Protein AF-0000000067832291 (afdb_homodimer)

Radius of gyration: 21.75 Å; Cα contacts (8 Å, |Δi|>4): 942; chains: 2; bounding box: 50×61×44 Å

Nearest PDB structures (foldseek):
  6g80-assembly1_A  TM=8.319E-01  e=4.985E-11  Mycolicibacterium hassiacum DSM 44199
  6g7d-assembly1_A  TM=7.000E-01  e=2.013E-11  Mycolicibacterium hassiacum DSM 44199
  5hoq-assembly1_A-2  TM=6.204E-01  e=1.288E-07  Micromonospora echinospora
  8iaa-assembly1_B  TM=6.171E-01  e=6.551E-06  Saccharopolyspora spinosa
  8ia9-assembly1_B-2  TM=6.231E-01  e=2.331E-05  Saccharopolyspora spinosa

pLDDT: mean 96.59, std 4.19, range [66.56, 98.94]

Sequence (444 aa):
MTRQDIIAALWHGRDPLADPPDTLRPLDLQGWRSVHPYLEEAVIQHRPSVVVEIGTWKGASSLYLARTMAEHAIDGTVVAVDTWLGAVDHWMDESLFTELATEHGFPSLYRTFLANVLHEGLAERVVPLPLDSVNAAELMRLRGVTADVIHLDAGHEEASVAADLRAWWPVLRPGGLFIADDYDRLGGSFPGVTRAVDAFCAESVVKGPWSFQGKAKFIKLGMTRQDIIAALWHGRDPLADPPDTLRPLDLQGWRSVHPYLEEAVIQHRPSVVVEIGTWKGASSLYLARTMAEHAIDGTVVAVDTWLGAVDHWMDESLFTELATEHGFPSLYRTFLANVLHEGLAERVVPLPLDSVNAAELMRLRGVTADVIHLDAGHEEASVAADLRAWWPVLRPGGLFIADDYDRLGGSFPGVTRAVDAFCAESVVKGPWSFQGKAKFIKLG

InterPro domains:
  IPR029063 S-adenosyl-L-methionine-dependent methyltransferase superfamily [G3DSA:3.40.50.150] (20-212)
  IPR029063 S-adenosyl-L-methionine-dependent methyltransferase superfamily [SSF53335] (29-203)

Foldseek 3Di:
DAPQLVCCQQVVRDQPLPDADPDADDADLDDDPLDDPVLLCQCPVLLKQEEEEAAQQLNSNVVVNLVSCVVNVRRHAYEYEELLQDDPVLVVDPVSVVCLVDDPNGRPSVRSSSRNCVVSVRSNRYGYDNDHQLVVLVSCVVSVQATQEYEYDYDLALVSLLSNCVSNVVRYDAFGKYKYFQADPVDTPRVSNVVSVVVSPVVADWADFDDDDGMTMIGHHD/DAPQLVCCLQVVRDQPLPDADPDADDADLDDDPLDDPVLLCQCPVLLKQEEEEAAQQLNSNVVVNLVSCVVNVRRHAYEYEELLQDDPVLVVDPVSVVCLVDDPNGRPSVRSSSRNCVVSVRSNRYGYDNDHQLVVLVSCVVSVAATQEYEYDYDLALVSLLSNCVSNVVRYDAFGKYKYFQADPVDTPRVSNVVSVVVSPVVADWADFDDDDGMTMIGHHD

Structure (mmCIF, N/CA/C/O backbone):
data_AF-0000000067832291-model_v1
#
loop_
_entity.id
_entity.type
_entity.pdbx_description
1 polymer 'Methyltransferase, putative O-methyltransferase'
#
loop_
_atom_site.group_PDB
_atom_site.id
_atom_site.type_symbol
_atom_site.label_atom_id
_atom_site.label_alt_id
_atom_site.label_comp_id
_atom_site.label_asym_id
_atom_site.label_entity_id
_atom_site.label_seq_id
_atom_site.pdbx_PDB_ins_code
_atom_site.Cartn_x
_atom_site.Cartn_y
_atom_site.Cartn_z
_atom_site.occupancy
_atom_site.B_iso_or_equiv
_atom_site.auth_seq_id
_atom_site.auth_comp_id
_atom_site.auth_asym_id
_atom_site.auth_atom_id
_atom_site.pdbx_PDB_model_num
ATOM 1 N N . MET A 1 1 ? 0.752 -16.109 -22.109 1 94.06 1 MET A N 1
ATOM 2 C CA . MET A 1 1 ? 1.58 -14.938 -21.859 1 94.06 1 MET A CA 1
ATOM 3 C C . MET A 1 1 ? 2.924 -15.344 -21.266 1 94.06 1 MET A C 1
ATOM 5 O O . MET A 1 1 ? 2.977 -16.156 -20.328 1 94.06 1 MET A O 1
ATOM 9 N N . THR A 1 2 ? 3.994 -14.852 -21.812 1 97 2 THR A N 1
ATOM 10 C CA . THR A 1 2 ? 5.328 -15.18 -21.328 1 97 2 THR A CA 1
ATOM 11 C C . THR A 1 2 ? 5.77 -14.188 -20.266 1 97 2 THR A C 1
ATOM 13 O O . THR A 1 2 ? 5.121 -13.156 -20.047 1 97 2 THR A O 1
ATOM 16 N N . ARG A 1 3 ? 6.828 -14.523 -19.562 1 98.12 3 ARG A N 1
ATOM 17 C CA . ARG A 1 3 ? 7.406 -13.602 -18.578 1 98.12 3 ARG A CA 1
ATOM 18 C C . ARG A 1 3 ? 7.77 -12.273 -19.234 1 98.12 3 ARG A C 1
ATOM 20 O O . ARG A 1 3 ? 7.57 -11.211 -18.625 1 98.12 3 ARG A O 1
ATOM 27 N N . GLN A 1 4 ? 8.328 -12.367 -20.453 1 97.94 4 GLN A N 1
ATOM 28 C CA . GLN A 1 4 ? 8.703 -11.156 -21.188 1 97.94 4 GLN A CA 1
ATOM 29 C C . GLN A 1 4 ? 7.484 -10.289 -21.484 1 97.94 4 GLN A C 1
ATOM 31 O O . GLN A 1 4 ? 7.555 -9.062 -21.422 1 97.94 4 GLN A O 1
ATOM 36 N N . ASP A 1 5 ? 6.363 -10.898 -21.812 1 98.44 5 ASP A N 1
ATOM 37 C CA . ASP A 1 5 ? 5.109 -10.18 -22.031 1 98.44 5 ASP A CA 1
ATOM 38 C C . ASP A 1 5 ? 4.68 -9.445 -20.766 1 98.44 5 ASP A C 1
ATOM 40 O O . ASP A 1 5 ? 4.238 -8.297 -20.828 1 98.44 5 ASP A O 1
ATOM 44 N N . ILE A 1 6 ? 4.809 -10.156 -19.672 1 98.75 6 ILE A N 1
ATOM 45 C CA . ILE A 1 6 ? 4.402 -9.602 -18.391 1 98.75 6 ILE A CA 1
ATOM 46 C C . ILE A 1 6 ? 5.277 -8.398 -18.047 1 98.75 6 ILE A C 1
ATOM 48 O O . ILE A 1 6 ? 4.77 -7.359 -17.625 1 98.75 6 ILE A O 1
ATOM 52 N N . ILE A 1 7 ? 6.598 -8.516 -18.25 1 98.56 7 ILE A N 1
ATOM 53 C CA . ILE A 1 7 ? 7.543 -7.445 -17.969 1 98.56 7 ILE A CA 1
ATOM 54 C C . ILE A 1 7 ? 7.266 -6.254 -18.875 1 98.56 7 ILE A C 1
ATOM 56 O O . ILE A 1 7 ? 7.293 -5.105 -18.438 1 98.56 7 ILE A O 1
ATOM 60 N N . ALA A 1 8 ? 6.957 -6.52 -20.094 1 98.44 8 ALA A N 1
ATOM 61 C CA . ALA A 1 8 ? 6.602 -5.449 -21.016 1 98.44 8 ALA A CA 1
ATOM 62 C C . ALA A 1 8 ? 5.348 -4.715 -20.562 1 98.44 8 ALA A C 1
ATOM 64 O O . ALA A 1 8 ? 5.293 -3.484 -20.594 1 98.44 8 ALA A O 1
ATOM 65 N N . ALA A 1 9 ? 4.426 -5.434 -20.094 1 98.44 9 ALA A N 1
ATOM 66 C CA . ALA A 1 9 ? 3.119 -4.883 -19.734 1 98.44 9 ALA A CA 1
ATOM 67 C C . ALA A 1 9 ? 3.188 -4.133 -18.406 1 98.44 9 ALA A C 1
ATOM 69 O O . ALA A 1 9 ? 2.609 -3.053 -18.266 1 98.44 9 ALA A O 1
ATOM 70 N N . LEU A 1 10 ? 3.92 -4.684 -17.453 1 98.44 10 LEU A N 1
ATOM 71 C CA . LEU A 1 10 ? 3.799 -4.18 -16.094 1 98.44 10 LEU A CA 1
ATOM 72 C C . LEU A 1 10 ? 4.992 -3.303 -15.734 1 98.44 10 LEU A C 1
ATOM 74 O O . LEU A 1 10 ? 4.898 -2.455 -14.844 1 98.44 10 LEU A O 1
ATOM 78 N N . TRP A 1 11 ? 6.121 -3.516 -16.422 1 98.31 11 TRP A N 1
ATOM 79 C CA . TRP A 1 11 ? 7.355 -2.832 -16.047 1 98.31 11 TRP A CA 1
ATOM 80 C C . TRP A 1 11 ? 7.93 -2.057 -17.234 1 98.31 11 TRP A C 1
ATOM 82 O O . TRP A 1 11 ? 9.125 -1.749 -17.266 1 98.31 11 TRP A O 1
ATOM 92 N N . HIS A 1 12 ? 7.117 -1.816 -18.25 1 98 12 HIS A N 1
ATOM 93 C CA . HIS A 1 12 ? 7.543 -1.074 -19.438 1 98 12 HIS A CA 1
ATOM 94 C C . HIS A 1 12 ? 8.789 -1.694 -20.062 1 98 12 HIS A C 1
ATOM 96 O O . HIS A 1 12 ? 9.672 -0.978 -20.531 1 98 12 HIS A O 1
ATOM 102 N N . GLY A 1 13 ? 8.914 -2.98 -19.938 1 97.62 13 GLY A N 1
ATOM 103 C CA . GLY A 1 13 ? 9.992 -3.721 -20.578 1 97.62 13 GLY A CA 1
ATOM 104 C C . GLY A 1 13 ? 11.25 -3.803 -19.734 1 97.62 13 GLY A C 1
ATOM 105 O O . GLY A 1 13 ? 12.227 -4.449 -20.125 1 97.62 13 GLY A O 1
ATOM 106 N N . ARG A 1 14 ? 11.266 -3.26 -18.547 1 96.5 14 ARG A N 1
ATOM 107 C CA . ARG A 1 14 ? 12.422 -3.283 -17.656 1 96.5 14 ARG A CA 1
ATOM 108 C C . ARG A 1 14 ? 12.32 -4.43 -16.656 1 96.5 14 ARG A C 1
ATOM 110 O O . ARG A 1 14 ? 11.492 -4.391 -15.734 1 96.5 14 ARG A O 1
ATOM 117 N N . ASP A 1 15 ? 13.141 -5.387 -16.734 1 98.12 15 ASP A N 1
ATOM 118 C CA . ASP A 1 15 ? 13.125 -6.531 -15.828 1 98.12 15 ASP A CA 1
ATOM 119 C C . ASP A 1 15 ? 13.492 -6.109 -14.414 1 98.12 15 ASP A C 1
ATOM 121 O O . ASP A 1 15 ? 14.617 -5.68 -14.156 1 98.12 15 ASP A O 1
ATOM 125 N N . PRO A 1 16 ? 12.602 -6.293 -13.477 1 98.38 16 PRO A N 1
ATOM 126 C CA . PRO A 1 16 ? 12.859 -5.805 -12.117 1 98.38 16 PRO A CA 1
ATOM 127 C C . PRO A 1 16 ? 13.945 -6.602 -11.398 1 98.38 16 PRO A C 1
ATOM 129 O O . PRO A 1 16 ? 14.461 -6.16 -10.367 1 98.38 16 PRO A O 1
ATOM 132 N N . LEU A 1 17 ? 14.305 -7.762 -11.898 1 98.25 17 LEU A N 1
ATOM 133 C CA . LEU A 1 17 ? 15.266 -8.594 -11.195 1 98.25 17 LEU A CA 1
ATOM 134 C C . LEU A 1 17 ? 16.609 -8.602 -11.914 1 98.25 17 LEU A C 1
ATOM 136 O O . LEU A 1 17 ? 17.516 -9.344 -11.539 1 98.25 17 LEU A O 1
ATOM 140 N N . ALA A 1 18 ? 16.781 -7.734 -12.891 1 96.5 18 ALA A N 1
ATOM 141 C CA . ALA A 1 18 ? 17.953 -7.758 -13.766 1 96.5 18 ALA A CA 1
ATOM 142 C C . ALA A 1 18 ? 19.172 -7.148 -13.078 1 96.5 18 ALA A C 1
ATOM 144 O O . ALA A 1 18 ? 20.312 -7.418 -13.461 1 96.5 18 ALA A O 1
ATOM 145 N N . ASP A 1 19 ? 18.938 -6.242 -12.055 1 95.5 19 ASP A N 1
ATOM 146 C CA . ASP A 1 19 ? 20.047 -5.539 -11.422 1 95.5 19 ASP A CA 1
ATOM 147 C C . ASP A 1 19 ? 19.953 -5.625 -9.898 1 95.5 19 ASP A C 1
ATOM 149 O O . ASP A 1 19 ? 19.703 -4.621 -9.227 1 95.5 19 ASP A O 1
ATOM 153 N N . PRO A 1 20 ? 20.234 -6.785 -9.359 1 96.38 20 PRO A N 1
ATOM 154 C CA . PRO A 1 20 ? 20.188 -6.922 -7.902 1 96.38 20 PRO A CA 1
ATOM 155 C C . PRO A 1 20 ? 21.312 -6.18 -7.199 1 96.38 20 PRO A C 1
ATOM 157 O O . PRO A 1 20 ? 22.266 -5.742 -7.848 1 96.38 20 PRO A O 1
ATOM 160 N N . PRO A 1 21 ? 21.094 -5.961 -5.918 1 96.5 21 PRO A N 1
ATOM 161 C CA . PRO A 1 21 ? 22.188 -5.332 -5.168 1 96.5 21 PRO A CA 1
ATOM 162 C C . PRO A 1 21 ? 23.438 -6.199 -5.113 1 96.5 21 PRO A C 1
ATOM 164 O O . PRO A 1 21 ? 23.359 -7.418 -5.27 1 96.5 21 PRO A O 1
ATOM 167 N N . ASP A 1 22 ? 24.5 -5.559 -4.844 1 95.69 22 ASP A N 1
ATOM 168 C CA . ASP A 1 22 ? 25.781 -6.246 -4.789 1 95.69 22 ASP A CA 1
ATOM 169 C C . ASP A 1 22 ? 25.797 -7.301 -3.686 1 95.69 22 ASP A C 1
ATOM 171 O O . ASP A 1 22 ? 26.391 -8.367 -3.842 1 95.69 22 ASP A O 1
ATOM 175 N N . THR A 1 23 ? 25.188 -6.945 -2.551 1 96.81 23 THR A N 1
ATOM 176 C CA . THR A 1 23 ? 25.109 -7.863 -1.419 1 96.81 23 THR A CA 1
ATOM 177 C C . THR A 1 23 ? 23.672 -8.289 -1.155 1 96.81 23 THR A C 1
ATOM 179 O O . THR A 1 23 ? 22.781 -7.441 -0.982 1 96.81 23 THR A O 1
ATOM 182 N N . LEU A 1 24 ? 23.484 -9.602 -1.078 1 98 24 LEU A N 1
ATOM 183 C CA . LEU A 1 24 ? 22.172 -10.156 -0.812 1 98 24 LEU A CA 1
ATOM 184 C C . LEU A 1 24 ? 22.016 -10.539 0.657 1 98 24 LEU A C 1
ATOM 186 O O . LEU A 1 24 ? 22.984 -11.016 1.274 1 98 24 LEU A O 1
ATOM 190 N N . ARG A 1 25 ? 20.844 -10.32 1.156 1 98.25 25 ARG A N 1
ATOM 191 C CA . ARG A 1 25 ? 20.547 -10.828 2.49 1 98.25 25 ARG A CA 1
ATOM 192 C C . ARG A 1 25 ? 20.594 -12.352 2.518 1 98.25 25 ARG A C 1
ATOM 194 O O . ARG A 1 25 ? 20.438 -13 1.48 1 98.25 25 ARG A O 1
ATOM 201 N N . PRO A 1 26 ? 20.844 -12.922 3.781 1 97.94 26 PRO A N 1
ATOM 202 C CA . PRO A 1 26 ? 20.812 -14.383 3.879 1 97.94 26 PRO A CA 1
ATOM 203 C C . PRO A 1 26 ? 19.422 -14.961 3.588 1 97.94 26 PRO A C 1
ATOM 205 O O . PRO A 1 26 ? 18.422 -14.266 3.756 1 97.94 26 PRO A O 1
ATOM 208 N N . LEU A 1 27 ? 19.453 -16.141 3.166 1 97.81 27 LEU A N 1
ATOM 209 C CA . LEU A 1 27 ? 18.203 -16.859 2.91 1 97.81 27 LEU A CA 1
ATOM 210 C C . LEU A 1 27 ? 17.328 -16.875 4.156 1 97.81 27 LEU A C 1
ATOM 212 O O . LEU A 1 27 ? 17.797 -17.203 5.25 1 97.81 27 LEU A O 1
ATOM 216 N N . ASP A 1 28 ? 16.156 -16.391 4.102 1 97.88 28 ASP A N 1
ATOM 217 C CA . ASP A 1 28 ? 15.141 -16.406 5.145 1 97.88 28 ASP A CA 1
ATOM 218 C C . ASP A 1 28 ? 13.758 -16.688 4.555 1 97.88 28 ASP A C 1
ATOM 220 O O . ASP A 1 28 ? 13.023 -15.773 4.203 1 97.88 28 ASP A O 1
ATOM 224 N N . LEU A 1 29 ? 13.344 -17.938 4.539 1 95.44 29 LEU A N 1
ATOM 225 C CA . LEU A 1 29 ? 12.109 -18.359 3.883 1 95.44 29 LEU A CA 1
ATOM 226 C C . LEU A 1 29 ? 10.969 -18.453 4.887 1 95.44 29 LEU A C 1
ATOM 228 O O . LEU A 1 29 ? 10.078 -19.297 4.742 1 95.44 29 LEU A O 1
ATOM 232 N N . GLN A 1 30 ? 11.125 -17.672 5.938 1 92.75 30 GLN A N 1
ATOM 233 C CA . GLN A 1 30 ? 10.023 -17.656 6.895 1 92.75 30 GLN A CA 1
ATOM 234 C C . GLN A 1 30 ? 8.695 -17.422 6.195 1 92.75 30 GLN A C 1
ATOM 236 O O . GLN A 1 30 ? 8.594 -16.547 5.324 1 92.75 30 GLN A O 1
ATOM 241 N N . GLY A 1 31 ? 7.738 -18.156 6.414 1 89.31 31 GLY A N 1
ATOM 242 C CA . GLY A 1 31 ? 6.371 -18.109 5.93 1 89.31 31 GLY A CA 1
ATOM 243 C C . GLY A 1 31 ? 5.449 -19.094 6.625 1 89.31 31 GLY A C 1
ATOM 244 O O . GLY A 1 31 ? 5.887 -19.859 7.488 1 89.31 31 GLY A O 1
ATOM 245 N N . TRP A 1 32 ? 4.18 -18.938 6.297 1 86.44 32 TRP A N 1
ATOM 246 C CA . TRP A 1 32 ? 3.176 -19.797 6.93 1 86.44 32 TRP A CA 1
ATOM 247 C C . TRP A 1 32 ? 2.346 -20.531 5.887 1 86.44 32 TRP A C 1
ATOM 249 O O . TRP A 1 32 ? 1.792 -19.906 4.973 1 86.44 32 TRP A O 1
ATOM 259 N N . ARG A 1 33 ? 2.303 -21.891 5.906 1 90.94 33 ARG A N 1
ATOM 260 C CA . ARG A 1 33 ? 1.523 -22.781 5.047 1 90.94 33 ARG A CA 1
ATOM 261 C C . ARG A 1 33 ? 1.865 -22.562 3.578 1 90.94 33 ARG A C 1
ATOM 263 O O . ARG A 1 33 ? 0.976 -22.531 2.725 1 90.94 33 ARG A O 1
ATOM 270 N N . SER A 1 34 ? 3.098 -22.344 3.357 1 95.38 34 SER A N 1
ATOM 271 C CA . SER A 1 34 ? 3.572 -22.016 2.016 1 95.38 34 SER A CA 1
ATOM 272 C C . SER A 1 34 ? 3.645 -23.266 1.143 1 95.38 34 SER A C 1
ATOM 274 O O . SER A 1 34 ? 3.711 -23.172 -0.084 1 95.38 34 SER A O 1
ATOM 276 N N . VAL A 1 35 ? 3.797 -24.422 1.795 1 96.25 35 VAL A N 1
ATOM 277 C CA . VAL A 1 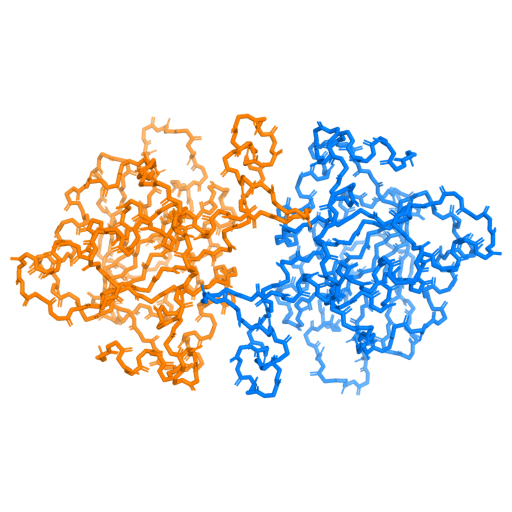35 ? 3.658 -25.719 1.127 1 96.25 35 VAL A CA 1
ATOM 278 C C . VAL A 1 35 ? 2.256 -26.266 1.368 1 96.25 35 VAL A C 1
ATOM 280 O O . VAL A 1 35 ? 1.848 -26.469 2.516 1 96.25 35 VAL A O 1
ATOM 283 N N . HIS A 1 36 ? 1.57 -26.438 0.257 1 97.56 36 HIS A N 1
ATOM 284 C CA . HIS A 1 36 ? 0.172 -26.828 0.386 1 97.56 36 HIS A CA 1
ATOM 285 C C . HIS A 1 36 ? -0.301 -27.594 -0.849 1 97.56 36 HIS A C 1
ATOM 287 O O . HIS A 1 36 ? 0.048 -27.234 -1.976 1 97.56 36 HIS A O 1
ATOM 293 N N . PRO A 1 37 ? -1.158 -28.594 -0.657 1 97.81 37 PRO A N 1
ATOM 294 C CA . PRO A 1 37 ? -1.661 -29.375 -1.792 1 97.81 37 PRO A CA 1
ATOM 295 C C . PRO A 1 37 ? -2.396 -28.516 -2.816 1 97.81 37 PRO A C 1
ATOM 297 O O . PRO A 1 37 ? -2.303 -28.766 -4.02 1 97.81 37 PRO A O 1
ATOM 300 N N . TYR A 1 38 ? -3.104 -27.484 -2.367 1 98.19 38 TYR A N 1
ATOM 301 C CA . TYR A 1 38 ? -3.848 -26.641 -3.291 1 98.19 38 TYR A CA 1
ATOM 302 C C . TYR A 1 38 ? -2.9 -25.844 -4.184 1 98.19 38 TYR A C 1
ATOM 304 O O . TYR A 1 38 ? -3.221 -25.562 -5.34 1 98.19 38 TYR A O 1
ATOM 312 N N . LEU A 1 39 ? -1.76 -25.453 -3.65 1 98.62 39 LEU A N 1
ATOM 313 C CA . LEU A 1 39 ? -0.772 -24.766 -4.469 1 98.62 39 LEU A CA 1
ATOM 314 C C . LEU A 1 39 ? -0.11 -25.719 -5.453 1 98.62 39 LEU A C 1
ATOM 316 O O . LEU A 1 39 ? 0.116 -25.359 -6.613 1 98.62 39 LEU A O 1
ATOM 320 N N . GLU A 1 40 ? 0.146 -26.891 -4.984 1 98.25 40 GLU A N 1
ATOM 321 C CA . GLU A 1 40 ? 0.728 -27.906 -5.859 1 98.25 40 GLU A CA 1
ATOM 322 C C . GLU A 1 40 ? -0.223 -28.266 -6.996 1 98.25 40 GLU A C 1
ATOM 324 O O . GLU A 1 40 ? 0.187 -28.328 -8.156 1 98.25 40 GLU A O 1
ATOM 329 N N . GLU A 1 41 ? -1.435 -28.516 -6.648 1 98 41 GLU A N 1
ATOM 330 C CA . GLU A 1 41 ? -2.467 -28.844 -7.625 1 98 41 GLU A CA 1
ATOM 331 C C . GLU A 1 41 ? -2.643 -27.734 -8.641 1 98 41 GLU A C 1
ATOM 333 O O . GLU A 1 41 ? -2.873 -27.984 -9.828 1 98 41 GLU A O 1
ATOM 338 N N . ALA A 1 42 ? -2.605 -26.5 -8.156 1 98.5 42 ALA A N 1
ATOM 339 C CA . ALA A 1 42 ? -2.748 -25.328 -9.016 1 98.5 42 ALA A CA 1
ATOM 340 C C . ALA A 1 42 ? -1.731 -25.375 -10.156 1 98.5 42 ALA A C 1
ATOM 342 O O . ALA A 1 42 ? -2.039 -24.969 -11.281 1 98.5 42 ALA A O 1
ATOM 343 N N . VAL A 1 43 ? -0.558 -25.859 -9.844 1 98.5 43 VAL A N 1
ATOM 344 C CA . VAL A 1 43 ? 0.513 -25.875 -10.836 1 98.5 43 VAL A CA 1
ATOM 345 C C . VAL A 1 43 ? 0.405 -27.125 -11.695 1 98.5 43 VAL A C 1
ATOM 347 O O . VAL A 1 43 ? 0.347 -27.047 -12.922 1 98.5 43 VAL A O 1
ATOM 350 N N . ILE A 1 44 ? 0.307 -28.266 -11.078 1 98.06 44 ILE A N 1
ATOM 351 C CA . ILE A 1 44 ? 0.444 -29.547 -11.758 1 98.06 44 ILE A CA 1
ATOM 352 C C . ILE A 1 44 ? -0.804 -29.828 -12.594 1 98.06 44 ILE A C 1
ATOM 354 O O . ILE A 1 44 ? -0.708 -30.297 -13.727 1 98.06 44 ILE A O 1
ATOM 358 N N . GLN A 1 45 ? -1.912 -29.469 -12.055 1 97.31 45 GLN A N 1
ATOM 359 C CA . GLN A 1 45 ? -3.158 -29.797 -12.734 1 97.31 45 GLN A CA 1
ATOM 360 C C . GLN A 1 45 ? -3.584 -28.688 -13.688 1 97.31 45 GLN A C 1
ATOM 362 O O . GLN A 1 45 ? -4.074 -28.953 -14.781 1 97.31 45 GLN A O 1
ATOM 367 N N . HIS A 1 46 ? -3.396 -27.438 -13.336 1 97.31 46 HIS A N 1
ATOM 368 C CA . HIS A 1 46 ? -3.881 -26.328 -14.133 1 97.31 46 HIS A CA 1
ATOM 369 C C . HIS A 1 46 ? -2.822 -25.859 -15.133 1 97.31 46 HIS A C 1
ATOM 371 O O . HIS A 1 46 ? -3.137 -25.172 -16.109 1 97.31 46 HIS A O 1
ATOM 377 N N . ARG A 1 47 ? -1.549 -26.188 -14.836 1 98.06 47 ARG A N 1
ATOM 378 C CA . ARG A 1 47 ? -0.43 -25.859 -15.711 1 98.06 47 ARG A CA 1
ATOM 379 C C . ARG A 1 47 ? -0.491 -24.406 -16.156 1 98.06 47 ARG A C 1
ATOM 381 O O . ARG A 1 47 ? -0.52 -24.125 -17.359 1 98.06 47 ARG A O 1
ATOM 388 N N . PRO A 1 48 ? -0.512 -23.5 -15.18 1 98.62 48 PRO A N 1
ATOM 389 C CA . PRO A 1 48 ? -0.759 -22.078 -15.461 1 98.62 48 PRO A CA 1
ATOM 390 C C . PRO A 1 48 ? 0.407 -21.406 -16.188 1 98.62 48 PRO A C 1
ATOM 392 O O . PRO A 1 48 ? 1.568 -21.75 -15.938 1 98.62 48 PRO A O 1
ATOM 395 N N . SER A 1 49 ? 0.079 -20.484 -17.094 1 98.56 49 SER A N 1
ATOM 396 C CA . SER A 1 49 ? 1.073 -19.578 -17.641 1 98.56 49 SER A CA 1
ATOM 397 C C . SER A 1 49 ? 1.344 -18.406 -16.688 1 98.56 49 SER A C 1
ATOM 399 O O . SER A 1 49 ? 2.484 -17.969 -16.562 1 98.56 49 SER A O 1
ATOM 401 N N . VAL A 1 50 ? 0.319 -17.938 -16.047 1 98.88 50 VAL A N 1
ATOM 402 C CA . VAL A 1 50 ? 0.437 -16.812 -15.117 1 98.88 50 VAL A CA 1
ATOM 403 C C . VAL A 1 50 ? -0.228 -17.156 -13.789 1 98.88 50 VAL A C 1
ATOM 405 O O . VAL A 1 50 ? -1.425 -17.453 -13.742 1 98.88 50 VAL A O 1
ATOM 408 N N . VAL A 1 51 ? 0.512 -17.188 -12.742 1 98.94 51 VAL A N 1
ATOM 409 C CA . VAL A 1 51 ? 0.038 -17.25 -11.359 1 98.94 51 VAL A CA 1
ATOM 410 C C . VAL A 1 51 ? 0.254 -15.914 -10.672 1 98.94 51 VAL A C 1
ATOM 412 O O . VAL A 1 51 ? 1.309 -15.289 -10.828 1 98.94 51 VAL A O 1
ATOM 415 N N . VAL A 1 52 ? -0.781 -15.445 -9.961 1 98.94 52 VAL A N 1
ATOM 416 C CA . VAL A 1 52 ? -0.613 -14.242 -9.156 1 98.94 52 VAL A CA 1
ATOM 417 C C . VAL A 1 52 ? -0.725 -14.594 -7.672 1 98.94 52 VAL A C 1
ATOM 419 O O . VAL A 1 52 ? -1.68 -15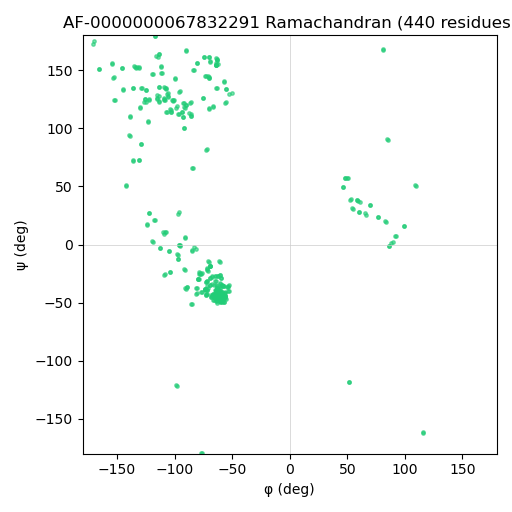.25 -7.254 1 98.94 52 VAL A O 1
ATOM 422 N N . GLU A 1 53 ? 0.256 -14.281 -6.965 1 98.88 53 GLU A N 1
ATOM 423 C CA . GLU A 1 53 ? 0.145 -14.297 -5.508 1 98.88 53 GLU A CA 1
ATOM 424 C C . GLU A 1 53 ? -0.042 -12.883 -4.953 1 98.88 53 GLU A C 1
ATOM 426 O O . GLU A 1 53 ? 0.755 -11.992 -5.242 1 98.88 53 GLU A O 1
ATOM 431 N N . ILE A 1 54 ? -1.097 -12.695 -4.203 1 98.69 54 ILE A N 1
ATOM 432 C CA . ILE A 1 54 ? -1.39 -11.438 -3.521 1 98.69 54 ILE A CA 1
ATOM 433 C C . ILE A 1 54 ? -1.055 -11.562 -2.037 1 98.69 54 ILE A C 1
ATOM 435 O O . ILE A 1 54 ? -1.724 -12.297 -1.303 1 98.69 54 ILE A O 1
ATOM 439 N N . GLY A 1 55 ? -0.085 -10.797 -1.556 1 97.88 55 GLY A N 1
ATOM 440 C CA . GLY A 1 55 ? 0.489 -11.016 -0.238 1 97.88 55 GLY A CA 1
ATOM 441 C C . GLY A 1 55 ? 1.599 -12.055 -0.236 1 97.88 55 GLY A C 1
ATOM 442 O O . GLY A 1 55 ? 1.356 -13.234 0.029 1 97.88 55 GLY A O 1
ATOM 443 N N . THR A 1 56 ? 2.877 -11.508 -0.452 1 97.75 56 THR A N 1
ATOM 444 C CA . THR A 1 56 ? 3.98 -12.414 -0.76 1 97.75 56 THR A CA 1
ATOM 445 C C . THR A 1 56 ? 4.945 -12.508 0.419 1 97.75 56 THR A C 1
ATOM 447 O O . THR A 1 56 ? 5.656 -13.508 0.564 1 97.75 56 THR A O 1
ATOM 450 N N . TRP A 1 57 ? 4.996 -11.461 1.273 1 97.44 57 TRP A N 1
ATOM 451 C CA . TRP A 1 57 ? 5.922 -11.453 2.402 1 97.44 57 TRP A CA 1
ATOM 452 C C . TRP A 1 57 ? 7.34 -11.766 1.948 1 97.44 57 TRP A C 1
ATOM 454 O O . TRP A 1 57 ? 7.902 -11.062 1.104 1 97.44 57 TRP A O 1
ATOM 464 N N . LYS A 1 58 ? 7.906 -12.82 2.414 1 98.44 58 LYS A N 1
ATOM 465 C CA . LYS A 1 58 ? 9.281 -13.148 2.068 1 98.44 58 LYS A CA 1
ATOM 466 C C . LYS A 1 58 ? 9.344 -14.141 0.913 1 98.44 58 LYS A C 1
ATOM 468 O O . LYS A 1 58 ? 10.422 -14.586 0.521 1 98.44 58 LYS A O 1
ATOM 473 N N . GLY A 1 59 ? 8.227 -14.594 0.368 1 98.5 59 GLY A N 1
ATOM 474 C CA . GLY A 1 59 ? 8.156 -15.273 -0.917 1 98.5 59 GLY A CA 1
ATOM 475 C C . GLY A 1 59 ? 8.086 -16.781 -0.792 1 98.5 59 GLY A C 1
ATOM 476 O O . GLY A 1 59 ? 8.227 -17.5 -1.784 1 98.5 59 GLY A O 1
ATOM 477 N N . ALA A 1 60 ? 7.762 -17.297 0.405 1 98.38 60 ALA A N 1
ATOM 478 C CA . ALA A 1 60 ? 7.785 -18.75 0.59 1 98.38 60 ALA A CA 1
ATOM 479 C C . ALA A 1 60 ? 6.805 -19.438 -0.356 1 98.38 60 ALA A C 1
ATOM 481 O O . ALA A 1 60 ? 7.172 -20.375 -1.056 1 98.38 60 ALA A O 1
ATOM 482 N N . SER A 1 61 ? 5.586 -18.969 -0.414 1 98.44 61 SER A N 1
ATOM 483 C CA . SER A 1 61 ? 4.598 -19.609 -1.277 1 98.44 61 SER A CA 1
ATOM 484 C C . SER A 1 61 ? 4.863 -19.297 -2.746 1 98.44 61 SER A C 1
ATOM 486 O O . SER A 1 61 ? 4.68 -20.156 -3.611 1 98.44 61 SER A O 1
ATOM 488 N N . SER A 1 62 ? 5.262 -18.094 -3.061 1 98.56 62 SER A N 1
ATOM 489 C CA . SER A 1 62 ? 5.633 -17.75 -4.43 1 98.56 62 SER A CA 1
ATOM 490 C C . SER A 1 62 ? 6.727 -18.672 -4.957 1 98.56 62 SER A C 1
ATOM 492 O O . SER A 1 62 ? 6.648 -19.141 -6.09 1 98.56 62 SER A O 1
ATOM 494 N N . LEU A 1 63 ? 7.707 -18.906 -4.133 1 98.69 63 LEU A N 1
ATOM 495 C CA . LEU A 1 63 ? 8.844 -19.719 -4.535 1 98.69 63 LEU A CA 1
ATOM 496 C C . LEU A 1 63 ? 8.461 -21.188 -4.629 1 98.69 63 LEU A C 1
ATOM 498 O O . LEU A 1 63 ? 8.977 -21.922 -5.473 1 98.69 63 LEU A O 1
ATOM 502 N N . TYR A 1 64 ? 7.527 -21.609 -3.773 1 98.69 64 TYR A N 1
ATOM 503 C CA . TYR A 1 64 ? 7.008 -22.953 -3.889 1 98.69 64 TYR A CA 1
ATOM 504 C C . TYR A 1 64 ? 6.309 -23.172 -5.227 1 98.69 64 TYR A C 1
ATOM 506 O O . TYR A 1 64 ? 6.535 -24.172 -5.902 1 98.69 64 TYR A O 1
ATOM 514 N N . LEU A 1 65 ? 5.496 -22.25 -5.605 1 98.81 65 LEU A N 1
ATOM 515 C CA . LEU A 1 65 ? 4.805 -22.297 -6.891 1 98.81 65 LEU A CA 1
ATOM 516 C C . LEU A 1 65 ? 5.801 -22.312 -8.047 1 98.81 65 LEU A C 1
ATOM 518 O O . LEU A 1 65 ? 5.711 -23.156 -8.938 1 98.81 65 LEU A O 1
ATOM 522 N N . ALA A 1 66 ? 6.75 -21.422 -7.996 1 98.75 66 ALA A N 1
ATOM 523 C CA . ALA A 1 66 ? 7.754 -21.297 -9.055 1 98.75 66 ALA A CA 1
ATOM 524 C C . ALA A 1 66 ? 8.586 -22.578 -9.156 1 98.75 66 ALA A C 1
ATOM 526 O O . ALA A 1 66 ? 8.867 -23.047 -10.258 1 98.75 66 ALA A O 1
ATOM 527 N N . ARG A 1 67 ? 9 -23.094 -8.023 1 98.5 67 ARG A N 1
ATOM 528 C CA . ARG A 1 67 ? 9.789 -24.328 -7.996 1 98.5 67 ARG A CA 1
ATOM 529 C C . ARG A 1 67 ? 9 -25.484 -8.578 1 98.5 67 ARG A C 1
ATOM 531 O O . ARG A 1 67 ? 9.547 -26.297 -9.328 1 98.5 67 ARG A O 1
ATOM 538 N N . THR A 1 68 ? 7.75 -25.578 -8.164 1 98.62 68 THR A N 1
ATOM 539 C CA . THR A 1 68 ? 6.891 -26.641 -8.664 1 98.62 68 THR A CA 1
ATOM 540 C C . THR A 1 68 ? 6.738 -26.547 -10.18 1 98.62 68 THR A C 1
ATOM 542 O O . THR A 1 68 ? 6.758 -27.562 -10.883 1 98.62 68 THR A O 1
ATOM 545 N N . MET A 1 69 ? 6.613 -25.328 -10.695 1 98.5 69 MET A N 1
ATOM 546 C CA . MET A 1 69 ? 6.562 -25.125 -12.141 1 98.5 69 MET A CA 1
ATOM 547 C C . MET A 1 69 ? 7.828 -25.656 -12.812 1 98.5 69 MET A C 1
ATOM 549 O O . MET A 1 69 ? 7.754 -26.344 -13.828 1 98.5 69 MET A O 1
ATOM 553 N N . ALA A 1 70 ? 8.906 -25.312 -12.25 1 97.94 70 ALA A N 1
ATOM 554 C CA . ALA A 1 70 ? 10.195 -25.719 -12.805 1 97.94 70 ALA A CA 1
ATOM 555 C C . ALA A 1 70 ? 10.328 -27.25 -12.797 1 97.94 70 ALA A C 1
ATOM 557 O O . ALA A 1 70 ? 10.734 -27.844 -13.797 1 97.94 70 ALA A O 1
ATOM 558 N N . GLU A 1 71 ? 9.961 -27.828 -11.742 1 98 71 GLU A N 1
ATOM 559 C CA . GLU A 1 71 ? 10.102 -29.266 -11.555 1 98 71 GLU A CA 1
ATOM 560 C C . GLU A 1 71 ? 9.227 -30.031 -12.539 1 98 71 GLU A C 1
ATOM 562 O O . GLU A 1 71 ? 9.555 -31.172 -12.906 1 98 71 GLU A O 1
ATOM 567 N N . HIS A 1 72 ? 8.211 -29.438 -12.93 1 98.12 72 HIS A N 1
ATOM 568 C CA . HIS A 1 72 ? 7.262 -30.141 -13.789 1 98.12 72 HIS A CA 1
ATOM 569 C C . HIS A 1 72 ? 7.293 -29.594 -15.211 1 98.12 72 HIS A C 1
ATOM 571 O O . HIS A 1 72 ? 6.387 -29.844 -16 1 98.12 72 HIS A O 1
ATOM 577 N N . ALA A 1 73 ? 8.266 -28.734 -15.523 1 97.31 73 ALA A N 1
ATOM 578 C CA . ALA A 1 73 ? 8.516 -28.188 -16.844 1 97.31 73 ALA A CA 1
ATOM 579 C C . ALA A 1 73 ? 7.312 -27.391 -17.344 1 97.31 73 ALA A C 1
ATOM 581 O O . ALA A 1 73 ? 6.883 -27.562 -18.5 1 97.31 73 ALA A O 1
ATOM 582 N N . ILE A 1 74 ? 6.719 -26.75 -16.438 1 97.56 74 ILE A N 1
ATOM 583 C CA . ILE A 1 74 ? 5.637 -25.828 -16.781 1 97.56 74 ILE A CA 1
ATOM 584 C C . ILE A 1 74 ? 6.195 -24.422 -16.984 1 97.56 74 ILE A C 1
ATOM 586 O O . ILE A 1 74 ? 6.852 -23.875 -16.094 1 97.56 74 ILE A O 1
ATOM 590 N N . ASP A 1 75 ? 5.973 -23.875 -18.188 1 97.12 75 ASP A N 1
ATOM 591 C CA . ASP A 1 75 ? 6.516 -22.562 -18.531 1 97.12 75 ASP A CA 1
ATOM 592 C C . ASP A 1 75 ? 5.605 -21.453 -18.031 1 97.12 75 ASP A C 1
ATOM 594 O O . ASP A 1 75 ? 5.004 -20.734 -18.828 1 97.12 75 ASP A O 1
ATOM 598 N N . GLY A 1 76 ? 5.488 -21.344 -16.719 1 98.31 76 GLY A N 1
ATOM 599 C CA . GLY A 1 76 ? 4.664 -20.312 -16.109 1 98.31 76 GLY A CA 1
ATOM 600 C C . GLY A 1 76 ? 5.469 -19.297 -15.328 1 98.31 76 GLY A C 1
ATOM 601 O O . GLY A 1 76 ? 6.676 -19.453 -15.148 1 98.31 76 GLY A O 1
ATOM 602 N N . THR A 1 77 ? 4.84 -18.156 -15.023 1 98.81 77 THR A N 1
ATOM 603 C CA . THR A 1 77 ? 5.426 -17.047 -14.258 1 98.81 77 THR A CA 1
ATOM 604 C C . THR A 1 77 ? 4.559 -16.703 -13.055 1 98.81 77 THR A C 1
ATOM 606 O O . THR A 1 77 ? 3.332 -16.641 -13.164 1 98.81 77 THR A O 1
ATOM 609 N N . VAL A 1 78 ? 5.199 -16.562 -11.938 1 98.94 78 VAL A N 1
ATOM 610 C CA . VAL A 1 78 ? 4.523 -16.094 -10.727 1 98.94 78 VAL A CA 1
ATOM 611 C C . VAL A 1 78 ? 4.68 -14.586 -10.602 1 98.94 78 VAL A C 1
ATOM 613 O O . VAL A 1 78 ? 5.797 -14.078 -10.469 1 98.94 78 VAL A O 1
ATOM 616 N N . VAL A 1 79 ? 3.58 -13.852 -10.711 1 98.94 79 VAL A N 1
ATOM 617 C CA . VAL A 1 79 ? 3.574 -12.438 -10.367 1 98.94 79 VAL A CA 1
ATOM 618 C C . VAL A 1 79 ? 3.33 -12.266 -8.867 1 98.94 79 VAL A C 1
ATOM 620 O O . VAL A 1 79 ? 2.254 -12.602 -8.367 1 98.94 79 VAL A O 1
ATOM 623 N N . ALA A 1 80 ? 4.336 -11.828 -8.164 1 98.94 80 ALA A N 1
ATOM 624 C CA . ALA A 1 80 ? 4.262 -11.648 -6.719 1 98.94 80 ALA A CA 1
ATOM 625 C C . ALA A 1 80 ? 3.854 -10.227 -6.363 1 98.94 80 ALA A C 1
ATOM 627 O O . ALA A 1 80 ? 4.652 -9.289 -6.492 1 98.94 80 ALA A O 1
ATOM 628 N N . VAL A 1 81 ? 2.652 -10.078 -5.863 1 98.88 81 VAL A N 1
ATOM 629 C CA . VAL A 1 81 ? 2.105 -8.766 -5.52 1 98.88 81 VAL A CA 1
ATOM 630 C C . VAL A 1 81 ? 2.189 -8.547 -4.012 1 98.88 81 VAL A C 1
ATOM 632 O O . VAL A 1 81 ? 1.675 -9.352 -3.232 1 98.88 81 VAL A O 1
ATOM 635 N N . ASP A 1 82 ? 2.801 -7.527 -3.654 1 98.69 82 ASP A N 1
ATOM 636 C CA . ASP A 1 82 ? 2.912 -7.125 -2.256 1 98.69 82 ASP A CA 1
ATOM 637 C C . ASP A 1 82 ? 3.406 -5.684 -2.141 1 98.69 82 ASP A C 1
ATOM 639 O O . ASP A 1 82 ? 4.152 -5.207 -2.998 1 98.69 82 ASP A O 1
ATOM 643 N N . THR A 1 83 ? 3.018 -5.023 -1.096 1 98.56 83 THR A N 1
ATOM 644 C CA . THR A 1 83 ? 3.615 -3.717 -0.846 1 98.56 83 THR A CA 1
ATOM 645 C C . THR A 1 83 ? 4.996 -3.867 -0.21 1 98.56 83 THR A C 1
ATOM 647 O O . THR A 1 83 ? 5.828 -2.965 -0.306 1 98.56 83 THR A O 1
ATOM 650 N N . TRP A 1 84 ? 5.156 -4.945 0.534 1 98.62 84 TRP A N 1
ATOM 651 C CA . TRP A 1 84 ? 6.324 -5.262 1.348 1 98.62 84 TRP A CA 1
ATOM 652 C C . TRP A 1 84 ? 6.555 -4.191 2.408 1 98.62 84 TRP A C 1
ATOM 654 O O . TRP A 1 84 ? 7.699 -3.914 2.781 1 98.62 84 TRP A O 1
ATOM 664 N N . LEU A 1 85 ? 5.504 -3.549 2.814 1 98.5 85 LEU A N 1
ATOM 665 C CA . LEU A 1 85 ? 5.523 -2.543 3.873 1 98.5 85 LEU A CA 1
ATOM 666 C C . LEU A 1 85 ? 4.926 -3.1 5.16 1 98.5 85 LEU A C 1
ATOM 668 O O . LEU A 1 85 ? 4.992 -2.453 6.211 1 98.5 85 LEU A O 1
ATOM 672 N N . GLY A 1 86 ? 4.414 -4.273 5.094 1 96.25 86 GLY A N 1
ATOM 673 C CA . GLY A 1 86 ? 3.654 -4.816 6.207 1 96.25 86 GLY A CA 1
ATOM 674 C C . GLY A 1 86 ? 2.221 -4.32 6.25 1 96.25 86 GLY A C 1
ATOM 675 O O . GLY A 1 86 ? 1.822 -3.486 5.434 1 96.25 86 GLY A O 1
ATOM 676 N N . ALA A 1 87 ? 1.417 -4.984 7.094 1 94.5 87 ALA A N 1
ATOM 677 C CA . ALA A 1 87 ? 0.044 -4.59 7.402 1 94.5 87 ALA A CA 1
ATOM 678 C C . ALA A 1 87 ? -0.105 -4.234 8.875 1 94.5 87 ALA A C 1
ATOM 680 O O . ALA A 1 87 ? 0.88 -4.199 9.617 1 94.5 87 ALA A O 1
ATOM 681 N N . VAL A 1 88 ? -1.247 -3.867 9.242 1 95.06 88 VAL A N 1
ATOM 682 C CA . VAL A 1 88 ? -1.497 -3.34 10.586 1 95.06 88 VAL A CA 1
ATOM 683 C C . VAL A 1 88 ? -0.973 -4.32 11.633 1 95.06 88 VAL A C 1
ATOM 685 O O . VAL A 1 88 ? -0.368 -3.91 12.625 1 95.06 88 VAL A O 1
ATOM 688 N N . ASP A 1 89 ? -1.155 -5.621 11.414 1 93.06 89 ASP A N 1
ATOM 689 C CA . ASP A 1 89 ? -0.704 -6.613 12.383 1 93.06 89 ASP A CA 1
ATOM 690 C C . ASP A 1 89 ? 0.815 -6.578 12.539 1 93.06 89 ASP A C 1
ATOM 692 O O . ASP A 1 89 ? 1.335 -6.734 13.641 1 93.06 89 ASP A O 1
ATOM 696 N N . HIS A 1 90 ? 1.553 -6.328 11.484 1 96 90 HIS A N 1
ATOM 697 C CA . HIS A 1 90 ? 3.01 -6.273 11.516 1 96 90 HIS A CA 1
ATOM 698 C C . HIS A 1 90 ? 3.5 -5.027 12.25 1 96 90 HIS A C 1
ATOM 700 O O . HIS A 1 90 ? 4.496 -5.078 12.969 1 96 90 HIS A O 1
ATOM 706 N N . TRP A 1 91 ? 2.781 -3.977 12.047 1 97.88 91 TRP A N 1
ATOM 707 C CA . TRP A 1 91 ? 3.172 -2.719 12.68 1 97.88 91 TRP A CA 1
ATOM 708 C C . TRP A 1 91 ? 2.779 -2.701 14.156 1 97.88 91 TRP A C 1
ATOM 710 O O . TRP A 1 91 ? 3.414 -2.02 14.961 1 97.88 91 TRP A O 1
ATOM 720 N N . MET A 1 92 ? 1.77 -3.465 14.523 1 96.44 92 MET A N 1
ATOM 721 C CA . MET A 1 92 ? 1.284 -3.504 15.898 1 96.44 92 MET A CA 1
ATOM 722 C C . MET A 1 92 ? 2.154 -4.414 16.766 1 96.44 92 MET A C 1
ATOM 724 O O . MET A 1 92 ? 2.461 -4.086 17.906 1 96.44 92 MET A O 1
ATOM 728 N N . ASP A 1 93 ? 2.504 -5.523 16.188 1 96 93 ASP A N 1
ATOM 729 C CA . ASP A 1 93 ? 3.275 -6.523 16.906 1 96 93 ASP A CA 1
ATOM 730 C C . ASP A 1 93 ? 4.773 -6.25 16.797 1 96 93 ASP A C 1
ATOM 732 O O . ASP A 1 93 ? 5.328 -6.242 15.703 1 96 93 ASP A O 1
ATOM 736 N N . GLU A 1 94 ? 5.453 -6.078 17.938 1 95.38 94 GLU A N 1
ATOM 737 C CA . GLU A 1 94 ? 6.855 -5.672 17.953 1 95.38 94 GLU A CA 1
ATOM 738 C C . GLU A 1 94 ? 7.734 -6.695 17.234 1 95.38 94 GLU A C 1
ATOM 740 O O . GLU A 1 94 ? 8.68 -6.332 16.547 1 95.38 94 GLU A O 1
ATOM 745 N N . SER A 1 95 ? 7.434 -7.957 17.469 1 95.12 95 SER A N 1
ATOM 746 C CA . SER A 1 95 ? 8.219 -9.008 16.828 1 95.12 95 SER A CA 1
ATOM 747 C C . SER A 1 95 ? 8.062 -8.961 15.305 1 95.12 95 SER A C 1
ATOM 749 O O . SER A 1 95 ? 9.039 -9.086 14.57 1 95.12 95 SER A O 1
ATOM 751 N N . LEU A 1 96 ? 6.848 -8.773 14.844 1 94.81 96 LEU A N 1
ATOM 752 C CA . LEU A 1 96 ? 6.594 -8.703 13.406 1 94.81 96 LEU A CA 1
ATOM 753 C C . LEU A 1 96 ? 7.137 -7.398 12.828 1 94.81 96 LEU A C 1
ATOM 755 O O . LEU A 1 96 ? 7.586 -7.367 11.68 1 94.81 96 LEU A O 1
ATOM 759 N N . PHE A 1 97 ? 7.098 -6.379 13.688 1 97.56 97 PHE A N 1
ATOM 760 C CA . PHE A 1 97 ? 7.66 -5.102 13.258 1 97.56 97 PHE A CA 1
ATOM 761 C C . PHE A 1 97 ? 9.148 -5.242 12.953 1 97.56 97 PHE A C 1
ATOM 763 O O . PHE A 1 97 ? 9.641 -4.699 11.961 1 97.56 97 PHE A O 1
ATOM 770 N N . THR A 1 98 ? 9.859 -5.996 13.797 1 96.69 98 THR A N 1
ATOM 771 C CA . THR A 1 98 ? 11.289 -6.211 13.602 1 96.69 98 THR A CA 1
ATOM 772 C C . THR A 1 98 ? 11.555 -6.93 12.281 1 96.69 98 THR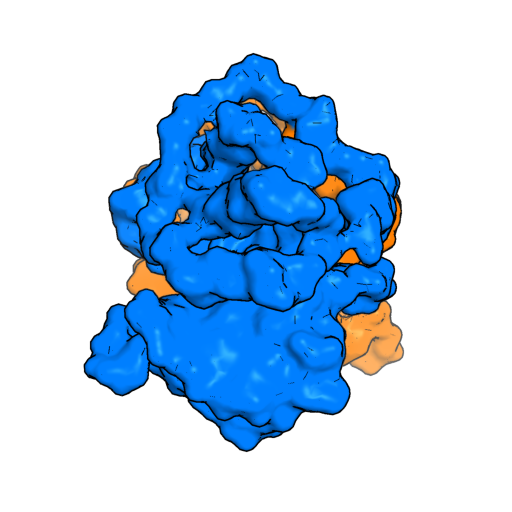 A C 1
ATOM 774 O O . THR A 1 98 ? 12.555 -6.668 11.617 1 96.69 98 THR A O 1
ATOM 777 N N . GLU A 1 99 ? 10.602 -7.707 11.828 1 96 99 GLU A N 1
ATOM 778 C CA . GLU A 1 99 ? 10.734 -8.461 10.578 1 96 99 GLU A CA 1
ATOM 779 C C . GLU A 1 99 ? 10.656 -7.531 9.367 1 96 99 GLU A C 1
ATOM 781 O O . GLU A 1 99 ? 11.094 -7.895 8.273 1 96 99 GLU A O 1
ATOM 786 N N . LEU A 1 100 ? 10.102 -6.371 9.539 1 97.38 100 LEU A N 1
ATOM 787 C CA . LEU A 1 100 ? 10.023 -5.414 8.438 1 97.38 100 LEU A CA 1
ATOM 788 C C . LEU A 1 100 ? 11.406 -4.879 8.086 1 97.38 100 LEU A C 1
ATOM 790 O O . LEU A 1 100 ? 11.602 -4.312 7.004 1 97.38 100 LEU A O 1
ATOM 794 N N . ALA A 1 101 ? 12.367 -5.039 9.023 1 96.75 101 ALA A N 1
ATOM 795 C CA . ALA A 1 101 ? 13.766 -4.676 8.805 1 96.75 101 ALA A CA 1
ATOM 796 C C . ALA A 1 101 ? 13.883 -3.258 8.258 1 96.75 101 ALA A C 1
ATOM 798 O O . ALA A 1 101 ? 14.508 -3.035 7.223 1 96.75 101 ALA A O 1
ATOM 799 N N . THR A 1 102 ? 13.344 -2.301 9 1 97.62 102 THR A N 1
ATOM 800 C CA . THR A 1 102 ? 13.289 -0.923 8.523 1 97.62 102 THR A CA 1
ATOM 801 C C . THR A 1 102 ? 14.688 -0.352 8.344 1 97.62 102 THR A C 1
ATOM 803 O O . THR A 1 102 ? 15.586 -0.627 9.148 1 97.62 102 THR A O 1
ATOM 806 N N . GLU A 1 103 ? 14.906 0.287 7.266 1 97.06 103 GLU A N 1
ATOM 807 C CA . GLU A 1 103 ? 16.125 1.03 6.953 1 97.06 103 GLU A CA 1
ATOM 808 C C . GLU A 1 103 ? 15.805 2.473 6.57 1 97.06 103 GLU A C 1
ATOM 810 O O . GLU A 1 103 ? 14.992 2.719 5.672 1 97.06 103 GLU A O 1
ATOM 815 N N . HIS A 1 104 ? 16.391 3.414 7.23 1 97.62 104 HIS A N 1
ATOM 816 C CA . HIS A 1 104 ? 16.234 4.836 6.941 1 97.62 104 HIS A CA 1
ATOM 817 C C . HIS A 1 104 ? 14.758 5.223 6.91 1 97.62 104 HIS A C 1
ATOM 819 O O . HIS A 1 104 ? 14.32 5.953 6.02 1 97.62 104 HIS A O 1
ATOM 825 N N . GLY A 1 105 ? 14.008 4.637 7.824 1 97.69 105 GLY A N 1
ATOM 826 C CA . GLY A 1 105 ? 12.625 5.035 8.008 1 97.69 105 GLY A CA 1
ATOM 827 C C . GLY A 1 105 ? 11.672 4.363 7.035 1 97.69 105 GLY A C 1
ATOM 828 O O . GLY A 1 105 ? 10.547 4.832 6.836 1 97.69 105 GLY A O 1
ATOM 829 N N . PHE A 1 106 ? 12.117 3.246 6.445 1 98.56 106 PHE A N 1
ATOM 830 C CA . PHE A 1 106 ? 11.305 2.561 5.449 1 98.56 106 PHE A CA 1
ATOM 831 C C . PHE A 1 106 ? 11.484 1.052 5.543 1 98.56 106 PHE A C 1
ATOM 833 O O . PHE A 1 106 ? 12.609 0.566 5.684 1 98.56 106 PHE A O 1
ATOM 840 N N . PRO A 1 107 ? 10.328 0.297 5.531 1 98.5 107 PRO A N 1
ATOM 841 C CA . PRO A 1 107 ? 10.469 -1.161 5.531 1 98.5 107 PRO A CA 1
ATOM 842 C C . PRO A 1 107 ? 11.297 -1.675 4.355 1 98.5 107 PRO A C 1
ATOM 844 O O . PRO A 1 107 ? 11.18 -1.156 3.242 1 98.5 107 PRO A O 1
ATOM 847 N N . SER A 1 108 ? 12.141 -2.66 4.574 1 98.19 108 SER A N 1
ATOM 848 C CA . SER A 1 108 ? 12.984 -3.215 3.523 1 98.19 108 SER A CA 1
ATOM 849 C C . SER A 1 108 ? 12.742 -4.711 3.348 1 98.19 108 SER A C 1
ATOM 851 O O . SER A 1 108 ? 13.648 -5.457 2.973 1 98.19 108 SER A O 1
ATOM 853 N N . LEU A 1 109 ? 11.547 -5.117 3.686 1 98.31 109 LEU A N 1
ATOM 854 C CA . LEU A 1 109 ? 11.133 -6.512 3.584 1 98.31 109 LEU A CA 1
ATOM 855 C C . LEU A 1 109 ? 11.383 -7.055 2.18 1 98.31 109 LEU A C 1
ATOM 857 O O . LEU A 1 109 ? 11.734 -8.219 2.014 1 98.31 109 LEU A O 1
ATOM 861 N N . TYR A 1 110 ? 11.219 -6.254 1.201 1 98.62 110 TYR A N 1
ATOM 862 C CA . TYR A 1 110 ? 11.414 -6.648 -0.19 1 98.62 110 TYR A CA 1
ATOM 863 C C . TYR A 1 110 ? 12.828 -7.184 -0.414 1 98.62 110 TYR A C 1
ATOM 865 O O . TYR A 1 110 ? 13.031 -8.102 -1.21 1 98.62 110 TYR A O 1
ATOM 873 N N . ARG A 1 111 ? 13.812 -6.602 0.273 1 98.44 111 ARG A N 1
ATOM 874 C CA . ARG A 1 111 ? 15.188 -7.035 0.096 1 98.44 111 ARG A CA 1
ATOM 875 C C . ARG A 1 111 ? 15.359 -8.5 0.478 1 98.44 111 ARG A C 1
ATOM 877 O O . ARG A 1 111 ? 16.156 -9.219 -0.131 1 98.44 111 ARG A O 1
ATOM 884 N N . THR A 1 112 ? 14.664 -8.891 1.508 1 98.56 112 THR A N 1
ATOM 885 C CA . THR A 1 112 ? 14.68 -10.297 1.898 1 98.56 112 THR A CA 1
ATOM 886 C C . THR A 1 112 ? 14 -11.164 0.844 1 98.56 112 THR A C 1
ATOM 888 O O . THR A 1 112 ? 14.523 -12.211 0.458 1 98.56 112 THR A O 1
ATOM 891 N N . PHE A 1 113 ? 12.852 -10.711 0.339 1 98.81 113 PHE A N 1
ATOM 892 C CA . PHE A 1 113 ? 12.148 -11.414 -0.727 1 98.81 113 PHE A CA 1
ATOM 893 C C . PHE A 1 113 ? 13.047 -11.586 -1.945 1 98.81 113 PHE A C 1
ATOM 895 O O . PHE A 1 113 ? 13.18 -12.695 -2.469 1 98.81 113 PHE A O 1
ATOM 902 N N . LEU A 1 114 ? 13.672 -10.492 -2.381 1 98.81 114 LEU A N 1
ATOM 903 C CA . LEU A 1 114 ? 14.547 -10.5 -3.541 1 98.81 114 LEU A CA 1
ATOM 904 C C . LEU A 1 114 ? 15.703 -11.477 -3.34 1 98.81 114 LEU A C 1
ATOM 906 O O . LEU A 1 114 ? 16.016 -12.266 -4.234 1 98.81 114 LEU A O 1
ATOM 910 N N . ALA A 1 115 ? 16.297 -11.383 -2.188 1 98.81 115 ALA A N 1
ATOM 911 C CA . ALA A 1 115 ? 17.391 -12.281 -1.872 1 98.81 115 ALA A CA 1
ATOM 912 C C . ALA A 1 115 ? 16.953 -13.742 -1.961 1 98.81 115 ALA A C 1
ATOM 914 O O . ALA A 1 115 ? 17.672 -14.578 -2.508 1 98.81 115 ALA A O 1
ATOM 915 N N . ASN A 1 116 ? 15.805 -14.016 -1.434 1 98.81 116 ASN A N 1
ATOM 916 C CA . ASN A 1 116 ? 15.281 -15.375 -1.471 1 98.81 116 ASN A CA 1
ATOM 917 C C . ASN A 1 116 ? 15.086 -15.867 -2.902 1 98.81 116 ASN A C 1
ATOM 919 O O . ASN A 1 116 ? 15.461 -16.984 -3.238 1 98.81 116 ASN A O 1
ATOM 923 N N . VAL A 1 117 ? 14.484 -15.062 -3.756 1 98.81 117 VAL A N 1
ATOM 924 C CA . VAL A 1 117 ? 14.242 -15.406 -5.156 1 98.81 117 VAL A CA 1
ATOM 925 C C . VAL A 1 117 ? 15.57 -15.742 -5.836 1 98.81 117 VAL A C 1
ATOM 927 O O . VAL A 1 117 ? 15.672 -16.734 -6.555 1 98.81 117 VAL A O 1
ATOM 930 N N . LEU A 1 118 ? 16.562 -14.906 -5.602 1 98.69 118 LEU A N 1
ATOM 931 C CA . LEU A 1 118 ? 17.859 -15.047 -6.273 1 98.69 118 LEU A CA 1
ATOM 932 C C . LEU A 1 118 ? 18.625 -16.234 -5.723 1 98.69 118 LEU A C 1
ATOM 934 O O . LEU A 1 118 ? 19.219 -17.016 -6.484 1 98.69 118 LEU A O 1
ATOM 938 N N . HIS A 1 119 ? 18.625 -16.391 -4.387 1 98.5 119 HIS A N 1
ATOM 939 C CA . HIS A 1 119 ? 19.297 -17.547 -3.777 1 98.5 119 HIS A CA 1
ATOM 940 C C . HIS A 1 119 ? 18.719 -18.859 -4.305 1 98.5 119 HIS A C 1
ATOM 942 O O . HIS A 1 119 ? 19.453 -19.828 -4.48 1 98.5 119 HIS A O 1
ATOM 948 N N . GLU A 1 120 ? 17.453 -18.891 -4.555 1 98.25 120 GLU A N 1
ATOM 949 C CA . GLU A 1 120 ? 16.766 -20.109 -4.969 1 98.25 120 GLU A CA 1
ATOM 950 C C . GLU A 1 120 ? 16.875 -20.312 -6.48 1 98.25 120 GLU A C 1
ATOM 952 O O . GLU A 1 120 ? 16.406 -21.328 -7.004 1 98.25 120 GLU A O 1
ATOM 957 N N . GLY A 1 121 ? 17.438 -19.375 -7.203 1 97.88 121 GLY A N 1
ATOM 958 C CA . GLY A 1 121 ? 17.641 -19.5 -8.641 1 97.88 121 GLY A CA 1
ATOM 959 C C . GLY A 1 121 ? 16.344 -19.453 -9.43 1 97.88 121 GLY A C 1
ATOM 960 O O . GLY A 1 121 ? 16.203 -20.156 -10.43 1 97.88 121 GLY A O 1
ATOM 961 N N . LEU A 1 122 ? 15.367 -18.656 -8.938 1 98.31 122 LEU A N 1
ATOM 962 C CA . LEU A 1 122 ? 14.047 -18.703 -9.547 1 98.31 122 LEU A CA 1
ATOM 963 C C . LEU A 1 122 ? 13.68 -17.344 -10.148 1 98.31 122 LEU A C 1
ATOM 965 O O . LEU A 1 122 ? 12.5 -17.047 -10.359 1 98.31 122 LEU A O 1
ATOM 969 N N . ALA A 1 123 ? 14.68 -16.469 -10.453 1 98.12 123 ALA A N 1
ATOM 970 C CA . ALA A 1 123 ? 14.453 -15.117 -10.969 1 98.12 123 ALA A CA 1
ATOM 971 C C . ALA A 1 123 ? 13.695 -15.148 -12.289 1 98.12 123 ALA A C 1
ATOM 973 O O . ALA A 1 123 ? 12.891 -14.266 -12.578 1 98.12 123 ALA A O 1
ATOM 974 N N . GLU A 1 124 ? 13.852 -16.203 -13.055 1 97.5 124 GLU A N 1
ATOM 975 C CA . GLU A 1 124 ? 13.25 -16.281 -14.383 1 97.5 124 GLU A CA 1
ATOM 976 C C . GLU A 1 124 ? 11.789 -16.703 -14.297 1 97.5 124 GLU A C 1
ATOM 978 O O . GLU A 1 124 ? 11.078 -16.719 -15.305 1 97.5 124 GLU A O 1
ATOM 983 N N . ARG A 1 125 ? 11.289 -17.016 -13.086 1 98.19 125 ARG A N 1
ATOM 984 C CA . ARG A 1 125 ? 9.922 -17.5 -12.93 1 98.19 125 ARG A CA 1
ATOM 985 C C . ARG A 1 125 ? 9.102 -16.547 -12.055 1 98.19 125 ARG A C 1
ATOM 987 O O . ARG A 1 125 ? 7.914 -16.781 -11.82 1 98.19 125 ARG A O 1
ATOM 994 N N . VAL A 1 126 ? 9.727 -15.477 -11.641 1 98.81 126 VAL A N 1
ATOM 995 C CA . VAL A 1 126 ? 9.055 -14.57 -10.719 1 98.81 126 VAL A CA 1
ATOM 996 C C . VAL A 1 126 ? 9.117 -13.141 -11.25 1 98.81 126 VAL A C 1
ATOM 998 O O . VAL A 1 126 ? 10.148 -12.719 -11.773 1 98.81 126 VAL A O 1
ATOM 1001 N N . VAL A 1 127 ? 8.039 -12.414 -11.227 1 98.88 127 VAL A N 1
ATOM 1002 C CA . VAL A 1 127 ? 7.973 -10.977 -11.484 1 98.88 127 VAL A CA 1
ATOM 1003 C C . VAL A 1 127 ? 7.348 -10.266 -10.281 1 98.88 127 VAL A C 1
ATOM 1005 O O . VAL A 1 127 ? 6.145 -10.398 -10.039 1 98.88 127 VAL A O 1
ATOM 1008 N N . PRO A 1 128 ? 8.188 -9.578 -9.508 1 98.88 128 PRO A N 1
ATOM 1009 C CA . PRO A 1 128 ? 7.586 -8.82 -8.414 1 98.88 128 PRO A CA 1
ATOM 1010 C C . PRO A 1 128 ? 6.785 -7.613 -8.898 1 98.88 128 PRO A C 1
ATOM 1012 O O . PRO A 1 128 ? 7.145 -6.992 -9.898 1 98.88 128 PRO A O 1
ATOM 1015 N N . LEU A 1 129 ? 5.715 -7.309 -8.281 1 98.88 129 LEU A N 1
ATOM 1016 C CA . LEU A 1 129 ? 4.891 -6.121 -8.492 1 98.88 129 LEU A CA 1
ATOM 1017 C C . LEU A 1 129 ? 4.609 -5.414 -7.172 1 98.88 129 LEU A C 1
ATOM 1019 O O . LEU A 1 129 ? 3.617 -5.711 -6.504 1 98.88 129 LEU A O 1
ATOM 1023 N N . PRO A 1 130 ? 5.547 -4.5 -6.73 1 98.81 130 PRO A N 1
ATOM 1024 C CA . PRO A 1 130 ? 5.422 -3.797 -5.449 1 98.81 130 PRO A CA 1
ATOM 1025 C C . PRO A 1 130 ? 4.328 -2.73 -5.465 1 98.81 130 PRO A C 1
ATOM 1027 O O . PRO A 1 130 ? 4.629 -1.537 -5.559 1 98.81 130 PRO A O 1
ATOM 1030 N N . LEU A 1 131 ? 3.104 -3.135 -5.277 1 98.06 131 LEU A N 1
ATOM 1031 C CA . LEU A 1 131 ? 1.886 -2.33 -5.289 1 98.06 131 LEU A CA 1
ATOM 1032 C C . LEU A 1 131 ? 0.875 -2.865 -4.281 1 98.06 131 LEU A C 1
ATOM 1034 O O . LEU A 1 131 ? 0.915 -4.043 -3.918 1 98.06 131 LEU A O 1
ATOM 1038 N N . ASP A 1 132 ? 0.056 -1.942 -3.805 1 96.19 132 ASP A N 1
ATOM 1039 C CA . ASP A 1 132 ? -1.073 -2.482 -3.055 1 96.19 132 ASP A CA 1
ATOM 1040 C C . ASP A 1 132 ? -1.973 -3.33 -3.951 1 96.19 132 ASP A C 1
ATOM 1042 O O . ASP A 1 132 ? -1.974 -3.164 -5.172 1 96.19 132 ASP A O 1
ATOM 1046 N N . SER A 1 133 ? -2.752 -4.195 -3.354 1 97 133 SER A N 1
ATOM 1047 C CA . SER A 1 133 ? -3.477 -5.254 -4.047 1 97 133 SER A CA 1
ATOM 1048 C C . SER A 1 133 ? -4.449 -4.68 -5.074 1 97 133 SER A C 1
ATOM 1050 O O . SER A 1 133 ? -4.477 -5.117 -6.227 1 97 133 SER A O 1
ATOM 1052 N N . VAL A 1 134 ? -5.207 -3.672 -4.758 1 95.5 134 VAL A N 1
ATOM 1053 C CA . VAL A 1 134 ? -6.262 -3.154 -5.625 1 95.5 134 VAL A CA 1
ATOM 1054 C C . VAL A 1 134 ? -5.645 -2.422 -6.812 1 95.5 134 VAL A C 1
ATOM 1056 O O . VAL A 1 134 ? -6.086 -2.586 -7.953 1 95.5 134 VAL A O 1
ATOM 1059 N N . ASN A 1 135 ? -4.613 -1.623 -6.574 1 96.56 135 ASN A N 1
ATOM 1060 C CA . ASN A 1 135 ? -3.91 -0.958 -7.664 1 96.56 135 ASN A CA 1
ATOM 1061 C C . ASN A 1 135 ? -3.248 -1.965 -8.602 1 96.56 135 ASN A C 1
ATOM 1063 O O . ASN A 1 135 ? -3.209 -1.759 -9.812 1 96.56 135 ASN A O 1
ATOM 1067 N N . ALA A 1 136 ? -2.723 -3.033 -8.039 1 98.44 136 ALA A N 1
ATOM 1068 C CA . ALA A 1 136 ? -2.094 -4.066 -8.852 1 98.44 136 ALA A CA 1
ATOM 1069 C C . ALA A 1 136 ? -3.111 -4.73 -9.773 1 98.44 136 ALA A C 1
ATOM 1071 O O . ALA A 1 136 ? -2.844 -4.934 -10.961 1 98.44 136 ALA A O 1
ATOM 1072 N N . ALA A 1 137 ? -4.277 -5.078 -9.219 1 98.44 137 ALA A N 1
ATOM 1073 C CA . ALA A 1 137 ? -5.34 -5.684 -10.023 1 98.44 137 ALA A CA 1
ATOM 1074 C C . ALA A 1 137 ? -5.758 -4.758 -11.164 1 98.44 137 ALA A C 1
ATOM 1076 O O . ALA A 1 137 ? -5.934 -5.203 -12.297 1 98.44 137 ALA A O 1
ATOM 1077 N N . GLU A 1 138 ? -5.891 -3.479 -10.805 1 97.44 138 GLU A N 1
ATOM 1078 C CA . GLU A 1 138 ? -6.285 -2.496 -11.805 1 97.44 138 GLU A CA 1
ATOM 1079 C C . GLU A 1 138 ? -5.234 -2.373 -12.906 1 97.44 138 GLU A C 1
ATOM 1081 O O . GLU A 1 138 ? -5.57 -2.314 -14.094 1 97.44 138 GLU A O 1
ATOM 1086 N N . LEU A 1 139 ? -4 -2.322 -12.523 1 98.25 139 LEU A N 1
ATOM 1087 C CA . LEU A 1 139 ? -2.918 -2.234 -13.492 1 98.25 139 LEU A CA 1
ATOM 1088 C C . LEU A 1 139 ? -2.945 -3.43 -14.445 1 98.25 139 LEU A C 1
ATOM 1090 O O . LEU A 1 139 ? -2.842 -3.264 -15.664 1 98.25 139 LEU A O 1
ATOM 1094 N N . MET A 1 140 ? -3.051 -4.62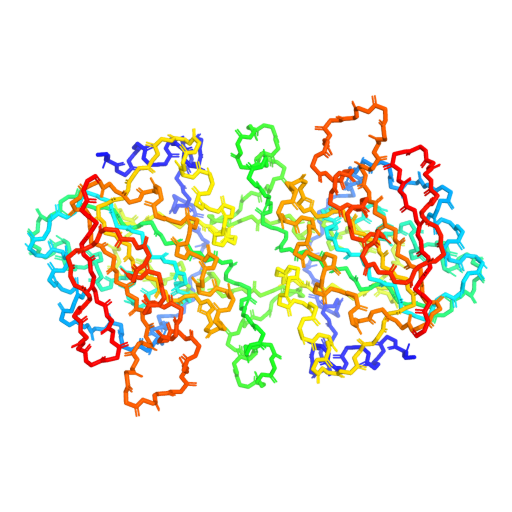1 -13.859 1 98.75 140 MET A N 1
ATOM 1095 C CA . MET A 1 140 ? -3.064 -5.824 -14.688 1 98.75 140 MET A CA 1
ATOM 1096 C C . MET A 1 140 ? -4.25 -5.812 -15.648 1 98.75 140 MET A C 1
ATOM 1098 O O . MET A 1 140 ? -4.102 -6.145 -16.828 1 98.75 140 MET A O 1
ATOM 1102 N N . ARG A 1 141 ? -5.41 -5.402 -15.148 1 98.12 141 ARG A N 1
ATOM 1103 C CA . ARG A 1 141 ? -6.59 -5.316 -16 1 98.12 141 ARG A CA 1
ATOM 1104 C C . ARG A 1 141 ? -6.355 -4.348 -17.156 1 98.12 141 ARG A C 1
ATOM 1106 O O . ARG A 1 141 ? -6.59 -4.691 -18.328 1 98.12 141 ARG A O 1
ATOM 1113 N N . LEU A 1 142 ? -5.848 -3.188 -16.859 1 97.56 142 LEU A N 1
ATOM 1114 C CA . LEU A 1 142 ? -5.672 -2.133 -17.859 1 97.56 142 LEU A CA 1
ATOM 1115 C C . LEU A 1 142 ? -4.609 -2.521 -18.875 1 97.56 142 LEU A C 1
ATOM 1117 O O . LEU A 1 142 ? -4.672 -2.105 -20.031 1 97.56 142 LEU A O 1
ATOM 1121 N N . ARG A 1 143 ? -3.672 -3.35 -18.453 1 98.25 143 ARG A N 1
ATOM 1122 C CA . ARG A 1 143 ? -2.576 -3.746 -19.344 1 98.25 143 ARG A CA 1
ATOM 1123 C C . ARG A 1 143 ? -2.881 -5.07 -20.031 1 98.25 143 ARG A C 1
ATOM 1125 O O . ARG A 1 143 ? -2.064 -5.574 -20.812 1 98.25 143 ARG A O 1
ATOM 1132 N N . GLY A 1 144 ? -4.016 -5.625 -19.719 1 97.75 144 GLY A N 1
ATOM 1133 C CA . GLY A 1 144 ? -4.461 -6.836 -20.391 1 97.75 144 GLY A CA 1
ATOM 1134 C C . GLY A 1 144 ? -3.752 -8.086 -19.906 1 97.75 144 GLY A C 1
ATOM 1135 O O . GLY A 1 144 ? -3.623 -9.062 -20.641 1 97.75 144 GLY A O 1
ATOM 1136 N N . VAL A 1 145 ? -3.221 -8.078 -18.719 1 98.5 145 VAL A N 1
ATOM 1137 C CA . VAL A 1 145 ? -2.588 -9.258 -18.141 1 98.5 145 VAL A CA 1
ATOM 1138 C C . VAL A 1 145 ? -3.625 -10.078 -17.375 1 98.5 145 VAL A C 1
ATOM 1140 O O . VAL A 1 145 ? -4.234 -9.578 -16.422 1 98.5 145 VAL A O 1
ATOM 1143 N N . THR A 1 146 ? -3.834 -11.305 -17.75 1 98.19 146 THR A N 1
ATOM 1144 C CA . THR A 1 146 ? -4.801 -12.195 -17.125 1 98.19 146 THR A CA 1
ATOM 1145 C C . THR A 1 146 ? -4.094 -13.328 -16.375 1 98.19 146 THR A C 1
ATOM 1147 O O . THR A 1 146 ? -2.986 -13.719 -16.75 1 98.19 146 THR A O 1
ATOM 1150 N N . ALA A 1 147 ? -4.75 -13.828 -15.359 1 98.75 147 ALA A N 1
ATOM 1151 C CA . ALA A 1 147 ? -4.172 -14.898 -14.547 1 98.75 147 ALA A CA 1
ATOM 1152 C C . ALA A 1 147 ? -4.926 -16.203 -14.75 1 98.75 147 ALA A C 1
ATOM 1154 O O . ALA A 1 147 ? -6.145 -16.203 -14.93 1 98.75 147 ALA A O 1
ATOM 1155 N N . ASP A 1 148 ? -4.176 -17.266 -14.656 1 98.81 148 ASP A N 1
ATOM 1156 C CA . ASP A 1 148 ? -4.758 -18.609 -14.625 1 98.81 148 ASP A CA 1
ATOM 1157 C C . ASP A 1 148 ? -5.082 -19.047 -13.203 1 98.81 148 ASP A C 1
ATOM 1159 O O . ASP A 1 148 ? -6.027 -19.812 -12.977 1 98.81 148 ASP A O 1
ATOM 1163 N N . VAL A 1 149 ? -4.246 -18.656 -12.297 1 98.88 149 VAL A N 1
ATOM 1164 C CA . VAL A 1 149 ? -4.363 -18.984 -10.883 1 98.88 149 VAL A CA 1
ATOM 1165 C C . VAL A 1 149 ? -4.09 -17.734 -10.039 1 98.88 149 VAL A C 1
ATOM 1167 O O . VAL A 1 149 ? -3.164 -16.969 -10.328 1 98.88 149 VAL A O 1
ATOM 1170 N N . ILE A 1 150 ? -4.922 -17.5 -9.047 1 98.94 150 ILE A N 1
ATOM 1171 C CA . ILE A 1 150 ? -4.688 -16.453 -8.062 1 98.94 150 ILE A CA 1
ATOM 1172 C C . ILE A 1 150 ? -4.652 -17.062 -6.664 1 98.94 150 ILE A C 1
ATOM 1174 O O . ILE A 1 150 ? -5.52 -17.859 -6.305 1 98.94 150 ILE A O 1
ATOM 1178 N N . HIS A 1 151 ? -3.602 -16.828 -5.965 1 98.88 151 HIS A N 1
ATOM 1179 C CA . HIS A 1 151 ? -3.473 -17.156 -4.551 1 98.88 151 HIS A CA 1
ATOM 1180 C C . HIS A 1 151 ? -3.514 -15.898 -3.688 1 98.88 151 HIS A C 1
ATOM 1182 O O . HIS A 1 151 ? -2.611 -15.062 -3.758 1 98.88 151 HIS A O 1
ATOM 1188 N N . LEU A 1 152 ? -4.535 -15.734 -2.865 1 98.56 152 LEU A N 1
ATOM 1189 C CA . LEU A 1 152 ? -4.758 -14.547 -2.051 1 98.56 152 LEU A CA 1
ATOM 1190 C C . LEU A 1 152 ? -4.375 -14.805 -0.597 1 98.56 152 LEU A C 1
ATOM 1192 O O . LEU A 1 152 ? -4.98 -15.648 0.07 1 98.56 152 LEU A O 1
ATOM 1196 N N . ASP A 1 153 ? -3.359 -14.141 -0.124 1 97 153 ASP A N 1
ATOM 1197 C CA . ASP A 1 153 ? -2.912 -14.18 1.266 1 97 153 ASP A CA 1
ATOM 1198 C C . ASP A 1 153 ? -2.438 -12.797 1.724 1 97 153 ASP A C 1
ATOM 1200 O O . ASP A 1 153 ? -1.331 -12.664 2.248 1 97 153 ASP A O 1
ATOM 1204 N N . ALA A 1 154 ? -3.24 -11.789 1.521 1 95 154 ALA A N 1
ATOM 1205 C CA . ALA A 1 154 ? -2.902 -10.414 1.894 1 95 154 ALA A CA 1
ATOM 1206 C C . ALA A 1 154 ? -3.549 -10.031 3.223 1 95 154 ALA A C 1
ATOM 1208 O O . ALA A 1 154 ? -3.334 -10.695 4.238 1 95 154 ALA A O 1
ATOM 1209 N N . GLY A 1 155 ? -4.363 -9.008 3.244 1 90.5 155 GLY A N 1
ATOM 1210 C CA . GLY A 1 155 ? -5.035 -8.625 4.477 1 90.5 155 GLY A CA 1
ATOM 1211 C C . GLY A 1 155 ? -6 -9.68 4.984 1 90.5 155 GLY A C 1
ATOM 1212 O O . GLY A 1 155 ? -6.527 -10.477 4.203 1 90.5 155 GLY A O 1
ATOM 1213 N N . HIS A 1 156 ? -6.254 -9.672 6.348 1 91.19 156 HIS A N 1
ATOM 1214 C CA . HIS A 1 156 ? -7.074 -10.727 6.93 1 91.19 156 HIS A CA 1
ATOM 1215 C C . HIS A 1 156 ? -8.406 -10.18 7.434 1 91.19 156 HIS A C 1
ATOM 1217 O O . HIS A 1 156 ? -9.266 -10.938 7.883 1 91.19 156 HIS A O 1
ATOM 1223 N N . GLU A 1 157 ? -8.523 -8.883 7.305 1 89.19 157 GLU A N 1
ATOM 1224 C CA . GLU A 1 157 ? -9.812 -8.281 7.652 1 89.19 157 GLU A CA 1
ATOM 1225 C C . GLU A 1 157 ? -10.867 -8.594 6.598 1 89.19 157 GLU A C 1
ATOM 1227 O O . GLU A 1 157 ? -10.578 -8.602 5.398 1 89.19 157 GLU A O 1
ATOM 1232 N N . GLU A 1 158 ? -12.094 -8.773 7.031 1 93.62 158 GLU A N 1
ATOM 1233 C CA . GLU A 1 158 ? -13.18 -9.156 6.137 1 93.62 158 GLU A CA 1
ATOM 1234 C C . GLU A 1 158 ? -13.32 -8.164 4.984 1 93.62 158 GLU A C 1
ATOM 1236 O O . GLU A 1 158 ? -13.43 -8.562 3.822 1 93.62 158 GLU A O 1
ATOM 1241 N N . ALA A 1 159 ? -13.297 -6.879 5.305 1 91 159 ALA A N 1
ATOM 1242 C CA . ALA A 1 159 ? -13.453 -5.848 4.281 1 91 159 ALA A CA 1
ATOM 1243 C C . ALA A 1 159 ? -12.297 -5.879 3.285 1 91 159 ALA A C 1
ATOM 1245 O O . ALA A 1 159 ? -12.492 -5.652 2.09 1 91 159 ALA A O 1
ATOM 1246 N N . SER A 1 160 ? -11.125 -6.109 3.785 1 92.81 160 SER A N 1
ATOM 1247 C CA . SER A 1 160 ? -9.938 -6.172 2.934 1 92.81 160 SER A CA 1
ATOM 1248 C C . SER A 1 160 ? -10 -7.367 1.987 1 92.81 160 SER A C 1
ATOM 1250 O O . SER A 1 160 ? -9.711 -7.238 0.796 1 92.81 160 SER A O 1
ATOM 1252 N N . VAL A 1 161 ? -10.383 -8.508 2.52 1 96.19 161 VAL A N 1
ATOM 1253 C CA . VAL A 1 161 ? -10.484 -9.719 1.717 1 96.19 161 VAL A CA 1
ATOM 1254 C C . VAL A 1 161 ? -11.57 -9.555 0.663 1 96.19 161 VAL A C 1
ATOM 1256 O O . VAL A 1 161 ? -11.383 -9.906 -0.503 1 96.19 161 VAL A O 1
ATOM 1259 N N . ALA A 1 162 ? -12.695 -9.016 1.056 1 96.19 162 ALA A N 1
ATOM 1260 C CA . ALA A 1 162 ? -13.789 -8.781 0.12 1 96.19 162 ALA A CA 1
ATOM 1261 C C . ALA A 1 162 ? -13.359 -7.871 -1.022 1 96.19 162 ALA A C 1
ATOM 1263 O O . ALA A 1 162 ? -13.695 -8.117 -2.184 1 96.19 162 ALA A O 1
ATOM 1264 N N . ALA A 1 163 ? -12.641 -6.824 -0.689 1 94 163 ALA A N 1
ATOM 1265 C CA . ALA A 1 163 ? -12.156 -5.887 -1.7 1 94 163 ALA A CA 1
ATOM 1266 C C . ALA A 1 163 ? -11.203 -6.578 -2.672 1 94 163 ALA A C 1
ATOM 1268 O O . ALA A 1 163 ? -11.25 -6.328 -3.879 1 94 163 ALA A O 1
ATOM 1269 N N . ASP A 1 164 ? -10.344 -7.41 -2.143 1 97.5 164 ASP A N 1
ATOM 1270 C CA . ASP A 1 164 ? -9.398 -8.133 -2.986 1 97.5 164 ASP A CA 1
ATOM 1271 C C . ASP A 1 164 ? -10.125 -9.094 -3.922 1 97.5 164 ASP A C 1
ATOM 1273 O O . ASP A 1 164 ? -9.812 -9.164 -5.113 1 97.5 164 ASP A O 1
ATOM 1277 N N . LEU A 1 165 ? -11.078 -9.836 -3.34 1 98.19 165 LEU A N 1
ATOM 1278 C CA . LEU A 1 165 ? -11.844 -10.773 -4.16 1 98.19 165 LEU A CA 1
ATOM 1279 C C . LEU A 1 165 ? -12.516 -10.055 -5.324 1 98.19 165 LEU A C 1
ATOM 1281 O O . LEU A 1 165 ? -12.445 -10.508 -6.465 1 98.19 165 LEU A O 1
ATOM 1285 N N . ARG A 1 166 ? -13.109 -8.945 -5.094 1 96.81 166 ARG A N 1
ATOM 1286 C CA . ARG A 1 166 ? -13.797 -8.172 -6.117 1 96.81 166 ARG A CA 1
ATOM 1287 C C . ARG A 1 166 ? -12.812 -7.625 -7.148 1 96.81 166 ARG A C 1
ATOM 1289 O O . ARG A 1 166 ? -13.07 -7.672 -8.352 1 96.81 166 ARG A O 1
ATOM 1296 N N . ALA A 1 167 ? -11.695 -7.125 -6.711 1 97.31 167 ALA A N 1
ATOM 1297 C CA . ALA A 1 167 ? -10.727 -6.469 -7.586 1 97.31 167 ALA A CA 1
ATOM 1298 C C . ALA A 1 167 ? -10.055 -7.477 -8.516 1 97.31 167 ALA A C 1
ATOM 1300 O O . ALA A 1 167 ? -9.766 -7.168 -9.672 1 97.31 167 ALA A O 1
ATOM 1301 N N . TRP A 1 168 ? -9.836 -8.664 -8.031 1 98.56 168 TRP A N 1
ATOM 1302 C CA . TRP A 1 168 ? -8.992 -9.602 -8.758 1 98.56 168 TRP A CA 1
ATOM 1303 C C . TRP A 1 168 ? -9.836 -10.562 -9.586 1 98.56 168 TRP A C 1
ATOM 1305 O O . TRP A 1 168 ? -9.32 -11.242 -10.477 1 98.56 168 TRP A O 1
ATOM 1315 N N . TRP A 1 169 ? -11.102 -10.578 -9.328 1 98.44 169 TRP A N 1
ATOM 1316 C CA . TRP A 1 169 ? -12 -11.492 -10.023 1 98.44 169 TRP A CA 1
ATOM 1317 C C . TRP A 1 169 ? -11.945 -11.258 -11.531 1 98.44 169 TRP A C 1
ATOM 1319 O O . TRP A 1 169 ? -11.82 -12.211 -12.305 1 98.44 169 TRP A O 1
ATOM 1329 N N . PRO A 1 170 ? -11.953 -9.969 -11.969 1 98.06 170 PRO A N 1
ATOM 1330 C CA . PRO A 1 170 ? -11.898 -9.734 -13.414 1 98.06 170 PRO A CA 1
ATOM 1331 C C . PRO A 1 170 ? -10.547 -10.109 -14.023 1 98.06 170 PRO A C 1
ATOM 1333 O O . PRO A 1 170 ? -10.445 -10.289 -15.234 1 98.06 170 PRO A O 1
ATOM 1336 N N . VAL A 1 171 ? -9.516 -10.219 -13.234 1 98.62 171 VAL A N 1
ATOM 1337 C CA . VAL A 1 171 ? -8.172 -10.539 -13.711 1 98.62 171 VAL A CA 1
ATOM 1338 C C . VAL A 1 171 ? -8.055 -12.039 -13.953 1 98.62 171 VAL A C 1
ATOM 1340 O O . VAL A 1 171 ? -7.258 -12.477 -14.789 1 98.62 171 VAL A O 1
ATOM 1343 N N . LEU A 1 172 ? -8.828 -12.773 -13.18 1 98.75 172 LEU A N 1
ATOM 1344 C CA . LEU A 1 172 ? -8.836 -14.227 -13.336 1 98.75 172 LEU A CA 1
ATOM 1345 C C . LEU A 1 172 ? -9.617 -14.633 -14.578 1 98.75 172 LEU A C 1
ATOM 1347 O O . LEU A 1 172 ? -10.766 -14.219 -14.758 1 98.75 172 LEU A O 1
ATOM 1351 N N . ARG A 1 173 ? -9 -15.406 -15.43 1 97.94 173 ARG A N 1
ATOM 1352 C CA . ARG A 1 173 ? -9.688 -15.844 -16.641 1 97.94 173 ARG A CA 1
ATOM 1353 C C . ARG A 1 173 ? -10.812 -16.828 -16.312 1 97.94 173 ARG A C 1
ATOM 1355 O O . ARG A 1 173 ? -10.781 -17.484 -15.266 1 97.94 173 ARG A O 1
ATOM 1362 N N . PRO A 1 174 ? -11.812 -16.922 -17.266 1 97.56 174 PRO A N 1
ATOM 1363 C CA . PRO A 1 174 ? -12.773 -18.016 -17.109 1 97.56 174 PRO A CA 1
ATOM 1364 C C . PRO A 1 174 ? -12.102 -19.391 -17.031 1 97.56 174 PRO A C 1
ATOM 1366 O O . PRO A 1 174 ? -11.172 -19.672 -17.781 1 97.56 174 PRO A O 1
ATOM 1369 N N . GLY A 1 175 ? -12.555 -20.172 -16.062 1 98.06 175 GLY A N 1
ATOM 1370 C CA . GLY A 1 175 ? -11.938 -21.469 -15.836 1 98.06 175 GLY A CA 1
ATOM 1371 C C . GLY A 1 175 ? -10.727 -21.406 -14.93 1 98.06 175 GLY A C 1
ATOM 1372 O O . GLY A 1 175 ? -10.164 -22.438 -14.562 1 98.06 175 GLY A O 1
ATOM 1373 N N . GLY A 1 176 ? -10.359 -20.172 -14.477 1 98.56 176 GLY A N 1
ATOM 1374 C CA . GLY A 1 176 ? -9.211 -19.984 -13.602 1 98.56 176 GLY A CA 1
ATOM 1375 C C . GLY A 1 176 ? -9.469 -20.438 -12.18 1 98.56 176 GLY A C 1
ATOM 1376 O O . GLY A 1 176 ? -10.617 -20.641 -11.781 1 98.56 176 GLY A O 1
ATOM 1377 N N . LEU A 1 177 ? -8.398 -20.641 -11.477 1 98.81 177 LEU A N 1
ATOM 1378 C CA . LEU A 1 177 ? -8.453 -21.125 -10.102 1 98.81 177 LEU A CA 1
ATOM 1379 C C . LEU A 1 177 ? -8.133 -20 -9.117 1 98.81 177 LEU A C 1
ATOM 1381 O O . LEU A 1 177 ? -7.133 -19.297 -9.281 1 98.81 177 LEU A O 1
ATOM 1385 N N . PHE A 1 178 ? -9.023 -19.812 -8.141 1 98.88 178 PHE A N 1
ATOM 1386 C CA . PHE A 1 178 ? -8.789 -18.875 -7.047 1 98.88 178 PHE A CA 1
ATOM 1387 C C . PHE A 1 178 ? -8.547 -19.625 -5.742 1 98.88 178 PHE A C 1
ATOM 1389 O O . PHE A 1 178 ? -9.32 -20.516 -5.379 1 98.88 178 PHE A O 1
ATOM 1396 N N . ILE A 1 179 ? -7.41 -19.359 -5.086 1 98.81 179 ILE A N 1
ATOM 1397 C CA . ILE A 1 179 ? -7.074 -19.953 -3.799 1 98.81 179 ILE A CA 1
ATOM 1398 C C . ILE A 1 179 ? -7.008 -18.859 -2.729 1 98.81 179 ILE A C 1
ATOM 1400 O O . ILE A 1 179 ? -6.312 -17.859 -2.896 1 98.81 179 ILE A O 1
ATOM 1404 N N . ALA A 1 180 ? -7.758 -19.047 -1.666 1 98 180 ALA A N 1
ATOM 1405 C CA . ALA A 1 180 ? -7.75 -18.109 -0.538 1 98 180 ALA A CA 1
ATOM 1406 C C . ALA A 1 180 ? -7.074 -18.734 0.68 1 98 180 ALA A C 1
ATOM 1408 O O . ALA A 1 180 ? -7.438 -19.844 1.107 1 98 180 ALA A O 1
ATOM 1409 N N . ASP A 1 181 ? -6.086 -18.031 1.177 1 96.88 181 ASP A N 1
ATOM 1410 C CA . ASP A 1 181 ? -5.379 -18.469 2.377 1 96.88 181 ASP A CA 1
ATOM 1411 C C . ASP A 1 181 ? -6.164 -18.109 3.637 1 96.88 181 ASP A C 1
ATOM 1413 O O . ASP A 1 181 ? -7.066 -17.266 3.594 1 96.88 181 ASP A O 1
ATOM 1417 N N . ASP A 1 182 ? -5.922 -18.859 4.75 1 94.75 182 ASP A N 1
ATOM 1418 C CA . ASP A 1 182 ? -6.434 -18.625 6.098 1 94.75 182 ASP A CA 1
ATOM 1419 C C . ASP A 1 182 ? -7.949 -18.812 6.148 1 94.75 182 ASP A C 1
ATOM 1421 O O . ASP A 1 182 ? -8.633 -18.156 6.934 1 94.75 182 ASP A O 1
ATOM 1425 N N . TYR A 1 183 ? -8.414 -19.594 5.246 1 94.38 183 TYR A N 1
ATOM 1426 C CA . TYR A 1 183 ? -9.82 -19.969 5.246 1 94.38 183 TYR A CA 1
ATOM 1427 C C . TYR A 1 183 ? -10.07 -21.172 6.16 1 94.38 183 TYR A C 1
ATOM 1429 O O . TYR A 1 183 ? -9.516 -22.25 5.938 1 94.38 183 TYR A O 1
ATOM 1437 N N . ASP A 1 184 ? -10.766 -20.875 7.184 1 88.56 184 ASP A N 1
ATOM 1438 C CA . ASP A 1 184 ? -11.07 -21.953 8.117 1 88.56 184 ASP A CA 1
ATOM 1439 C C . ASP A 1 184 ? -12.516 -21.875 8.609 1 88.56 184 ASP A C 1
ATOM 1441 O O . ASP A 1 184 ? -12.836 -21.047 9.461 1 88.56 184 ASP A O 1
ATOM 1445 N N . ARG A 1 185 ? -13.32 -22.766 8.195 1 80.62 185 ARG A N 1
ATOM 1446 C CA . ARG A 1 185 ? -14.734 -22.75 8.539 1 80.62 185 ARG A CA 1
ATOM 1447 C C . ARG A 1 185 ? -14.953 -23.125 10 1 80.62 185 ARG A C 1
ATOM 1449 O O . ARG A 1 185 ? -15.992 -22.797 10.578 1 80.62 185 ARG A O 1
ATOM 1456 N N . LEU A 1 186 ? -14.141 -23.719 10.547 1 73 186 LEU A N 1
ATOM 1457 C CA . LEU A 1 186 ? -14.328 -24.188 11.914 1 73 186 LEU A CA 1
ATOM 1458 C C . LEU A 1 186 ? -13.812 -23.156 12.922 1 73 186 LEU A C 1
ATOM 1460 O O . LEU A 1 186 ? -13.781 -23.422 14.125 1 73 186 LEU A O 1
ATOM 1464 N N . GLY A 1 187 ? -13.43 -22.031 12.445 1 66.81 187 GLY A N 1
ATOM 1465 C CA . GLY A 1 187 ? -13.117 -21 13.414 1 66.81 187 GLY A CA 1
ATOM 1466 C C . GLY A 1 187 ? -11.633 -20.688 13.492 1 66.81 187 GLY A C 1
ATOM 1467 O O . GLY A 1 187 ? -11.062 -20.625 14.578 1 66.81 187 GLY A O 1
ATOM 1468 N N . GLY A 1 188 ? -11.023 -20.469 12.594 1 74.25 188 GLY A N 1
ATOM 1469 C CA . GLY A 1 188 ? -9.602 -20.156 12.594 1 74.25 188 GLY A CA 1
ATOM 1470 C C . GLY A 1 188 ? -9.312 -18.734 13.039 1 74.25 188 GLY A C 1
ATOM 1471 O O . GLY A 1 188 ? -10.188 -18.047 13.562 1 74.25 188 GLY A O 1
ATOM 1472 N N . SER A 1 189 ? -8.055 -18.312 13.078 1 81.25 189 SER A N 1
ATOM 1473 C CA . SER A 1 189 ? -7.508 -17.062 13.602 1 81.25 189 SER A CA 1
ATOM 1474 C C . SER A 1 189 ? -8.078 -15.852 12.859 1 81.25 189 SER A C 1
ATOM 1476 O O . SER A 1 189 ? -8.039 -14.734 13.367 1 81.25 189 SER A O 1
ATOM 1478 N N . PHE A 1 190 ? -8.719 -16.203 11.664 1 90.5 190 PHE A N 1
ATOM 1479 C CA . PHE A 1 190 ? -9.141 -15.086 10.844 1 90.5 190 PHE A CA 1
ATOM 1480 C C . PHE A 1 190 ? -10.547 -15.305 10.297 1 90.5 190 PHE A C 1
ATOM 1482 O O . PHE A 1 190 ? -10.734 -15.438 9.086 1 90.5 190 PHE A O 1
ATOM 1489 N N . PRO A 1 191 ? -11.531 -15.211 11.133 1 91.69 191 PRO A N 1
ATOM 1490 C CA . PRO A 1 191 ? -12.906 -15.477 10.703 1 91.69 191 PRO A CA 1
ATOM 1491 C C . PRO A 1 191 ? -13.375 -14.539 9.594 1 91.69 191 PRO A C 1
ATOM 1493 O O . PRO A 1 191 ? -14.242 -14.898 8.797 1 91.69 191 PRO A O 1
ATOM 1496 N N . GLY A 1 192 ? -12.797 -13.328 9.5 1 93.19 192 GLY A N 1
ATOM 1497 C CA . GLY A 1 192 ? -13.125 -12.383 8.445 1 93.19 192 GLY A CA 1
ATOM 1498 C C . GLY A 1 192 ? -12.836 -12.922 7.055 1 93.19 192 GLY A C 1
ATOM 1499 O O . GLY A 1 192 ? -13.562 -12.633 6.105 1 93.19 192 GLY A O 1
ATOM 1500 N N . VAL A 1 193 ? -11.812 -13.711 6.953 1 95.69 193 VAL A N 1
ATOM 1501 C CA . VAL A 1 193 ? -11.461 -14.312 5.672 1 95.69 193 VAL A CA 1
ATOM 1502 C C . VAL A 1 193 ? -12.555 -15.289 5.238 1 95.69 193 VAL A C 1
ATOM 1504 O O . VAL A 1 193 ? -13.023 -15.234 4.098 1 95.69 193 VAL A O 1
ATOM 1507 N N . THR A 1 194 ? -12.953 -16.125 6.16 1 96.25 194 THR A N 1
ATOM 1508 C CA . THR A 1 194 ? -13.977 -17.109 5.863 1 96.25 194 THR A CA 1
ATOM 1509 C C . THR A 1 194 ? -15.281 -16.438 5.449 1 96.25 194 THR A C 1
ATOM 1511 O O . THR A 1 194 ? -15.898 -16.828 4.449 1 96.25 194 THR A O 1
ATOM 1514 N N . ARG A 1 195 ? -15.648 -15.422 6.168 1 96.31 195 ARG A N 1
ATOM 1515 C CA . ARG A 1 195 ? -16.891 -14.719 5.875 1 96.31 195 ARG A CA 1
ATOM 1516 C C . ARG A 1 195 ? -16.844 -14.07 4.496 1 96.31 195 ARG A C 1
ATOM 1518 O O . ARG A 1 195 ? -17.812 -14.125 3.74 1 96.31 195 ARG A O 1
ATOM 1525 N N . ALA A 1 196 ? -15.75 -13.461 4.148 1 97.12 196 ALA A N 1
ATOM 1526 C CA . ALA A 1 196 ? -15.602 -12.773 2.871 1 97.12 196 ALA A CA 1
ATOM 1527 C C . ALA A 1 196 ? -15.625 -13.758 1.709 1 97.12 196 ALA A C 1
ATOM 1529 O O . ALA A 1 196 ? -16.297 -13.523 0.696 1 97.12 196 ALA A O 1
ATOM 1530 N N . VAL A 1 197 ? -14.961 -14.852 1.868 1 97.69 197 VAL A N 1
ATOM 1531 C CA . VAL A 1 197 ? -14.875 -15.859 0.812 1 97.69 197 VAL A CA 1
ATOM 1532 C C . VAL A 1 197 ? -16.25 -16.5 0.61 1 97.69 197 VAL A C 1
ATOM 1534 O O . VAL A 1 197 ? -16.688 -16.688 -0.525 1 97.69 197 VAL A O 1
ATOM 1537 N N . ASP A 1 198 ? -16.891 -16.844 1.704 1 97.25 198 ASP A N 1
ATOM 1538 C CA . ASP A 1 198 ? -18.219 -17.438 1.618 1 97.25 198 ASP A CA 1
ATOM 1539 C C . ASP A 1 198 ? -19.203 -16.5 0.91 1 97.25 198 ASP A C 1
ATOM 1541 O O . ASP A 1 198 ? -19.938 -16.922 0.026 1 97.25 198 ASP A O 1
ATOM 1545 N N . ALA A 1 199 ? -19.219 -15.312 1.344 1 97.81 199 ALA A N 1
ATOM 1546 C CA . ALA A 1 199 ? -20.109 -14.328 0.744 1 97.81 199 ALA A CA 1
ATOM 1547 C C . ALA A 1 199 ? -19.828 -14.164 -0.745 1 97.81 199 ALA A C 1
ATOM 1549 O O . ALA A 1 199 ? -20.75 -14.094 -1.559 1 97.81 199 ALA A O 1
ATOM 1550 N N . PHE A 1 200 ? -18.594 -14.094 -1.061 1 98.31 200 PHE A N 1
ATOM 1551 C CA . PHE A 1 200 ? -18.188 -13.898 -2.449 1 98.31 200 PHE A CA 1
ATOM 1552 C C . PHE A 1 200 ? -18.625 -15.078 -3.309 1 98.31 200 PHE A C 1
ATOM 1554 O O . PHE A 1 200 ? -19.172 -14.891 -4.402 1 98.31 200 PHE A O 1
ATOM 1561 N N . CYS A 1 201 ? -18.359 -16.266 -2.832 1 97.5 201 CYS A N 1
ATOM 1562 C CA . CYS A 1 201 ? -18.703 -17.469 -3.58 1 97.5 201 CYS A CA 1
ATOM 1563 C C . CYS A 1 201 ? -20.203 -17.609 -3.725 1 97.5 201 CYS A C 1
ATOM 1565 O O . CYS A 1 201 ? -20.703 -18.125 -4.73 1 97.5 201 CYS A O 1
ATOM 1567 N N . ALA A 1 202 ? -20.922 -17.141 -2.754 1 97.31 202 ALA A N 1
ATOM 1568 C CA . ALA A 1 202 ? -22.375 -17.188 -2.809 1 97.31 202 ALA A CA 1
ATOM 1569 C C . ALA A 1 202 ? -22.922 -16.234 -3.867 1 97.31 202 ALA A C 1
ATOM 1571 O O . ALA A 1 202 ? -23.969 -16.5 -4.473 1 97.31 202 ALA A O 1
ATOM 1572 N N . GLU A 1 203 ? -22.188 -15.172 -4.113 1 97 203 GLU A N 1
ATOM 1573 C CA . GLU A 1 203 ? -22.656 -14.117 -5.004 1 97 203 GLU A CA 1
ATOM 1574 C C . GLU A 1 203 ? -22.094 -14.273 -6.406 1 97 203 GLU A C 1
ATOM 1576 O O . GLU A 1 203 ? -22.484 -13.562 -7.332 1 97 203 GLU A O 1
ATOM 1581 N N . SER A 1 204 ? -21.188 -15.164 -6.512 1 96.62 204 SER A N 1
ATOM 1582 C CA . SER A 1 204 ? -20.5 -15.367 -7.789 1 96.62 204 SER A CA 1
ATOM 1583 C C . SER A 1 204 ? -20.812 -16.734 -8.375 1 96.62 204 SER A C 1
ATOM 1585 O O . SER A 1 204 ? -21.344 -17.609 -7.68 1 96.62 204 SER A O 1
ATOM 1587 N N . VAL A 1 205 ? -20.562 -16.859 -9.664 1 96.12 205 VAL A N 1
ATOM 1588 C CA . VAL A 1 205 ? -20.75 -18.156 -10.32 1 96.12 205 VAL A CA 1
ATOM 1589 C C . VAL A 1 205 ? -19.438 -18.938 -10.281 1 96.12 205 VAL A C 1
ATOM 1591 O O . VAL A 1 205 ? -18.562 -18.75 -11.141 1 96.12 205 VAL A O 1
ATOM 1594 N N . VAL A 1 206 ? -19.391 -19.844 -9.344 1 98.12 206 VAL A N 1
ATOM 1595 C CA . VAL A 1 206 ? -18.141 -20.547 -9.125 1 98.12 206 VAL A CA 1
ATOM 1596 C C . VAL A 1 206 ? -18.422 -22.047 -8.969 1 98.12 206 VAL A C 1
ATOM 1598 O O . VAL A 1 206 ? -19.562 -22.453 -8.719 1 98.12 206 VAL A O 1
ATOM 1601 N N . LYS A 1 207 ? -17.5 -22.859 -9.281 1 98.25 207 LYS A N 1
ATOM 1602 C CA . LYS A 1 207 ? -17.453 -24.25 -8.812 1 98.25 207 LYS A CA 1
ATOM 1603 C C . LYS A 1 207 ? -16.641 -24.359 -7.527 1 98.25 207 LYS A C 1
ATOM 1605 O O . LYS A 1 207 ? -15.445 -24.047 -7.512 1 98.25 207 LYS A O 1
ATOM 1610 N N . GLY A 1 208 ? -17.297 -24.797 -6.453 1 96.56 208 GLY A N 1
ATOM 1611 C CA . GLY A 1 208 ? -16.75 -24.719 -5.113 1 96.56 208 GLY A CA 1
ATOM 1612 C C . GLY A 1 208 ? -17.531 -23.812 -4.191 1 96.56 208 GLY A C 1
ATOM 1613 O O . GLY A 1 208 ? -18.719 -23.578 -4.41 1 96.56 208 GLY A O 1
ATOM 1614 N N . PRO A 1 209 ? -16.797 -23.469 -3.146 1 97.12 209 PRO A N 1
ATOM 1615 C CA . PRO A 1 209 ? -15.414 -23.641 -2.693 1 97.12 209 PRO A CA 1
ATOM 1616 C C . PRO A 1 209 ? -15.18 -24.984 -2.014 1 97.12 209 PRO A C 1
ATOM 1618 O O . PRO A 1 209 ? -16.094 -25.547 -1.413 1 97.12 209 PRO A O 1
ATOM 1621 N N . TRP A 1 210 ? -14.008 -25.422 -2.145 1 97.06 210 TRP A N 1
ATOM 1622 C CA . TRP A 1 210 ? -13.484 -26.547 -1.386 1 97.06 210 TRP A CA 1
ATOM 1623 C C . TRP A 1 210 ? -12.461 -26.094 -0.351 1 97.06 210 TRP A C 1
ATOM 1625 O O . TRP A 1 210 ? -11.664 -25.188 -0.619 1 97.06 210 TRP A O 1
ATOM 1635 N N . SER A 1 211 ? -12.555 -26.578 0.81 1 95.31 211 SER A N 1
ATOM 1636 C CA . SER A 1 211 ? -11.633 -26.188 1.872 1 95.31 211 SER A CA 1
ATOM 1637 C C . SER A 1 211 ? -10.75 -27.344 2.291 1 95.31 211 SER A C 1
ATOM 1639 O O . SER A 1 211 ? -11.203 -28.484 2.344 1 95.31 211 SER A O 1
ATOM 1641 N N . PHE A 1 212 ? -9.5 -27.031 2.432 1 94.62 212 PHE A N 1
ATOM 1642 C CA . PHE A 1 212 ? -8.547 -28.031 2.912 1 94.62 212 PHE A CA 1
ATOM 1643 C C . PHE A 1 212 ? -7.387 -27.375 3.641 1 94.62 212 PHE A C 1
ATOM 1645 O O . PHE A 1 212 ? -6.719 -26.5 3.09 1 94.62 212 PHE A O 1
ATOM 1652 N N . GLN A 1 213 ? -7.117 -27.766 4.895 1 92.75 213 GLN A N 1
ATOM 1653 C CA . GLN A 1 213 ? -5.965 -27.391 5.707 1 92.75 213 GLN A CA 1
ATOM 1654 C C . GLN A 1 213 ? -5.707 -25.891 5.641 1 92.75 213 GLN A C 1
ATOM 1656 O O . GLN A 1 213 ? -4.594 -25.453 5.328 1 92.75 213 GLN A O 1
ATOM 1661 N N . GLY A 1 214 ? -6.695 -25.047 5.848 1 94.56 214 GLY A N 1
ATOM 1662 C CA . GLY A 1 214 ? -6.516 -23.625 6.059 1 94.56 214 GLY A CA 1
ATOM 1663 C C . GLY A 1 214 ? -6.582 -22.812 4.777 1 94.56 214 GLY A C 1
ATOM 1664 O O . GLY A 1 214 ? -6.336 -21.609 4.781 1 94.56 214 GLY A O 1
ATOM 1665 N N . LYS A 1 215 ? -6.938 -23.5 3.678 1 96.56 215 LYS A N 1
ATOM 1666 C CA . LYS A 1 215 ? -7.141 -22.797 2.41 1 96.56 215 LYS A CA 1
ATOM 1667 C C . LYS A 1 215 ? -8.461 -23.203 1.768 1 96.56 215 LYS A C 1
ATOM 1669 O O . LYS A 1 215 ? -8.992 -24.281 2.051 1 96.56 215 LYS A O 1
ATOM 1674 N N . ALA A 1 216 ? -8.977 -22.328 1.033 1 97.5 216 ALA A N 1
ATOM 1675 C CA . ALA A 1 216 ? -10.102 -22.625 0.153 1 97.5 216 ALA A CA 1
ATOM 1676 C C . ALA A 1 216 ? -9.734 -22.391 -1.308 1 97.5 216 ALA A C 1
ATOM 1678 O O . ALA A 1 216 ? -8.906 -21.531 -1.612 1 97.5 216 ALA A O 1
ATOM 1679 N N . LYS A 1 217 ? -10.305 -23.188 -2.174 1 98.5 217 LYS A N 1
ATOM 1680 C CA . LYS A 1 217 ? -10.148 -22.922 -3.602 1 98.5 217 LYS A CA 1
ATOM 1681 C C . LYS A 1 217 ? -11.492 -23.016 -4.324 1 98.5 217 LYS A C 1
ATOM 1683 O O . LYS A 1 217 ? -12.406 -23.703 -3.871 1 98.5 217 LYS A O 1
ATOM 1688 N N . PHE A 1 218 ? -11.633 -22.297 -5.402 1 98.69 218 PHE A N 1
ATOM 1689 C CA . PHE A 1 218 ? -12.812 -22.359 -6.258 1 98.69 218 PHE A CA 1
ATOM 1690 C C . PHE A 1 218 ? -12.469 -21.953 -7.688 1 98.69 218 PHE A C 1
ATOM 1692 O O . PHE A 1 218 ? -11.453 -21.297 -7.922 1 98.69 218 PHE A O 1
ATOM 1699 N N . ILE A 1 219 ? -13.242 -22.422 -8.648 1 98.69 219 ILE A N 1
ATOM 1700 C CA . ILE A 1 219 ? -13.008 -22.203 -10.07 1 98.69 219 ILE A CA 1
ATOM 1701 C C . ILE A 1 219 ? -14 -21.188 -10.609 1 98.69 219 ILE A C 1
ATOM 1703 O O . ILE A 1 219 ? -15.195 -21.234 -10.305 1 98.69 219 ILE A O 1
ATOM 1707 N N . LYS A 1 220 ? -13.5 -20.203 -11.305 1 98.44 220 LYS A N 1
ATOM 1708 C CA . LYS A 1 220 ? -14.359 -19.219 -11.953 1 98.44 220 LYS A CA 1
ATOM 1709 C C . LYS A 1 220 ? -15.109 -19.844 -13.125 1 98.44 220 LYS A C 1
ATOM 1711 O O . LYS A 1 220 ? -14.5 -20.297 -14.086 1 98.44 220 LYS A O 1
ATOM 1716 N N . LEU A 1 221 ? -16.453 -19.812 -12.922 1 95.69 221 LEU A N 1
ATOM 1717 C CA . LEU A 1 221 ? -17.25 -20.312 -14.031 1 95.69 221 LEU A CA 1
ATOM 1718 C C . LEU A 1 221 ? -17.734 -19.156 -14.922 1 95.69 221 LEU A C 1
ATOM 1720 O O . LEU A 1 221 ? -18.141 -18.109 -14.422 1 95.69 221 LEU A O 1
ATOM 1724 N N . GLY A 1 222 ? -17.625 -19.141 -16.297 1 78.06 222 GLY A N 1
ATOM 1725 C CA . GLY A 1 222 ? -18.188 -18.188 -17.25 1 78.06 222 GLY A CA 1
ATOM 1726 C C . GLY A 1 222 ? -17.25 -17.047 -17.578 1 78.06 222 GLY A C 1
ATOM 1727 O O . GLY A 1 222 ? -16.234 -16.859 -16.906 1 78.06 222 GLY A O 1
ATOM 1728 N N . MET B 1 1 ? -0.646 15.766 21.719 1 93.94 1 MET B N 1
ATOM 1729 C CA . MET B 1 1 ? 0.302 14.688 21.453 1 93.94 1 MET B CA 1
ATOM 1730 C C . MET B 1 1 ? 1.585 15.234 20.828 1 93.94 1 MET B C 1
ATOM 1732 O O . MET B 1 1 ? 1.537 16.062 19.906 1 93.94 1 MET B O 1
ATOM 1736 N N . THR B 1 2 ? 2.721 14.852 21.375 1 96.94 2 THR B N 1
ATOM 1737 C CA . THR B 1 2 ? 4.004 15.328 20.859 1 96.94 2 THR B CA 1
ATOM 1738 C C . THR B 1 2 ? 4.531 14.383 19.781 1 96.94 2 THR B C 1
ATOM 1740 O O . THR B 1 2 ? 3.994 13.289 19.578 1 96.94 2 THR B O 1
ATOM 1743 N N . ARG B 1 3 ? 5.527 14.828 19.078 1 98.06 3 ARG B N 1
ATOM 1744 C CA . ARG B 1 3 ? 6.188 13.984 18.078 1 98.06 3 ARG B CA 1
ATOM 1745 C C . ARG B 1 3 ? 6.695 12.695 18.719 1 98.06 3 ARG B C 1
ATOM 1747 O O . ARG B 1 3 ? 6.605 11.617 18.125 1 98.06 3 ARG B O 1
ATOM 1754 N N . GLN B 1 4 ? 7.262 12.852 19.938 1 97.94 4 GLN B N 1
ATOM 1755 C CA . GLN B 1 4 ? 7.773 11.695 20.656 1 97.94 4 GLN B CA 1
ATOM 1756 C C . GLN B 1 4 ? 6.656 10.703 20.969 1 97.94 4 GLN B C 1
ATOM 1758 O O . GLN B 1 4 ? 6.855 9.492 20.906 1 97.94 4 GLN B O 1
ATOM 1763 N N . ASP B 1 5 ? 5.484 11.188 21.328 1 98.44 5 ASP B N 1
ATOM 1764 C CA . ASP B 1 5 ? 4.32 10.344 21.562 1 98.44 5 ASP B CA 1
ATOM 1765 C C . ASP B 1 5 ? 3.953 9.562 20.297 1 98.44 5 ASP B C 1
ATOM 1767 O O . ASP B 1 5 ? 3.637 8.375 20.359 1 98.44 5 ASP B O 1
ATOM 1771 N N . ILE B 1 6 ? 3.988 10.281 19.203 1 98.75 6 ILE B N 1
ATOM 1772 C CA . ILE B 1 6 ? 3.625 9.688 17.922 1 98.75 6 ILE B CA 1
ATOM 1773 C C . ILE B 1 6 ? 4.617 8.586 17.562 1 98.75 6 ILE B C 1
ATOM 1775 O O . ILE B 1 6 ? 4.219 7.496 17.141 1 98.75 6 ILE B O 1
ATOM 1779 N N . ILE B 1 7 ? 5.922 8.836 17.75 1 98.56 7 ILE B N 1
ATOM 1780 C CA . ILE B 1 7 ? 6.973 7.875 17.453 1 98.56 7 ILE B CA 1
ATOM 1781 C C . ILE B 1 7 ? 6.84 6.66 18.375 1 98.56 7 ILE B C 1
ATOM 1783 O O . ILE B 1 7 ? 6.98 5.52 17.922 1 98.56 7 ILE B O 1
ATOM 1787 N N . ALA B 1 8 ? 6.52 6.902 19.578 1 98.5 8 ALA B N 1
ATOM 1788 C CA . ALA B 1 8 ? 6.297 5.801 20.516 1 98.5 8 ALA B CA 1
ATOM 1789 C C . ALA B 1 8 ? 5.121 4.934 20.078 1 98.5 8 ALA B C 1
ATOM 1791 O O . ALA B 1 8 ? 5.199 3.703 20.109 1 98.5 8 ALA B O 1
ATOM 1792 N N . ALA B 1 9 ? 4.121 5.547 19.625 1 98.44 9 ALA B N 1
ATOM 1793 C CA . ALA B 1 9 ? 2.879 4.859 19.281 1 98.44 9 ALA B CA 1
ATOM 1794 C C . ALA B 1 9 ? 3.008 4.117 17.953 1 98.44 9 ALA B C 1
ATOM 1796 O O . ALA B 1 9 ? 2.551 2.982 17.812 1 98.44 9 ALA B O 1
ATOM 1797 N N . LEU B 1 10 ? 3.666 4.742 16.984 1 98.5 10 LEU B N 1
ATOM 1798 C CA . LEU B 1 10 ? 3.58 4.223 15.625 1 98.5 10 LEU B CA 1
ATOM 1799 C C . LEU B 1 10 ? 4.855 3.479 15.25 1 98.5 10 LEU B C 1
ATOM 1801 O O . LEU B 1 10 ? 4.836 2.619 14.359 1 98.5 10 LEU B O 1
ATOM 1805 N N . TRP B 1 11 ? 5.965 3.816 15.922 1 98.38 11 TRP B N 1
ATOM 1806 C CA . TRP B 1 11 ? 7.258 3.268 15.531 1 98.38 11 TRP B CA 1
ATOM 1807 C C . TRP B 1 11 ? 7.926 2.557 16.703 1 98.38 11 TRP B C 1
ATOM 1809 O O . TRP B 1 11 ? 9.148 2.371 16.703 1 98.38 11 TRP B O 1
ATOM 1819 N N . HIS B 1 12 ? 7.16 2.238 17.734 1 98.06 12 HIS B N 1
ATOM 1820 C CA . HIS B 1 12 ? 7.68 1.546 18.906 1 98.06 12 HIS B CA 1
ATOM 1821 C C . HIS B 1 12 ? 8.859 2.297 19.516 1 98.06 12 HIS B C 1
ATOM 1823 O O . HIS B 1 12 ? 9.82 1.68 19.969 1 98.06 12 HIS B O 1
ATOM 1829 N N . GLY B 1 13 ? 8.852 3.584 19.375 1 97.62 13 GLY B N 1
ATOM 1830 C CA . GLY B 1 13 ? 9.852 4.438 20.016 1 97.62 13 GLY B CA 1
ATOM 1831 C C . GLY B 1 13 ? 11.078 4.656 19.156 1 97.62 13 GLY B C 1
ATOM 1832 O O . GLY B 1 13 ? 11.984 5.406 19.531 1 97.62 13 GLY B O 1
ATOM 1833 N N . ARG B 1 14 ? 11.133 4.129 17.953 1 96.56 14 ARG B N 1
ATOM 1834 C CA . ARG B 1 14 ? 12.258 4.277 17.047 1 96.56 14 ARG B CA 1
ATOM 1835 C C . ARG B 1 14 ? 12.016 5.41 16.047 1 96.56 14 ARG B C 1
ATOM 1837 O O . ARG B 1 14 ? 11.18 5.289 15.156 1 96.56 14 ARG B O 1
ATOM 1844 N N . ASP B 1 15 ? 12.742 6.434 16.141 1 98.12 15 ASP B N 1
ATOM 1845 C CA . ASP B 1 15 ? 12.586 7.574 15.234 1 98.12 15 ASP B CA 1
ATOM 1846 C C . ASP B 1 15 ? 12.977 7.199 13.805 1 98.12 15 ASP B C 1
ATOM 1848 O O . ASP B 1 15 ? 14.141 6.895 13.531 1 98.12 15 ASP B O 1
ATOM 1852 N N . PRO B 1 16 ? 12.055 7.289 12.875 1 98.38 16 PRO B N 1
ATOM 1853 C CA . PRO B 1 16 ? 12.344 6.836 11.516 1 98.38 16 PRO B CA 1
ATOM 1854 C C . PRO B 1 16 ? 13.32 7.75 10.781 1 98.38 16 PRO B C 1
ATOM 1856 O O . PRO B 1 16 ? 13.867 7.371 9.742 1 98.38 16 PRO B O 1
ATOM 1859 N N . LEU B 1 17 ? 13.562 8.93 11.289 1 98.19 17 LEU B N 1
ATOM 1860 C CA . LEU B 1 17 ? 14.422 9.867 10.57 1 98.19 17 LEU B CA 1
ATOM 1861 C C . LEU B 1 17 ? 15.766 10.016 11.273 1 98.19 17 LEU B C 1
ATOM 1863 O O . LEU B 1 17 ? 16.594 10.844 10.883 1 98.19 17 LEU B O 1
ATOM 1867 N N . ALA B 1 18 ? 16.047 9.18 12.234 1 96.44 18 ALA B N 1
ATOM 1868 C CA . ALA B 1 18 ? 17.219 9.336 13.094 1 96.44 18 ALA B CA 1
ATOM 1869 C C . ALA B 1 18 ? 18.484 8.852 12.391 1 96.44 18 ALA B C 1
ATOM 1871 O O . ALA B 1 18 ? 19.594 9.242 12.766 1 96.44 18 ALA B O 1
ATOM 1872 N N . ASP B 1 19 ? 18.328 7.934 11.375 1 95.44 19 ASP B N 1
ATOM 1873 C CA . ASP B 1 19 ? 19.5 7.348 10.719 1 95.44 19 ASP B CA 1
ATOM 1874 C C . ASP B 1 19 ? 19.375 7.426 9.203 1 95.44 19 ASP B C 1
ATOM 1876 O O . ASP B 1 19 ? 19.234 6.402 8.531 1 95.44 19 ASP B O 1
ATOM 1880 N N . PRO B 1 20 ? 19.531 8.609 8.664 1 96.38 20 PRO B N 1
ATOM 1881 C CA . PRO B 1 20 ? 19.453 8.75 7.207 1 96.38 20 PRO B CA 1
ATOM 1882 C C . PRO B 1 20 ? 20.641 8.133 6.488 1 96.38 20 PRO B C 1
ATOM 1884 O O . PRO B 1 20 ? 21.641 7.797 7.125 1 96.38 20 PRO B O 1
ATOM 1887 N N . PRO B 1 21 ? 20.438 7.895 5.207 1 96.56 21 PRO B N 1
ATOM 1888 C CA . PRO B 1 21 ? 21.578 7.383 4.445 1 96.56 21 PRO B CA 1
ATOM 1889 C C . PRO B 1 21 ? 22.734 8.375 4.367 1 96.56 21 PRO B C 1
ATOM 1891 O O . PRO B 1 21 ? 22.516 9.586 4.535 1 96.56 21 PRO B O 1
ATOM 1894 N N . ASP B 1 22 ? 23.844 7.863 4.074 1 95.75 22 ASP B N 1
ATOM 1895 C CA . ASP B 1 22 ? 25.047 8.688 3.994 1 95.75 22 ASP B CA 1
ATOM 1896 C C . ASP B 1 22 ? 24.938 9.734 2.893 1 95.75 22 ASP B C 1
ATOM 1898 O O . ASP B 1 22 ? 25.422 10.859 3.041 1 95.75 22 ASP B O 1
ATOM 1902 N N . THR B 1 23 ? 24.328 9.312 1.772 1 96.81 23 THR B N 1
ATOM 1903 C CA . THR B 1 23 ? 24.141 10.227 0.646 1 96.81 23 THR B CA 1
ATOM 1904 C C . THR B 1 23 ? 22.656 10.484 0.406 1 96.81 23 THR B C 1
ATOM 1906 O O . THR B 1 23 ? 21.875 9.547 0.251 1 96.81 23 THR B O 1
ATOM 1909 N N . LEU B 1 24 ? 22.328 11.766 0.328 1 98 24 LEU B N 1
ATOM 1910 C CA . LEU B 1 24 ? 20.953 12.172 0.082 1 98 24 LEU B CA 1
ATOM 1911 C C . LEU B 1 24 ? 20.75 12.539 -1.384 1 98 24 LEU B C 1
ATOM 1913 O O . LEU B 1 24 ? 21.625 13.125 -2.014 1 98 24 LEU B O 1
ATOM 1917 N N . ARG B 1 25 ? 19.609 12.18 -1.876 1 98.25 25 ARG B N 1
ATOM 1918 C CA . ARG B 1 25 ? 19.219 12.656 -3.203 1 98.25 25 ARG B CA 1
ATOM 1919 C C . ARG B 1 25 ? 19.109 14.18 -3.229 1 98.25 25 ARG B C 1
ATOM 1921 O O . ARG B 1 25 ? 18.891 14.805 -2.189 1 98.25 25 ARG B O 1
ATOM 1928 N N . PRO B 1 26 ? 19.281 14.773 -4.496 1 97.94 26 PRO B N 1
ATOM 1929 C CA . PRO B 1 26 ? 19.078 16.219 -4.594 1 97.94 26 PRO B CA 1
ATOM 1930 C C . PRO B 1 26 ? 17.641 16.641 -4.281 1 97.94 26 PRO B C 1
ATOM 1932 O O . PRO B 1 26 ? 16.719 15.836 -4.438 1 97.94 26 PRO B O 1
ATOM 1935 N N . LEU B 1 27 ? 17.547 17.828 -3.857 1 97.81 27 LEU B N 1
ATOM 1936 C CA . LEU B 1 27 ? 16.234 18.391 -3.586 1 97.81 27 LEU B CA 1
ATOM 1937 C C . LEU B 1 27 ? 15.336 18.328 -4.824 1 97.81 27 LEU B C 1
ATOM 1939 O O . LEU B 1 27 ? 15.766 18.688 -5.922 1 97.81 27 LEU B O 1
ATOM 1943 N N . ASP B 1 28 ? 14.234 17.703 -4.742 1 97.88 28 ASP B N 1
ATOM 1944 C CA . ASP B 1 28 ? 13.203 17.609 -5.77 1 97.88 28 ASP B CA 1
ATOM 1945 C C . ASP B 1 28 ? 11.805 17.734 -5.164 1 97.88 28 ASP B C 1
ATOM 1947 O O . ASP B 1 28 ? 11.188 16.734 -4.812 1 97.88 28 ASP B O 1
ATOM 1951 N N . LEU B 1 29 ? 11.258 18.938 -5.129 1 95.44 29 LEU B N 1
ATOM 1952 C CA . LEU B 1 29 ? 9.992 19.203 -4.457 1 95.44 29 LEU B CA 1
ATOM 1953 C C . LEU B 1 29 ? 8.836 19.172 -5.453 1 95.44 29 LEU B C 1
ATOM 1955 O O . LEU B 1 29 ? 7.875 19.938 -5.324 1 95.44 29 LEU B O 1
ATOM 1959 N N . GLN B 1 30 ? 9.047 18.391 -6.492 1 92.31 30 GLN B N 1
ATOM 1960 C CA . GLN B 1 30 ? 7.945 18.266 -7.438 1 92.31 30 GLN B CA 1
ATOM 1961 C C . GLN B 1 30 ? 6.656 17.875 -6.727 1 92.31 30 GLN B C 1
ATOM 1963 O O . GLN B 1 30 ? 6.66 17 -5.852 1 92.31 30 GLN B O 1
ATOM 1968 N N . GLY B 1 31 ? 5.621 18.531 -6.938 1 88.88 31 GLY B N 1
ATOM 1969 C CA . GLY B 1 31 ? 4.273 18.328 -6.422 1 88.88 31 GLY B CA 1
ATOM 1970 C C . GLY B 1 31 ? 3.24 19.203 -7.102 1 88.88 31 GLY B C 1
ATOM 1971 O O . GLY B 1 31 ? 3.572 19.984 -7.996 1 88.88 31 GLY B O 1
ATOM 1972 N N . TRP B 1 32 ? 2.012 18.953 -6.719 1 86.12 32 TRP B N 1
ATOM 1973 C CA . TRP B 1 32 ? 0.904 19.688 -7.328 1 86.12 32 TRP B CA 1
ATOM 1974 C C . TRP B 1 32 ? 0.033 20.344 -6.266 1 86.12 32 TRP B C 1
ATOM 1976 O O . TRP B 1 32 ? -0.423 19.672 -5.328 1 86.12 32 TRP B O 1
ATOM 1986 N N . ARG B 1 33 ? -0.159 21.688 -6.285 1 90.62 33 ARG B N 1
ATOM 1987 C CA . ARG B 1 33 ? -1.013 22.5 -5.414 1 90.62 33 ARG B CA 1
ATOM 1988 C C . ARG B 1 33 ? -0.622 22.328 -3.951 1 90.62 33 ARG B C 1
ATOM 1990 O O . ARG B 1 33 ? -1.488 22.203 -3.082 1 90.62 33 ARG B O 1
ATOM 1997 N N . SER B 1 34 ? 0.634 22.234 -3.76 1 95.19 34 SER B N 1
ATOM 1998 C CA . SER B 1 34 ? 1.165 21.969 -2.426 1 95.19 34 SER B CA 1
ATOM 1999 C C . SER B 1 34 ? 1.12 23.219 -1.555 1 95.19 34 SER B C 1
ATOM 2001 O O . SER B 1 34 ? 1.223 23.141 -0.33 1 95.19 34 SER B O 1
ATOM 2003 N N . VAL B 1 35 ? 1.122 24.375 -2.207 1 96.12 35 VAL B N 1
ATOM 2004 C CA . VAL B 1 35 ? 0.856 25.656 -1.537 1 96.12 35 VAL B CA 1
ATOM 2005 C C . VAL B 1 35 ? -0.599 26.062 -1.758 1 96.12 35 VAL B C 1
ATOM 2007 O O . VAL B 1 35 ? -1.042 26.203 -2.898 1 96.12 35 VAL B O 1
ATOM 2010 N N . HIS B 1 36 ? -1.278 26.125 -0.64 1 97.44 36 HIS B N 1
ATOM 2011 C CA . HIS B 1 36 ? -2.711 26.375 -0.745 1 97.44 36 HIS B CA 1
ATOM 2012 C C . HIS B 1 36 ? -3.242 27.078 0.499 1 97.44 36 HIS B C 1
ATOM 2014 O O . HIS B 1 36 ? -2.838 26.766 1.619 1 97.44 36 HIS B O 1
ATOM 2020 N N . PRO B 1 37 ? -4.215 27.984 0.324 1 97.75 37 PRO B N 1
ATOM 2021 C CA . PRO B 1 37 ? -4.781 28.703 1.47 1 97.75 37 PRO B CA 1
ATOM 2022 C C . PRO B 1 37 ? -5.402 27.766 2.504 1 97.75 37 PRO B C 1
ATOM 2024 O O . PRO B 1 37 ? -5.316 28.031 3.707 1 97.75 37 PRO B O 1
ATOM 2027 N N . TYR B 1 38 ? -6.012 26.672 2.062 1 98.19 38 TYR B N 1
ATOM 2028 C CA . TYR B 1 38 ? -6.641 25.734 2.994 1 98.19 38 TYR B CA 1
ATOM 2029 C C . TYR B 1 38 ? -5.602 25.062 3.871 1 98.19 38 TYR B C 1
ATOM 2031 O O . TYR B 1 38 ? -5.871 24.734 5.031 1 98.19 38 TYR B O 1
ATOM 2039 N N . LEU B 1 39 ? -4.43 24.797 3.318 1 98.62 39 LEU B N 1
ATOM 2040 C CA . LEU B 1 39 ? -3.359 24.203 4.117 1 98.62 39 LEU B CA 1
ATOM 2041 C C . LEU B 1 39 ? -2.789 25.234 5.098 1 98.62 39 LEU B C 1
ATOM 2043 O O . LEU B 1 39 ? -2.506 24.906 6.25 1 98.62 39 LEU B O 1
ATOM 2047 N N . GLU B 1 40 ? -2.676 26.422 4.625 1 98.19 40 GLU B N 1
ATOM 2048 C CA . GLU B 1 40 ? -2.193 27.5 5.492 1 98.19 40 GLU B CA 1
ATOM 2049 C C . GLU B 1 40 ? -3.156 27.734 6.652 1 98.19 40 GLU B C 1
ATOM 2051 O O . GLU B 1 40 ? -2.736 27.844 7.805 1 98.19 40 GLU B O 1
ATOM 2056 N N . GLU B 1 41 ? -4.402 27.875 6.32 1 97.94 41 GLU B N 1
ATOM 2057 C CA . GLU B 1 41 ? -5.449 28.078 7.312 1 97.94 41 GLU B CA 1
ATOM 2058 C C . GLU B 1 41 ? -5.484 26.953 8.328 1 97.94 41 GLU B C 1
ATOM 2060 O O . GLU B 1 41 ? -5.723 27.172 9.516 1 97.94 41 GLU B O 1
ATOM 2065 N N . ALA B 1 42 ? -5.32 25.734 7.828 1 98.5 42 ALA B N 1
ATOM 2066 C CA . ALA B 1 42 ? -5.32 24.562 8.695 1 98.5 42 ALA B CA 1
ATOM 2067 C C . ALA B 1 42 ? -4.297 24.703 9.812 1 98.5 42 ALA B C 1
ATOM 2069 O O . ALA B 1 42 ? -4.539 24.266 10.945 1 98.5 42 ALA B O 1
ATOM 2070 N N . VAL B 1 43 ? -3.188 25.297 9.492 1 98.5 43 VAL B N 1
ATOM 2071 C CA . VAL B 1 43 ? -2.109 25.438 10.469 1 98.5 43 VAL B CA 1
ATOM 2072 C C . VAL B 1 43 ? -2.342 26.672 11.328 1 98.5 43 VAL B C 1
ATOM 2074 O O . VAL B 1 43 ? -2.373 26.594 12.562 1 98.5 43 VAL B O 1
ATOM 2077 N N . ILE B 1 44 ? -2.576 27.812 10.711 1 98.06 44 ILE B N 1
ATOM 2078 C CA . ILE B 1 44 ? -2.57 29.094 11.398 1 98.06 44 ILE B CA 1
ATOM 2079 C C . ILE B 1 44 ? -3.826 29.234 12.25 1 98.06 44 ILE B C 1
ATOM 2081 O O . ILE B 1 44 ? -3.764 29.703 13.391 1 98.06 44 ILE B O 1
ATOM 2085 N N . GLN B 1 45 ? -4.898 28.75 11.727 1 97.31 45 GLN B N 1
ATOM 2086 C CA . GLN B 1 45 ? -6.16 28.953 12.43 1 97.31 45 GLN B CA 1
ATOM 2087 C C . GLN B 1 45 ? -6.445 27.797 13.383 1 97.31 45 GLN B C 1
ATOM 2089 O O . GLN B 1 45 ? -6.941 28.016 14.492 1 97.31 45 GLN B O 1
ATOM 2094 N N . HIS B 1 46 ? -6.129 26.578 13.023 1 97.38 46 HIS B N 1
ATOM 2095 C CA . HIS B 1 46 ? -6.473 25.406 13.836 1 97.38 46 HIS B CA 1
ATOM 2096 C C . HIS B 1 46 ? -5.355 25.078 14.812 1 97.38 46 HIS B C 1
ATOM 2098 O O . HIS B 1 46 ? -5.574 24.359 15.789 1 97.38 46 HIS B O 1
ATOM 2104 N N . ARG B 1 47 ? -4.137 25.547 14.492 1 98.06 47 ARG B N 1
ATOM 2105 C CA . ARG B 1 47 ? -2.975 25.344 15.352 1 98.06 47 ARG B CA 1
ATOM 2106 C C . ARG B 1 47 ? -2.869 23.891 15.797 1 98.06 47 ARG B C 1
ATOM 2108 O O . ARG B 1 47 ? -2.844 23.609 17 1 98.06 47 ARG B O 1
ATOM 2115 N N . PRO B 1 48 ? -2.795 22.984 14.828 1 98.62 48 PRO B N 1
ATOM 2116 C CA . PRO B 1 48 ? -2.883 21.547 15.117 1 98.62 48 PRO B CA 1
ATOM 2117 C C . PRO B 1 48 ? -1.64 21.016 15.82 1 98.62 48 PRO B C 1
ATOM 2119 O O . PRO B 1 48 ? -0.526 21.469 15.555 1 98.62 48 PRO B O 1
ATOM 2122 N N . SER B 1 49 ? -1.855 20.047 16.719 1 98.56 49 SER B N 1
ATOM 2123 C CA . SER B 1 49 ? -0.759 19.25 17.25 1 98.56 49 SER B CA 1
ATOM 2124 C C . SER B 1 49 ? -0.383 18.125 16.297 1 98.56 49 SER B C 1
ATOM 2126 O O . SER B 1 49 ? 0.797 17.797 16.141 1 98.56 49 SER B O 1
ATOM 2128 N N . VAL B 1 50 ? -1.37 17.531 15.656 1 98.88 50 VAL B N 1
ATOM 2129 C CA . VAL B 1 50 ? -1.148 16.438 14.727 1 98.88 50 VAL B CA 1
ATOM 2130 C C . VAL B 1 50 ? -1.868 16.719 13.414 1 98.88 50 VAL B C 1
ATOM 2132 O O . VAL B 1 50 ? -3.09 16.875 13.391 1 98.88 50 VAL B O 1
ATOM 2135 N N . VAL B 1 51 ? -1.144 16.828 12.352 1 98.94 51 VAL B N 1
ATOM 2136 C CA . VAL B 1 51 ? -1.646 16.844 10.984 1 98.94 51 VAL B CA 1
ATOM 2137 C C . VAL B 1 51 ? -1.301 15.523 10.289 1 98.94 51 VAL B C 1
ATOM 2139 O O . VAL B 1 51 ? -0.182 15.023 10.414 1 98.94 51 VAL B O 1
ATOM 2142 N N . VAL B 1 52 ? -2.293 14.945 9.586 1 98.94 52 VAL B N 1
ATOM 2143 C CA . VAL B 1 52 ? -2.012 13.766 8.773 1 98.94 52 VAL B CA 1
ATOM 2144 C C . VAL B 1 52 ? -2.186 14.102 7.297 1 98.94 52 VAL B C 1
ATOM 2146 O O . VAL B 1 52 ? -3.213 14.656 6.895 1 98.94 52 VAL B O 1
ATOM 2149 N N . GLU B 1 53 ? -1.183 13.906 6.582 1 98.88 53 GLU B N 1
ATOM 2150 C CA . GLU B 1 53 ? -1.318 13.906 5.129 1 98.88 53 GLU B CA 1
ATOM 2151 C C . GLU B 1 53 ? -1.36 12.484 4.574 1 98.88 53 GLU B C 1
ATOM 2153 O O . GLU B 1 53 ? -0.464 11.68 4.844 1 98.88 53 GLU B O 1
ATOM 2158 N N . ILE B 1 54 ? -2.398 12.18 3.832 1 98.69 54 ILE B N 1
ATOM 2159 C CA . ILE B 1 54 ? -2.564 10.898 3.154 1 98.69 54 ILE B CA 1
ATOM 2160 C C . ILE B 1 54 ? -2.27 11.062 1.665 1 98.69 54 ILE B C 1
ATOM 2162 O O . ILE B 1 54 ? -3.023 11.719 0.944 1 98.69 54 ILE B O 1
ATOM 2166 N N . GLY B 1 55 ? -1.233 10.398 1.167 1 97.81 55 GLY B N 1
ATOM 2167 C CA . GLY B 1 55 ? -0.708 10.68 -0.158 1 97.81 55 GLY B CA 1
ATOM 2168 C C . GLY B 1 55 ? 0.285 11.828 -0.172 1 97.81 55 GLY B C 1
ATOM 2169 O O . GLY B 1 55 ? -0.086 12.977 -0.426 1 97.81 55 GLY B O 1
ATOM 2170 N N . THR B 1 56 ? 1.614 11.43 0.018 1 97.75 56 THR B N 1
ATOM 2171 C CA . THR B 1 56 ? 2.623 12.438 0.312 1 97.75 56 THR B CA 1
ATOM 2172 C C . THR B 1 56 ? 3.555 12.633 -0.88 1 97.75 56 THR B C 1
ATOM 2174 O O . THR B 1 56 ? 4.156 13.703 -1.035 1 97.75 56 THR B O 1
ATOM 2177 N N . TRP B 1 57 ? 3.715 11.602 -1.726 1 97.38 57 TRP B N 1
ATOM 2178 C CA . TRP B 1 57 ? 4.617 11.688 -2.867 1 97.38 57 TRP B CA 1
ATOM 2179 C C . TRP B 1 57 ? 6 12.156 -2.436 1 97.38 57 TRP B C 1
ATOM 2181 O O . TRP B 1 57 ? 6.648 11.523 -1.597 1 97.38 57 TRP B O 1
ATOM 2191 N N . LYS B 1 58 ? 6.441 13.266 -2.922 1 98.31 58 LYS B N 1
ATOM 2192 C CA . LYS B 1 58 ? 7.781 13.742 -2.602 1 98.31 58 LYS B CA 1
ATOM 2193 C C . LYS B 1 58 ? 7.75 14.742 -1.445 1 98.31 58 LYS B C 1
ATOM 2195 O O . LYS B 1 58 ? 8.781 15.297 -1.071 1 98.31 58 LYS B O 1
ATOM 2200 N N . GLY B 1 59 ? 6.594 15.062 -0.88 1 98.5 59 GLY B N 1
ATOM 2201 C CA . GLY B 1 59 ? 6.477 15.727 0.408 1 98.5 59 GLY B CA 1
ATOM 2202 C C . GLY B 1 59 ? 6.242 17.219 0.29 1 98.5 59 GLY B C 1
ATOM 2203 O O . GLY B 1 59 ? 6.332 17.953 1.281 1 98.5 59 GLY B O 1
ATOM 2204 N N . ALA B 1 60 ? 5.848 17.703 -0.895 1 98.31 60 ALA B N 1
ATOM 2205 C CA . ALA B 1 60 ? 5.711 19.156 -1.075 1 98.31 60 ALA B CA 1
ATOM 2206 C C . ALA B 1 60 ? 4.676 19.734 -0.113 1 98.31 60 ALA B C 1
ATOM 2208 O O . ALA B 1 60 ? 4.945 20.719 0.583 1 98.31 60 ALA B O 1
ATOM 2209 N N . SER B 1 61 ? 3.514 19.141 -0.042 1 98.38 61 SER B N 1
ATOM 2210 C CA . SER B 1 61 ? 2.473 19.672 0.838 1 98.38 61 SER B CA 1
ATOM 2211 C C . SER B 1 61 ? 2.795 19.391 2.303 1 98.38 61 SER B C 1
ATOM 2213 O O . SER B 1 61 ? 2.533 20.219 3.172 1 98.38 61 SER B O 1
ATOM 2215 N N . SER B 1 62 ? 3.336 18.234 2.609 1 98.56 62 SER B N 1
ATOM 2216 C CA . SER B 1 62 ? 3.764 17.922 3.971 1 98.56 62 SER B CA 1
ATOM 2217 C C . SER B 1 62 ? 4.758 18.953 4.484 1 98.56 62 SER B C 1
ATOM 2219 O O . SER B 1 62 ? 4.645 19.422 5.617 1 98.56 62 SER B O 1
ATOM 2221 N N . LEU B 1 63 ? 5.691 19.297 3.643 1 98.69 63 LEU B N 1
ATOM 2222 C CA . LEU B 1 63 ? 6.746 20.234 4.031 1 98.69 63 LEU B CA 1
ATOM 2223 C C . LEU B 1 63 ? 6.199 21.656 4.133 1 98.69 63 LEU B C 1
ATOM 2225 O O . LEU B 1 63 ? 6.652 22.438 4.969 1 98.69 63 LEU B O 1
ATOM 2229 N N . TYR B 1 64 ? 5.219 21.953 3.293 1 98.69 64 TYR B N 1
ATOM 2230 C CA . TYR B 1 64 ? 4.559 23.25 3.416 1 98.69 64 TYR B CA 1
ATOM 2231 C C . TYR B 1 64 ? 3.865 23.391 4.766 1 98.69 64 TYR B C 1
ATOM 2233 O O . TYR B 1 64 ? 3.992 24.406 5.441 1 98.69 64 TYR B O 1
ATOM 2241 N N . LEU B 1 65 ? 3.158 22.375 5.156 1 98.75 65 LEU B N 1
ATOM 2242 C CA . LEU B 1 65 ? 2.486 22.359 6.449 1 98.75 65 LEU B CA 1
ATOM 2243 C C . LEU B 1 65 ? 3.492 22.484 7.59 1 98.75 65 LEU B C 1
ATOM 2245 O O . LEU B 1 65 ? 3.324 23.312 8.484 1 98.75 65 LEU B O 1
ATOM 2249 N N . ALA B 1 66 ? 4.531 21.703 7.52 1 98.75 66 ALA B N 1
ATOM 2250 C CA . ALA B 1 66 ? 5.559 21.688 8.562 1 98.75 66 ALA B CA 1
ATOM 2251 C C . ALA B 1 66 ? 6.25 23.047 8.656 1 98.75 66 ALA B C 1
ATOM 2253 O O . ALA B 1 66 ? 6.492 23.547 9.758 1 98.75 66 ALA B O 1
ATOM 2254 N N . ARG B 1 67 ? 6.59 23.609 7.512 1 98.44 67 ARG B N 1
ATOM 2255 C CA . ARG B 1 67 ? 7.238 24.922 7.477 1 98.44 67 ARG B CA 1
ATOM 2256 C C . ARG B 1 67 ? 6.34 26 8.07 1 98.44 67 ARG B C 1
ATOM 2258 O O . ARG B 1 67 ? 6.805 26.859 8.812 1 98.44 67 ARG B O 1
ATOM 2265 N N . THR B 1 68 ? 5.082 25.953 7.68 1 98.62 68 THR B N 1
ATOM 2266 C CA . THR B 1 68 ? 4.117 26.906 8.195 1 98.62 68 THR B CA 1
ATOM 2267 C C . THR B 1 68 ? 4.004 26.797 9.719 1 98.62 68 THR B C 1
ATOM 2269 O O . THR B 1 68 ? 3.92 27.812 10.414 1 98.62 68 THR B O 1
ATOM 2272 N N . MET B 1 69 ? 4.02 25.578 10.227 1 98.5 69 MET B N 1
ATOM 2273 C CA . MET B 1 69 ? 4.012 25.359 11.672 1 98.5 69 MET B CA 1
ATOM 2274 C C . MET B 1 69 ? 5.223 26.016 12.328 1 98.5 69 MET B C 1
ATOM 2276 O O . MET B 1 69 ? 5.09 26.703 13.344 1 98.5 69 MET B O 1
ATOM 2280 N N . ALA B 1 70 ? 6.316 25.797 11.75 1 97.88 70 ALA B N 1
ATOM 2281 C CA . ALA B 1 70 ? 7.559 26.344 12.289 1 97.88 70 ALA B CA 1
ATOM 2282 C C . ALA B 1 70 ? 7.527 27.875 12.281 1 97.88 70 ALA B C 1
ATOM 2284 O O . ALA B 1 70 ? 7.887 28.516 13.273 1 97.88 70 ALA B O 1
ATOM 2285 N N . GLU B 1 71 ? 7.09 28.406 11.227 1 98 71 GLU B N 1
ATOM 2286 C CA . GLU B 1 71 ? 7.07 29.844 11.039 1 98 71 GLU B CA 1
ATOM 2287 C C . GLU B 1 71 ? 6.133 30.531 12.039 1 98 71 GLU B C 1
ATOM 2289 O O . GLU B 1 71 ? 6.336 31.688 12.398 1 98 71 GLU B O 1
ATOM 2294 N N . HIS B 1 72 ? 5.191 29.828 12.453 1 98.06 72 HIS B N 1
ATOM 2295 C CA . HIS B 1 72 ? 4.191 30.422 13.336 1 98.06 72 HIS B CA 1
ATOM 2296 C C . HIS B 1 72 ? 4.305 29.875 14.75 1 98.06 72 HIS B C 1
ATOM 2298 O O . HIS B 1 72 ? 3.387 30.031 15.562 1 98.06 72 HIS B O 1
ATOM 2304 N N . ALA B 1 73 ? 5.371 29.141 15.039 1 97.31 73 ALA B N 1
ATOM 2305 C CA . ALA B 1 73 ? 5.699 28.609 16.359 1 97.31 73 ALA B CA 1
ATOM 2306 C C . ALA B 1 73 ? 4.594 27.703 16.875 1 97.31 73 ALA B C 1
ATOM 2308 O O . ALA B 1 73 ? 4.16 27.812 18.031 1 97.31 73 ALA B O 1
ATOM 2309 N N . ILE B 1 74 ? 4.059 26.984 15.984 1 97.5 74 ILE B N 1
ATOM 2310 C CA . ILE B 1 74 ? 3.088 25.953 16.328 1 97.5 74 ILE B CA 1
ATOM 2311 C C . ILE B 1 74 ? 3.803 24.625 16.516 1 97.5 74 ILE B C 1
ATOM 2313 O O . ILE B 1 74 ? 4.5 24.141 15.617 1 97.5 74 ILE B O 1
ATOM 2317 N N . ASP B 1 75 ? 3.656 24.047 17.719 1 97 75 ASP B N 1
ATOM 2318 C CA . ASP B 1 75 ? 4.344 22.797 18.047 1 97 75 ASP B CA 1
ATOM 2319 C C . ASP B 1 75 ? 3.547 21.594 17.562 1 97 75 ASP B C 1
ATOM 2321 O O . ASP B 1 75 ? 3.039 20.812 18.375 1 97 75 ASP B O 1
ATOM 2325 N N . GLY B 1 76 ? 3.426 21.484 16.266 1 98.31 76 GLY B N 1
ATOM 2326 C CA . GLY B 1 76 ? 2.703 20.375 15.664 1 98.31 76 GLY B CA 1
ATOM 2327 C C . GLY B 1 76 ? 3.6 19.438 14.867 1 98.31 76 GLY B C 1
ATOM 2328 O O . GLY B 1 76 ? 4.781 19.719 14.664 1 98.31 76 GLY B O 1
ATOM 2329 N N . THR B 1 77 ? 3.096 18.234 14.57 1 98.81 77 THR B N 1
ATOM 2330 C CA . THR B 1 77 ? 3.787 17.203 13.797 1 98.81 77 THR B CA 1
ATOM 2331 C C . THR B 1 77 ? 2.941 16.766 12.609 1 98.81 77 THR B C 1
ATOM 2333 O O . THR B 1 77 ? 1.731 16.578 12.734 1 98.81 77 THR B O 1
ATOM 2336 N N . VAL B 1 78 ? 3.568 16.703 11.477 1 98.94 78 VAL B N 1
ATOM 2337 C CA . VAL B 1 78 ? 2.926 16.156 10.281 1 98.94 78 VAL B CA 1
ATOM 2338 C C . VAL B 1 78 ? 3.242 14.672 10.148 1 98.94 78 VAL B C 1
ATOM 2340 O O . VAL B 1 78 ? 4.406 14.289 10.008 1 98.94 78 VAL B O 1
ATOM 2343 N N . VAL B 1 79 ? 2.227 13.828 10.273 1 98.94 79 VAL B N 1
ATOM 2344 C CA . VAL B 1 79 ? 2.367 12.422 9.922 1 98.94 79 VAL B CA 1
ATOM 2345 C C . VAL B 1 79 ? 2.117 12.227 8.43 1 98.94 79 VAL B C 1
ATOM 2347 O O . VAL B 1 79 ? 1.002 12.445 7.949 1 98.94 79 VAL B O 1
ATOM 2350 N N . ALA B 1 80 ? 3.15 11.906 7.707 1 98.94 80 ALA B N 1
ATOM 2351 C CA . ALA B 1 80 ? 3.074 11.719 6.262 1 98.94 80 ALA B CA 1
ATOM 2352 C C . ALA B 1 80 ? 2.816 10.258 5.91 1 98.94 80 ALA B C 1
ATOM 2354 O O . ALA B 1 80 ? 3.713 9.414 6.027 1 98.94 80 ALA B O 1
ATOM 2355 N N . VAL B 1 81 ? 1.634 9.992 5.422 1 98.88 81 VAL B N 1
ATOM 2356 C CA . VAL B 1 81 ? 1.226 8.625 5.094 1 98.88 81 VAL B CA 1
ATOM 2357 C C . VAL B 1 81 ? 1.308 8.414 3.582 1 98.88 81 VAL B C 1
ATOM 2359 O O . VAL B 1 81 ? 0.69 9.156 2.811 1 98.88 81 VAL B O 1
ATOM 2362 N N . ASP B 1 82 ? 2.027 7.457 3.213 1 98.69 82 ASP B N 1
ATOM 2363 C CA . ASP B 1 82 ? 2.156 7.062 1.813 1 98.69 82 ASP B CA 1
ATOM 2364 C C . ASP B 1 82 ? 2.805 5.684 1.688 1 98.69 82 ASP B C 1
ATOM 2366 O O . ASP B 1 82 ? 3.617 5.297 2.531 1 98.69 82 ASP B O 1
ATOM 2370 N N . THR B 1 83 ? 2.469 4.98 0.648 1 98.56 83 THR B N 1
ATOM 2371 C CA . THR B 1 83 ? 3.203 3.75 0.386 1 98.56 83 THR B CA 1
ATOM 2372 C C . THR B 1 83 ? 4.551 4.051 -0.268 1 98.56 83 THR B C 1
ATOM 2374 O O . THR B 1 83 ? 5.48 3.246 -0.184 1 98.56 83 THR B O 1
ATOM 2377 N N . TRP B 1 84 ? 4.582 5.145 -1.011 1 98.62 84 TRP B N 1
ATOM 2378 C CA . TRP B 1 84 ? 5.695 5.59 -1.839 1 98.62 84 TRP B CA 1
ATOM 2379 C C . TRP B 1 84 ? 6.031 4.551 -2.906 1 98.62 84 TRP B C 1
ATOM 2381 O O . TRP B 1 84 ? 7.191 4.406 -3.299 1 98.62 84 TRP B O 1
ATOM 2391 N N . LEU B 1 85 ? 5.047 3.795 -3.297 1 98.5 85 LEU B N 1
ATOM 2392 C CA . LEU B 1 85 ? 5.168 2.801 -4.355 1 98.5 85 LEU B CA 1
ATOM 2393 C C . LEU B 1 85 ? 4.496 3.287 -5.637 1 98.5 85 LEU B C 1
ATOM 2395 O O . LEU B 1 85 ? 4.625 2.654 -6.688 1 98.5 85 LEU B O 1
ATOM 2399 N N . GLY B 1 86 ? 3.857 4.391 -5.555 1 96.25 86 GLY B N 1
ATOM 2400 C CA . GLY B 1 86 ? 3.031 4.848 -6.66 1 96.25 86 GLY B CA 1
ATOM 2401 C C . GLY B 1 86 ? 1.661 4.195 -6.688 1 96.25 86 GLY B C 1
ATOM 2402 O O . GLY B 1 86 ? 1.36 3.334 -5.859 1 96.25 86 GLY B O 1
ATOM 2403 N N . ALA B 1 87 ? 0.781 4.766 -7.527 1 94.5 87 ALA B N 1
ATOM 2404 C CA . ALA B 1 87 ? -0.544 4.227 -7.816 1 94.5 87 ALA B CA 1
ATOM 2405 C C . ALA B 1 87 ? -0.673 3.846 -9.289 1 94.5 87 ALA B C 1
ATOM 2407 O O . ALA B 1 87 ? 0.303 3.912 -10.039 1 94.5 87 ALA B O 1
ATOM 2408 N N . VAL B 1 88 ? -1.782 3.363 -9.641 1 95.12 88 VAL B N 1
ATOM 2409 C CA . VAL B 1 88 ? -1.992 2.803 -10.969 1 95.12 88 VAL B CA 1
ATOM 2410 C C . VAL B 1 88 ? -1.596 3.828 -12.031 1 95.12 88 VAL B C 1
ATOM 2412 O O . VAL B 1 88 ? -0.965 3.482 -13.031 1 95.12 88 VAL B O 1
ATOM 2415 N N . ASP B 1 89 ? -1.914 5.109 -11.812 1 93.06 89 ASP B N 1
ATOM 2416 C CA . ASP B 1 89 ? -1.591 6.141 -12.797 1 93.06 89 ASP B CA 1
ATOM 2417 C C . ASP B 1 89 ? -0.08 6.277 -12.969 1 93.06 89 ASP B C 1
ATOM 2419 O O . ASP B 1 89 ? 0.404 6.484 -14.086 1 93.06 89 ASP B O 1
ATOM 2423 N N . HIS B 1 90 ? 0.693 6.109 -11.922 1 95.94 90 HIS B N 1
ATOM 2424 C CA . HIS B 1 90 ? 2.146 6.215 -11.977 1 95.94 90 HIS B CA 1
ATOM 2425 C C . HIS B 1 90 ? 2.762 5.027 -12.711 1 95.94 90 HIS B C 1
ATOM 2427 O O . HIS B 1 90 ? 3.74 5.188 -13.445 1 95.94 90 HIS B O 1
ATOM 2433 N N . TRP B 1 91 ? 2.168 3.908 -12.516 1 97.81 91 TRP B N 1
ATOM 2434 C CA . TRP B 1 91 ? 2.686 2.701 -13.148 1 97.81 91 TRP B CA 1
ATOM 2435 C C . TRP B 1 91 ? 2.279 2.639 -14.617 1 97.81 91 TRP B C 1
ATOM 2437 O O . TRP B 1 91 ? 2.971 2.027 -15.438 1 97.81 91 TRP B O 1
ATOM 2447 N N . MET B 1 92 ? 1.19 3.287 -14.969 1 96.44 92 MET B N 1
ATOM 2448 C CA . MET B 1 92 ? 0.685 3.268 -16.344 1 96.44 92 MET B CA 1
ATOM 2449 C C . MET B 1 92 ? 1.436 4.27 -17.203 1 96.44 92 MET B C 1
ATOM 2451 O O . MET B 1 92 ? 1.761 3.975 -18.359 1 96.44 92 MET B O 1
ATOM 2455 N N . ASP B 1 93 ? 1.653 5.414 -16.641 1 95.88 93 ASP B N 1
ATOM 2456 C CA . ASP B 1 93 ? 2.301 6.492 -17.375 1 95.88 93 ASP B CA 1
ATOM 2457 C C . ASP B 1 93 ? 3.822 6.379 -17.297 1 95.88 93 ASP B C 1
ATOM 2459 O O . ASP B 1 93 ? 4.395 6.426 -16.203 1 95.88 93 ASP B O 1
ATOM 2463 N N . GLU B 1 94 ? 4.504 6.289 -18.438 1 95.12 94 GLU B N 1
ATOM 2464 C CA . GLU B 1 94 ? 5.941 6.035 -18.484 1 95.12 94 GLU B CA 1
ATOM 2465 C C . GLU B 1 94 ? 6.715 7.148 -17.781 1 95.12 94 GLU B C 1
ATOM 2467 O O . GLU B 1 94 ? 7.703 6.883 -17.094 1 95.12 94 GLU B O 1
ATOM 2472 N N . SER B 1 95 ? 6.281 8.375 -18 1 94.75 95 SER B N 1
ATOM 2473 C CA . SER B 1 95 ? 6.961 9.5 -17.359 1 94.75 95 SER B CA 1
ATOM 2474 C C . SER B 1 95 ? 6.828 9.43 -15.844 1 94.75 95 SER B C 1
ATOM 2476 O O . SER B 1 95 ? 7.797 9.664 -15.117 1 94.75 95 SER B O 1
ATOM 2478 N N . LEU B 1 96 ? 5.648 9.109 -15.367 1 94.44 96 LEU B N 1
ATOM 2479 C CA . LEU B 1 96 ? 5.426 9.008 -13.93 1 94.44 96 LEU B CA 1
ATOM 2480 C C . LEU B 1 96 ? 6.113 7.773 -13.359 1 94.44 96 LEU B C 1
ATOM 2482 O O . LEU B 1 96 ? 6.578 7.789 -12.219 1 94.44 96 LEU B O 1
ATOM 2486 N N . PHE B 1 97 ? 6.176 6.762 -14.211 1 97.38 97 PHE B N 1
ATOM 2487 C CA . PHE B 1 97 ? 6.887 5.559 -13.797 1 97.38 97 PHE B CA 1
ATOM 2488 C C . PHE B 1 97 ? 8.352 5.863 -13.516 1 97.38 97 PHE B C 1
ATOM 2490 O O . PHE B 1 97 ? 8.914 5.383 -12.531 1 97.38 97 PHE B O 1
AT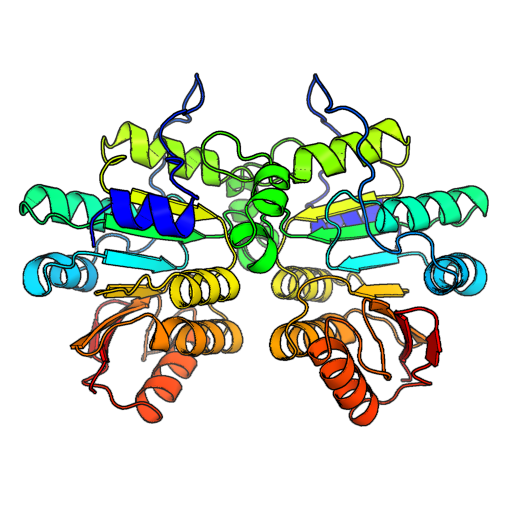OM 2497 N N . THR B 1 98 ? 8.953 6.684 -14.367 1 96.44 98 THR B N 1
ATOM 2498 C CA . THR B 1 98 ? 10.352 7.059 -14.203 1 96.44 98 THR B CA 1
ATOM 2499 C C . THR B 1 98 ? 10.555 7.809 -12.891 1 96.44 98 THR B C 1
ATOM 2501 O O . THR B 1 98 ? 11.594 7.664 -12.242 1 96.44 98 THR B O 1
ATOM 2504 N N . GLU B 1 99 ? 9.531 8.477 -12.414 1 95.69 99 GLU B N 1
ATOM 2505 C CA . GLU B 1 99 ? 9.594 9.242 -11.172 1 95.69 99 GLU B CA 1
ATOM 2506 C C . GLU B 1 99 ? 9.641 8.32 -9.961 1 95.69 99 GLU B C 1
ATOM 2508 O O . GLU B 1 99 ? 10.062 8.727 -8.875 1 95.69 99 GLU B O 1
ATOM 2513 N N . LEU B 1 100 ? 9.211 7.094 -10.117 1 97.31 100 LEU B N 1
ATOM 2514 C CA . LEU B 1 100 ? 9.258 6.137 -9.016 1 97.31 100 LEU B CA 1
ATOM 2515 C C . LEU B 1 100 ? 10.703 5.762 -8.688 1 97.31 100 LEU B C 1
ATOM 2517 O O . LEU B 1 100 ? 10.969 5.227 -7.605 1 97.31 100 LEU B O 1
ATOM 2521 N N . ALA B 1 101 ? 11.609 6.031 -9.641 1 96.69 101 ALA B N 1
ATOM 2522 C CA . ALA B 1 101 ? 13.039 5.828 -9.445 1 96.69 101 ALA B CA 1
ATOM 2523 C C . ALA B 1 101 ? 13.328 4.43 -8.898 1 96.69 101 ALA B C 1
ATOM 2525 O O . ALA B 1 101 ? 13.984 4.285 -7.863 1 96.69 101 ALA B O 1
ATOM 2526 N N . THR B 1 102 ? 12.891 3.418 -9.617 1 97.62 102 THR B N 1
ATOM 2527 C CA . THR B 1 102 ? 12.992 2.043 -9.141 1 97.62 102 THR B CA 1
ATOM 2528 C C . THR B 1 102 ? 14.453 1.633 -8.977 1 97.62 102 THR B C 1
ATOM 2530 O O . THR B 1 102 ? 15.297 2.006 -9.789 1 97.62 102 THR B O 1
ATOM 2533 N N . GLU B 1 103 ? 14.742 1.019 -7.906 1 97.06 103 GLU B N 1
ATOM 2534 C CA . GLU B 1 103 ? 16.031 0.414 -7.613 1 97.06 103 GLU B CA 1
ATOM 2535 C C . GLU B 1 103 ? 15.883 -1.055 -7.227 1 97.06 103 GLU B C 1
ATOM 2537 O O . GLU B 1 103 ? 15.125 -1.389 -6.32 1 97.06 103 GLU B O 1
ATOM 2542 N N . HIS B 1 104 ? 16.578 -1.93 -7.902 1 97.62 104 HIS B N 1
ATOM 2543 C CA . HIS B 1 104 ? 16.562 -3.359 -7.609 1 97.62 104 HIS B CA 1
ATOM 2544 C C . HIS B 1 104 ? 15.148 -3.904 -7.562 1 97.62 104 HIS B C 1
ATOM 2546 O O . HIS B 1 104 ? 14.805 -4.676 -6.66 1 97.62 104 HIS B O 1
ATOM 2552 N N . GLY B 1 105 ? 14.328 -3.41 -8.461 1 97.75 105 GLY B N 1
ATOM 2553 C CA . GLY B 1 105 ? 12.984 -3.955 -8.633 1 97.75 105 GLY B CA 1
ATOM 2554 C C . GLY B 1 105 ? 11.984 -3.393 -7.641 1 97.75 105 GLY B C 1
ATOM 2555 O O . GLY B 1 105 ? 10.93 -3.982 -7.418 1 97.75 105 GLY B O 1
ATOM 2556 N N . PHE B 1 106 ? 12.312 -2.238 -7.059 1 98.56 106 PHE B N 1
ATOM 2557 C CA . PHE B 1 106 ? 11.445 -1.645 -6.051 1 98.56 106 PHE B CA 1
ATOM 2558 C C . PHE B 1 106 ? 11.453 -0.124 -6.152 1 98.56 106 PHE B C 1
ATOM 2560 O O . PHE B 1 106 ? 12.516 0.483 -6.312 1 98.56 106 PHE B O 1
ATOM 2567 N N . PRO B 1 107 ? 10.227 0.5 -6.113 1 98.5 107 PRO B N 1
ATOM 2568 C CA . PRO B 1 107 ? 10.211 1.965 -6.113 1 98.5 107 PRO B CA 1
ATOM 2569 C C . PRO B 1 107 ? 11 2.564 -4.949 1 98.5 107 PRO B C 1
ATOM 2571 O O . PRO B 1 107 ? 10.961 2.033 -3.836 1 98.5 107 PRO B O 1
ATOM 2574 N N . SER B 1 108 ? 11.719 3.643 -5.184 1 98.19 108 SER B N 1
ATOM 2575 C CA . SER B 1 108 ? 12.516 4.285 -4.148 1 98.19 108 SER B CA 1
ATOM 2576 C C . SER B 1 108 ? 12.109 5.742 -3.957 1 98.19 108 SER B C 1
ATOM 2578 O O . SER B 1 108 ? 12.938 6.578 -3.59 1 98.19 108 SER B O 1
ATOM 2580 N N . LEU B 1 109 ? 10.883 6.027 -4.27 1 98.31 109 LEU B N 1
ATOM 2581 C CA . LEU B 1 109 ? 10.312 7.363 -4.152 1 98.31 109 LEU B CA 1
ATOM 2582 C C . LEU B 1 109 ? 10.523 7.926 -2.75 1 98.31 109 LEU B C 1
ATOM 2584 O O . LEU B 1 109 ? 10.75 9.125 -2.584 1 98.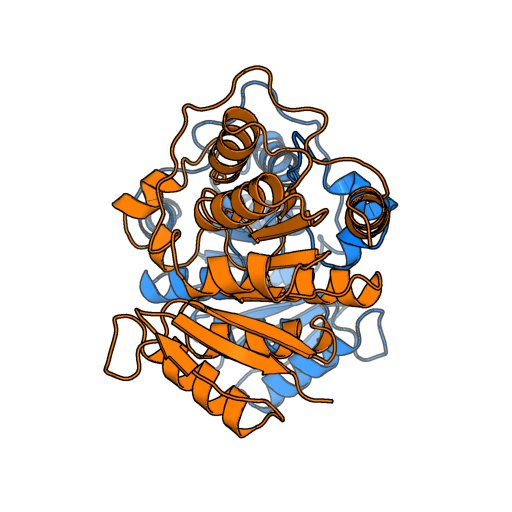31 109 LEU B O 1
ATOM 2588 N N . TYR B 1 110 ? 10.477 7.113 -1.773 1 98.62 110 TYR B N 1
ATOM 2589 C CA . TYR B 1 110 ? 10.648 7.52 -0.384 1 98.62 110 TYR B CA 1
ATOM 2590 C C . TYR B 1 110 ? 12 8.195 -0.177 1 98.62 110 TYR B C 1
ATOM 2592 O O . TYR B 1 110 ? 12.117 9.125 0.625 1 98.62 110 TYR B O 1
ATOM 2600 N N . ARG B 1 111 ? 13.023 7.738 -0.89 1 98.44 111 ARG B N 1
ATOM 2601 C CA . ARG B 1 111 ? 14.352 8.312 -0.731 1 98.44 111 ARG B CA 1
ATOM 2602 C C . ARG B 1 111 ? 14.359 9.789 -1.111 1 98.44 111 ARG B C 1
ATOM 2604 O O . ARG B 1 111 ? 15.078 10.586 -0.509 1 98.44 111 ARG B O 1
ATOM 2611 N N . THR B 1 112 ? 13.602 10.102 -2.125 1 98.5 112 THR B N 1
ATOM 2612 C CA . THR B 1 112 ? 13.469 11.5 -2.512 1 98.5 112 THR B CA 1
ATOM 2613 C C . THR B 1 112 ? 12.711 12.289 -1.445 1 98.5 112 THR B C 1
ATOM 2615 O O . THR B 1 112 ? 13.125 13.383 -1.062 1 98.5 112 THR B O 1
ATOM 2618 N N . PHE B 1 113 ? 11.617 11.703 -0.924 1 98.81 113 PHE B N 1
ATOM 2619 C CA . PHE B 1 113 ? 10.859 12.328 0.153 1 98.81 113 PHE B CA 1
ATOM 2620 C C . PHE B 1 113 ? 11.75 12.602 1.359 1 98.81 113 PHE B C 1
ATOM 2622 O O . PHE B 1 113 ? 11.773 13.711 1.881 1 98.81 113 PHE B O 1
ATOM 2629 N N . LEU B 1 114 ? 12.492 11.586 1.782 1 98.81 114 LEU B N 1
ATOM 2630 C CA . LEU B 1 114 ? 13.383 11.688 2.932 1 98.81 114 LEU B CA 1
ATOM 2631 C C . LEU B 1 114 ? 14.422 12.781 2.717 1 98.81 114 LEU B C 1
ATOM 2633 O O . LEU B 1 114 ? 14.664 13.602 3.605 1 98.81 114 LEU B O 1
ATOM 2637 N N . ALA B 1 115 ? 15 12.75 1.558 1 98.81 115 ALA B N 1
ATOM 2638 C CA . ALA B 1 115 ? 16 13.766 1.229 1 98.81 115 ALA B CA 1
ATOM 2639 C C . ALA B 1 115 ? 15.406 15.172 1.323 1 98.81 115 ALA B C 1
ATOM 2641 O O . ALA B 1 115 ? 16.031 16.078 1.861 1 98.81 115 ALA B O 1
ATOM 2642 N N . ASN B 1 116 ? 14.227 15.32 0.811 1 98.81 116 ASN B N 1
ATOM 2643 C CA . ASN B 1 116 ? 13.555 16.609 0.854 1 98.81 116 ASN B CA 1
ATOM 2644 C C . ASN B 1 116 ? 13.328 17.078 2.289 1 98.81 116 ASN B C 1
ATOM 2646 O O . ASN B 1 116 ? 13.594 18.234 2.617 1 98.81 116 ASN B O 1
ATOM 2650 N N . VAL B 1 117 ? 12.828 16.203 3.15 1 98.81 117 VAL B N 1
ATOM 2651 C CA . VAL B 1 117 ? 12.578 16.531 4.555 1 98.81 117 VAL B CA 1
ATOM 2652 C C . VAL B 1 117 ? 13.867 17 5.215 1 98.81 117 VAL B C 1
ATOM 2654 O O . VAL B 1 117 ? 13.875 18.016 5.93 1 98.81 117 VAL B O 1
ATOM 2657 N N . LEU B 1 118 ? 14.938 16.281 4.961 1 98.62 118 LEU B N 1
ATOM 2658 C CA . LEU B 1 118 ? 16.219 16.562 5.609 1 98.62 118 LEU B CA 1
ATOM 2659 C C . LEU B 1 118 ? 16.844 17.828 5.047 1 98.62 118 LEU B C 1
ATOM 2661 O O . LEU B 1 118 ? 17.359 18.656 5.801 1 98.62 118 LEU B O 1
ATOM 2665 N N . HIS B 1 119 ? 16.812 17.984 3.715 1 98.5 119 HIS B N 1
ATOM 2666 C CA . HIS B 1 119 ? 17.344 19.203 3.098 1 98.5 119 HIS B CA 1
ATOM 2667 C C . HIS B 1 119 ? 16.641 20.438 3.637 1 98.5 119 HIS B C 1
ATOM 2669 O O . HIS B 1 119 ? 17.266 21.5 3.805 1 98.5 119 HIS B O 1
ATOM 2675 N N . GLU B 1 120 ? 15.375 20.344 3.91 1 98.25 120 GLU B N 1
ATOM 2676 C CA . GLU B 1 120 ? 14.578 21.484 4.34 1 98.25 120 GLU B CA 1
ATOM 2677 C C . GLU B 1 120 ? 14.68 21.703 5.848 1 98.25 120 GLU B C 1
ATOM 2679 O O . GLU B 1 120 ? 14.117 22.656 6.383 1 98.25 120 GLU B O 1
ATOM 2684 N N . GLY B 1 121 ? 15.352 20.828 6.559 1 97.88 121 GLY B N 1
ATOM 2685 C CA . GLY B 1 121 ? 15.562 20.969 7.992 1 97.88 121 GLY B CA 1
ATOM 2686 C C . GLY B 1 121 ? 14.297 20.781 8.805 1 97.88 121 GLY B C 1
ATOM 2687 O O . GLY B 1 121 ? 14.094 21.469 9.812 1 97.88 121 GLY B O 1
ATOM 2688 N N . LEU B 1 122 ? 13.406 19.891 8.328 1 98.31 122 LEU B N 1
ATOM 2689 C CA . LEU B 1 122 ? 12.094 19.781 8.961 1 98.31 122 LEU B CA 1
ATOM 2690 C C . LEU B 1 122 ? 11.891 18.391 9.562 1 98.31 122 LEU B C 1
ATOM 2692 O O . LEU B 1 122 ? 10.758 17.969 9.789 1 98.31 122 LEU B O 1
ATOM 2696 N N . ALA B 1 123 ? 12.984 17.625 9.844 1 98.06 123 ALA B N 1
ATOM 2697 C CA . ALA B 1 123 ? 12.914 16.266 10.359 1 98.06 123 ALA B CA 1
ATOM 2698 C C . ALA B 1 123 ? 12.18 16.219 11.695 1 98.06 123 ALA B C 1
ATOM 2700 O O . ALA B 1 123 ? 11.477 15.234 11.992 1 98.06 123 ALA B O 1
ATOM 2701 N N . GLU B 1 124 ? 12.227 17.266 12.453 1 97.5 124 GLU B N 1
ATOM 2702 C CA . GLU B 1 124 ? 11.641 17.266 13.789 1 97.5 124 GLU B CA 1
ATOM 2703 C C . GLU B 1 124 ? 10.141 17.547 13.734 1 97.5 124 GLU B C 1
ATOM 2705 O O . GLU B 1 124 ? 9.445 17.484 14.75 1 97.5 124 GLU B O 1
ATOM 2710 N N . ARG B 1 125 ? 9.586 17.797 12.539 1 98.19 125 ARG B N 1
ATOM 2711 C CA . ARG B 1 125 ? 8.18 18.125 12.398 1 98.19 125 ARG B CA 1
ATOM 2712 C C . ARG B 1 125 ? 7.453 17.109 11.531 1 98.19 125 ARG B C 1
ATOM 2714 O O . ARG B 1 125 ? 6.246 17.219 11.305 1 98.19 125 ARG B O 1
ATOM 2721 N N . VAL B 1 126 ? 8.188 16.109 11.117 1 98.75 126 VAL B N 1
ATOM 2722 C CA . VAL B 1 126 ? 7.594 15.133 10.195 1 98.75 126 VAL B CA 1
ATOM 2723 C C . VAL B 1 126 ? 7.82 13.719 10.727 1 98.75 126 VAL B C 1
ATOM 2725 O O . VAL B 1 126 ? 8.898 13.406 11.234 1 98.75 126 VAL B O 1
ATOM 2728 N N . VAL B 1 127 ? 6.824 12.883 10.719 1 98.88 127 VAL B N 1
ATOM 2729 C CA . VAL B 1 127 ? 6.918 11.445 10.961 1 98.88 127 VAL B CA 1
ATOM 2730 C C . VAL B 1 127 ? 6.352 10.672 9.773 1 98.88 127 VAL B C 1
ATOM 2732 O O . VAL B 1 127 ? 5.141 10.68 9.539 1 98.88 127 VAL B O 1
ATOM 2735 N N . PRO B 1 128 ? 7.246 10.078 8.984 1 98.88 128 PRO B N 1
ATOM 2736 C CA . PRO B 1 128 ? 6.715 9.258 7.895 1 98.88 128 PRO B CA 1
ATOM 2737 C C . PRO B 1 128 ? 6.055 7.973 8.391 1 98.88 128 PRO B C 1
ATOM 2739 O O . PRO B 1 128 ? 6.492 7.395 9.391 1 98.88 128 PRO B O 1
ATOM 2742 N N . LEU B 1 129 ? 5.016 7.559 7.793 1 98.88 129 LEU B N 1
ATOM 2743 C CA . LEU B 1 129 ? 4.328 6.289 8.008 1 98.88 129 LEU B CA 1
ATOM 2744 C C . LEU B 1 129 ? 4.105 5.559 6.691 1 98.88 129 LEU B C 1
ATOM 2746 O O . LEU B 1 129 ? 3.076 5.742 6.039 1 98.88 129 LEU B O 1
ATOM 2750 N N . PRO B 1 130 ? 5.137 4.75 6.23 1 98.81 130 PRO B N 1
ATOM 2751 C CA . PRO B 1 130 ? 5.07 4.039 4.953 1 98.81 130 PRO B CA 1
ATOM 2752 C C . PRO B 1 130 ? 4.098 2.861 4.984 1 98.81 130 PRO B C 1
ATOM 2754 O O . PRO B 1 130 ? 4.527 1.707 5.074 1 98.81 130 PRO B O 1
ATOM 2757 N N . LEU B 1 131 ? 2.832 3.131 4.812 1 98.06 131 LEU B N 1
ATOM 2758 C CA . LEU B 1 131 ? 1.71 2.199 4.848 1 98.06 131 LEU B CA 1
ATOM 2759 C C . LEU B 1 131 ? 0.625 2.619 3.861 1 98.06 131 LEU B C 1
ATOM 2761 O O . LEU B 1 131 ? 0.526 3.797 3.506 1 98.06 131 LEU B O 1
ATOM 2765 N N . ASP B 1 132 ? -0.093 1.617 3.391 1 96.19 132 ASP B N 1
ATOM 2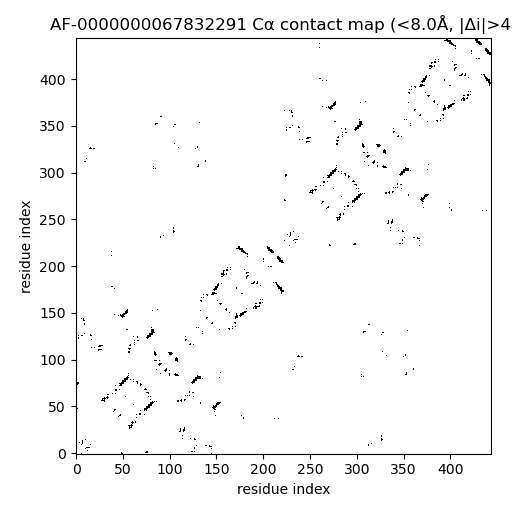766 C CA . ASP B 1 132 ? -1.286 2.029 2.658 1 96.19 132 ASP B CA 1
ATOM 2767 C C . ASP B 1 132 ? -2.258 2.775 3.57 1 96.19 132 ASP B C 1
ATOM 2769 O O . ASP B 1 132 ? -2.227 2.607 4.789 1 96.19 132 ASP B O 1
ATOM 2773 N N . SER B 1 133 ? -3.137 3.549 2.992 1 97 133 SER B N 1
ATOM 2774 C CA . SER B 1 133 ? -3.955 4.527 3.701 1 97 133 SER B CA 1
ATOM 2775 C C . SER B 1 133 ? -4.852 3.852 4.734 1 97 133 SER B C 1
ATOM 2777 O O . SER B 1 133 ? -4.91 4.281 5.891 1 97 133 SER B O 1
ATOM 2779 N N . VAL B 1 134 ? -5.496 2.766 4.43 1 95.5 134 VAL B N 1
ATOM 2780 C CA . VAL B 1 134 ? -6.48 2.137 5.305 1 95.5 134 VAL B CA 1
ATOM 2781 C C . VAL B 1 134 ? -5.77 1.473 6.484 1 95.5 134 VAL B C 1
ATOM 2783 O O . VAL B 1 134 ? -6.215 1.587 7.629 1 95.5 134 VAL B O 1
ATOM 2786 N N . ASN B 1 135 ? -4.668 0.79 6.227 1 96.56 135 ASN B N 1
ATOM 2787 C CA . ASN B 1 135 ? -3.879 0.203 7.305 1 96.56 135 ASN B CA 1
ATOM 2788 C C . ASN B 1 135 ? -3.312 1.274 8.234 1 96.56 135 ASN B C 1
ATOM 2790 O O . ASN B 1 135 ? -3.232 1.072 9.445 1 96.56 135 ASN B O 1
ATOM 2794 N N . ALA B 1 136 ? -2.912 2.389 7.664 1 98.44 136 ALA B N 1
ATOM 2795 C CA . ALA B 1 136 ? -2.385 3.482 8.477 1 98.44 136 ALA B CA 1
ATOM 2796 C C . ALA B 1 136 ? -3.453 4.035 9.414 1 98.44 136 ALA B C 1
ATOM 2798 O O . ALA B 1 136 ? -3.188 4.266 10.602 1 98.44 136 ALA B O 1
ATOM 2799 N N . ALA B 1 137 ? -4.66 4.25 8.883 1 98.44 137 ALA B N 1
ATOM 2800 C CA . ALA B 1 137 ? -5.766 4.734 9.703 1 98.44 137 ALA B CA 1
ATOM 2801 C C . ALA B 1 137 ? -6.062 3.771 10.844 1 98.44 137 ALA B C 1
ATOM 2803 O O . ALA B 1 137 ? -6.273 4.195 11.984 1 98.44 137 ALA B O 1
ATOM 2804 N N . GLU B 1 138 ? -6.059 2.49 10.484 1 97.44 138 GLU B N 1
ATOM 2805 C CA . GLU B 1 138 ? -6.332 1.47 11.492 1 97.44 138 GLU B CA 1
ATOM 2806 C C . GLU B 1 138 ? -5.254 1.459 12.578 1 97.44 138 GLU B C 1
ATOM 2808 O O . GLU B 1 138 ? -5.562 1.364 13.766 1 97.44 138 GLU B O 1
ATOM 2813 N N . LEU B 1 139 ? -4.027 1.542 12.172 1 98.25 139 LEU B N 1
ATOM 2814 C CA . LEU B 1 139 ? -2.93 1.571 13.125 1 98.25 139 LEU B CA 1
ATOM 2815 C C . LEU B 1 139 ? -3.068 2.754 14.078 1 98.25 139 LEU B C 1
ATOM 2817 O O . LEU B 1 139 ? -2.93 2.598 15.297 1 98.25 139 LEU B O 1
ATOM 2821 N N . MET B 1 140 ? -3.309 3.93 13.492 1 98.75 140 MET B N 1
ATOM 2822 C CA . MET B 1 140 ? -3.438 5.121 14.328 1 98.75 140 MET B CA 1
ATOM 2823 C C . MET B 1 140 ? -4.598 4.98 15.305 1 98.75 140 MET B C 1
ATOM 2825 O O . MET B 1 140 ? -4.469 5.324 16.484 1 98.75 140 MET B O 1
ATOM 2829 N N . ARG B 1 141 ? -5.711 4.449 14.828 1 98.12 141 ARG B N 1
ATOM 2830 C CA . ARG B 1 141 ? -6.859 4.234 15.703 1 98.12 141 ARG B CA 1
ATOM 2831 C C . ARG B 1 141 ? -6.508 3.295 16.844 1 98.12 141 ARG B C 1
ATOM 2833 O O . ARG B 1 141 ? -6.758 3.609 18.016 1 98.12 141 ARG B O 1
ATOM 2840 N N . LEU B 1 142 ? -5.887 2.195 16.547 1 97.56 142 LEU B N 1
ATOM 2841 C CA . LEU B 1 142 ? -5.582 1.166 17.531 1 97.56 142 LEU B CA 1
ATOM 2842 C C . LEU B 1 142 ? -4.551 1.664 18.547 1 97.56 142 LEU B C 1
ATOM 2844 O O . LEU B 1 142 ? -4.547 1.238 19.703 1 97.56 142 LEU B O 1
ATOM 2848 N N . ARG B 1 143 ? -3.717 2.594 18.109 1 98.25 143 ARG B N 1
ATOM 2849 C CA . ARG B 1 143 ? -2.654 3.105 18.969 1 98.25 143 ARG B CA 1
ATOM 2850 C C . ARG B 1 143 ? -3.09 4.387 19.672 1 98.25 143 ARG B C 1
ATOM 2852 O O . ARG B 1 143 ? -2.318 4.977 20.438 1 98.25 143 ARG B O 1
ATOM 2859 N N . GLY B 1 144 ? -4.285 4.82 19.375 1 97.75 144 GLY B N 1
ATOM 2860 C CA . GLY B 1 144 ? -4.848 5.973 20.062 1 97.75 144 GLY B CA 1
ATOM 2861 C C . GLY B 1 144 ? -4.285 7.293 19.578 1 97.75 144 GLY B C 1
ATOM 2862 O O . GLY B 1 144 ? -4.246 8.273 20.312 1 97.75 144 GLY B O 1
ATOM 2863 N N . VAL B 1 145 ? -3.775 7.34 18.375 1 98.5 145 VAL B N 1
ATOM 2864 C CA . VAL B 1 145 ? -3.283 8.578 17.781 1 98.5 145 VAL B CA 1
ATOM 2865 C C . VAL B 1 145 ? -4.414 9.281 17.031 1 98.5 145 VAL B C 1
ATOM 2867 O O . VAL B 1 145 ? -4.992 8.719 16.109 1 98.5 145 VAL B O 1
ATOM 2870 N N . THR B 1 146 ? -4.746 10.484 17.422 1 98.12 146 THR B N 1
ATOM 2871 C CA . THR B 1 146 ? -5.812 11.266 16.797 1 98.12 146 THR B CA 1
ATOM 2872 C C . THR B 1 146 ? -5.242 12.469 16.062 1 98.12 146 THR B C 1
ATOM 2874 O O . THR B 1 146 ? -4.172 12.969 16.406 1 98.12 146 THR B O 1
ATOM 2877 N N . ALA B 1 147 ? -5.973 12.906 15.055 1 98.75 147 ALA B N 1
ATOM 2878 C CA . ALA B 1 147 ? -5.523 14.031 14.234 1 98.75 147 ALA B CA 1
ATOM 2879 C C . ALA B 1 147 ? -6.41 15.25 14.453 1 98.75 147 ALA B C 1
ATOM 2881 O O . ALA B 1 147 ? -7.621 15.125 14.656 1 98.75 147 ALA B O 1
ATOM 2882 N N . ASP B 1 148 ? -5.777 16.391 14.352 1 98.81 148 ASP B N 1
ATOM 2883 C CA . ASP B 1 148 ? -6.496 17.656 14.336 1 98.81 148 ASP B CA 1
ATOM 2884 C C . ASP B 1 148 ? -6.891 18.062 12.914 1 98.81 148 ASP B C 1
ATOM 2886 O O . ASP B 1 148 ? -7.914 18.719 12.711 1 98.81 148 ASP B O 1
ATOM 2890 N N . VAL B 1 149 ? -6.035 17.766 12 1 98.88 149 VAL B N 1
ATOM 2891 C CA . VAL B 1 149 ? -6.211 18.078 10.578 1 98.88 149 VAL B CA 1
ATOM 2892 C C . VAL B 1 149 ? -5.816 16.875 9.734 1 98.88 149 VAL B C 1
ATOM 2894 O O . VAL B 1 149 ? -4.812 16.219 10.008 1 98.88 149 VAL B O 1
ATOM 2897 N N . ILE B 1 150 ? -6.633 16.547 8.758 1 98.94 150 ILE B N 1
ATOM 2898 C CA . ILE B 1 150 ? -6.309 15.531 7.766 1 98.94 150 ILE B CA 1
ATOM 2899 C C . ILE B 1 150 ? -6.359 16.141 6.367 1 98.94 150 ILE B C 1
ATOM 2901 O O . ILE B 1 150 ? -7.312 16.844 6.023 1 98.94 150 ILE B O 1
ATOM 2905 N N . HIS B 1 151 ? -5.301 16.031 5.648 1 98.88 151 HIS B N 1
ATOM 2906 C CA . HIS B 1 151 ? -5.23 16.359 4.234 1 98.88 151 HIS B CA 1
ATOM 2907 C C . HIS B 1 151 ? -5.152 15.109 3.369 1 98.88 151 HIS B C 1
ATOM 2909 O O . HIS B 1 151 ? -4.164 14.375 3.422 1 98.88 151 HIS B O 1
ATOM 2915 N N . LEU B 1 152 ? -6.176 14.844 2.566 1 98.56 152 LEU B N 1
ATOM 2916 C CA . LEU B 1 152 ? -6.285 13.633 1.754 1 98.56 152 LEU B CA 1
ATOM 2917 C C . LEU B 1 152 ? -5.953 13.93 0.295 1 98.56 152 LEU B C 1
ATOM 2919 O O . LEU B 1 152 ? -6.656 14.703 -0.362 1 98.56 152 LEU B O 1
ATOM 2923 N N . ASP B 1 153 ? -4.883 13.383 -0.199 1 97 153 ASP B N 1
ATOM 2924 C CA . ASP B 1 153 ? -4.461 13.469 -1.594 1 97 153 ASP B CA 1
ATOM 2925 C C . ASP B 1 153 ? -3.852 12.156 -2.07 1 97 153 ASP B C 1
ATOM 2927 O O . ASP B 1 153 ? -2.75 12.141 -2.623 1 97 153 ASP B O 1
ATOM 2931 N N . ALA B 1 154 ? -4.535 11.055 -1.842 1 95.06 154 ALA B N 1
ATOM 2932 C CA . ALA B 1 154 ? -4.059 9.727 -2.234 1 95.06 154 ALA B CA 1
ATOM 2933 C C . ALA B 1 154 ? -4.688 9.289 -3.553 1 95.06 154 ALA B C 1
ATOM 2935 O O . ALA B 1 154 ? -4.574 9.984 -4.566 1 95.06 154 ALA B O 1
ATOM 2936 N N . GLY B 1 155 ? -5.383 8.18 -3.564 1 90.69 155 GLY B N 1
ATOM 2937 C CA . GLY B 1 155 ? -6.031 7.734 -4.785 1 90.69 155 GLY B CA 1
ATOM 2938 C C . GLY B 1 155 ? -7.113 8.68 -5.273 1 90.69 155 GLY B C 1
ATOM 2939 O O . GLY B 1 155 ? -7.715 9.406 -4.477 1 90.69 155 GLY B O 1
ATOM 2940 N N . HIS B 1 156 ? -7.391 8.648 -6.629 1 91.25 156 HIS B N 1
ATOM 2941 C CA . HIS B 1 156 ? -8.328 9.617 -7.188 1 91.25 156 HIS B CA 1
ATOM 2942 C C . HIS B 1 156 ? -9.602 8.93 -7.676 1 91.25 156 HIS B C 1
ATOM 2944 O O . HIS B 1 156 ? -10.539 9.594 -8.117 1 91.25 156 HIS B O 1
ATOM 2950 N N . GLU B 1 157 ? -9.586 7.629 -7.555 1 89.38 157 GLU B N 1
ATOM 2951 C CA . GLU B 1 157 ? -10.805 6.895 -7.887 1 89.38 157 GLU B CA 1
ATOM 2952 C C . GLU B 1 157 ? -11.875 7.082 -6.809 1 89.38 157 GLU B C 1
ATOM 2954 O O . GLU B 1 157 ? -11.562 7.117 -5.617 1 89.38 157 GLU B O 1
ATOM 2959 N N . GLU B 1 158 ? -13.117 7.129 -7.23 1 93.62 158 GLU B N 1
ATOM 2960 C CA . GLU B 1 158 ? -14.227 7.387 -6.312 1 93.62 158 GLU B CA 1
ATOM 2961 C C . GLU B 1 158 ? -14.227 6.383 -5.164 1 93.62 158 GLU B C 1
ATOM 2963 O O . GLU B 1 158 ? -14.367 6.766 -4 1 93.62 158 GLU B O 1
ATOM 2968 N N . ALA B 1 159 ? -14.07 5.109 -5.484 1 91.06 159 ALA B N 1
ATOM 2969 C CA . ALA B 1 159 ? -14.102 4.066 -4.465 1 91.06 159 ALA B CA 1
ATOM 2970 C C . ALA B 1 159 ? -12.938 4.219 -3.488 1 91.06 159 ALA B C 1
ATOM 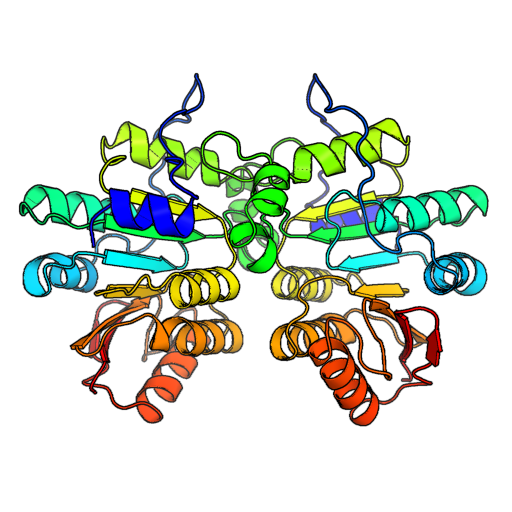2972 O O . ALA B 1 159 ? -13.086 3.969 -2.289 1 91.06 159 ALA B O 1
ATOM 2973 N N . SER B 1 160 ? -11.797 4.574 -3.998 1 92.81 160 SER B N 1
ATOM 2974 C CA . SER B 1 160 ? -10.617 4.766 -3.166 1 92.81 160 SER B CA 1
ATOM 2975 C C . SER B 1 160 ? -10.789 5.945 -2.217 1 92.81 160 SER B C 1
ATOM 2977 O O . SER B 1 160 ? -10.469 5.848 -1.031 1 92.81 160 SER B O 1
ATOM 2979 N N . VAL B 1 161 ? -11.305 7.039 -2.74 1 96.25 161 VAL B N 1
ATOM 2980 C CA . VAL B 1 161 ? -11.523 8.234 -1.931 1 96.25 161 VAL B CA 1
ATOM 2981 C C . VAL B 1 161 ? -12.57 7.945 -0.859 1 96.25 161 VAL B C 1
ATOM 2983 O O . VAL B 1 161 ? -12.391 8.312 0.305 1 96.25 161 VAL B O 1
ATOM 2986 N N . ALA B 1 162 ? -13.625 7.285 -1.235 1 96.25 162 ALA B N 1
ATOM 2987 C CA . ALA B 1 162 ? -14.672 6.934 -0.283 1 96.25 162 ALA B CA 1
ATOM 2988 C C . ALA B 1 162 ? -14.125 6.07 0.848 1 96.25 162 ALA B C 1
ATOM 2990 O O . ALA B 1 162 ? -14.469 6.273 2.016 1 96.25 162 ALA B O 1
ATOM 2991 N N . ALA B 1 163 ? -13.305 5.113 0.502 1 94.12 163 ALA B N 1
ATOM 2992 C CA . ALA B 1 163 ? -12.711 4.23 1.501 1 94.12 163 ALA B CA 1
ATOM 2993 C C . ALA B 1 163 ? -11.82 5.016 2.461 1 94.12 163 ALA B C 1
ATOM 2995 O O . ALA B 1 163 ? -11.82 4.762 3.668 1 94.12 163 ALA B O 1
ATOM 2996 N N . ASP B 1 164 ? -11.062 5.938 1.92 1 97.5 164 ASP B N 1
ATOM 2997 C CA . ASP B 1 164 ? -10.188 6.758 2.752 1 97.5 164 ASP B CA 1
ATOM 2998 C C . ASP B 1 164 ? -11 7.637 3.701 1 97.5 164 ASP B C 1
ATOM 3000 O O . ASP B 1 164 ? -10.68 7.738 4.887 1 97.5 164 ASP B O 1
ATOM 3004 N N . LEU B 1 165 ? -12.039 8.273 3.139 1 98.19 165 LEU B N 1
ATOM 3005 C CA . LEU B 1 165 ? -12.891 9.117 3.973 1 98.19 165 LEU B CA 1
ATOM 3006 C C . LEU B 1 165 ? -13.461 8.328 5.145 1 98.19 165 LEU B C 1
ATOM 3008 O O . LEU B 1 165 ? -13.414 8.789 6.289 1 98.19 165 LEU B O 1
ATOM 3012 N N . ARG B 1 166 ? -13.93 7.16 4.922 1 96.88 166 ARG B N 1
ATOM 3013 C CA . ARG B 1 166 ? -14.508 6.309 5.953 1 96.88 166 ARG B CA 1
ATOM 3014 C C . ARG B 1 166 ? -13.453 5.871 6.965 1 96.88 166 ARG B C 1
ATOM 3016 O O . ARG B 1 166 ? -13.695 5.887 8.172 1 96.88 166 ARG B O 1
ATOM 3023 N N . ALA B 1 167 ? -12.297 5.492 6.512 1 97.31 167 ALA B N 1
ATOM 3024 C CA . ALA B 1 167 ? -11.25 4.945 7.367 1 97.31 167 ALA B CA 1
ATOM 3025 C C . ALA B 1 167 ? -10.672 6.016 8.289 1 97.31 167 ALA B C 1
ATOM 3027 O O . ALA B 1 167 ? -10.336 5.738 9.438 1 97.31 167 ALA B O 1
ATOM 3028 N N . TRP B 1 168 ? -10.586 7.227 7.797 1 98.56 168 TRP B N 1
ATOM 3029 C CA . TRP B 1 168 ? -9.836 8.25 8.516 1 98.56 168 TRP B CA 1
ATOM 3030 C C . TRP B 1 168 ? -10.766 9.117 9.359 1 98.56 168 TRP B C 1
ATOM 3032 O O . TRP B 1 168 ? -10.305 9.844 10.242 1 98.56 168 TRP B O 1
ATOM 3042 N N . TRP B 1 169 ? -12.031 8.992 9.125 1 98.5 169 TRP B N 1
ATOM 3043 C CA . TRP B 1 169 ? -13.008 9.805 9.844 1 98.5 169 TRP B CA 1
ATOM 3044 C C . TRP B 1 169 ? -12.906 9.578 11.352 1 98.5 169 TRP B C 1
ATOM 3046 O O . TRP B 1 169 ? -12.867 10.531 12.125 1 98.5 169 TRP B O 1
ATOM 3056 N N . PRO B 1 170 ? -12.758 8.289 11.781 1 98.12 170 PRO B N 1
ATOM 3057 C CA . PRO B 1 170 ? -12.656 8.062 13.227 1 98.12 170 PRO B CA 1
ATOM 3058 C C . PRO B 1 170 ? -11.344 8.578 13.812 1 98.12 170 PRO B C 1
ATOM 3060 O O . PRO B 1 170 ? -11.242 8.766 15.031 1 98.12 170 PRO B O 1
ATOM 3063 N N . VAL B 1 171 ? -10.352 8.797 13 1 98.62 171 VAL B N 1
ATOM 3064 C CA . VAL B 1 171 ? -9.039 9.258 13.453 1 98.62 171 VAL B CA 1
ATOM 3065 C C . VAL B 1 171 ? -9.078 10.766 13.703 1 98.62 171 VAL B C 1
ATOM 3067 O O . VAL B 1 171 ? -8.32 11.281 14.523 1 98.62 171 VAL B O 1
ATOM 3070 N N . LEU B 1 172 ? -9.938 11.422 12.945 1 98.75 172 LEU B N 1
ATOM 3071 C CA . LEU B 1 172 ? -10.102 12.859 13.102 1 98.75 172 LEU B CA 1
ATOM 3072 C C . LEU B 1 172 ? -10.906 13.18 14.359 1 98.75 172 LEU B C 1
ATOM 3074 O O . LEU B 1 172 ? -11.992 12.641 14.562 1 98.75 172 LEU B O 1
ATOM 3078 N N . ARG B 1 173 ? -10.359 14.008 15.203 1 97.94 173 ARG B N 1
ATOM 3079 C CA . ARG B 1 173 ? -11.07 14.367 16.422 1 97.94 173 ARG B CA 1
ATOM 3080 C C . ARG B 1 173 ? -12.297 15.219 16.109 1 97.94 173 ARG B C 1
ATOM 3082 O O . ARG B 1 173 ? -12.359 15.875 15.078 1 97.94 173 ARG B O 1
ATOM 3089 N N . PRO B 1 174 ? -13.297 15.211 17.094 1 97.56 174 PRO B N 1
ATOM 3090 C CA . PRO B 1 174 ? -14.375 16.188 16.953 1 97.56 174 PRO B CA 1
ATOM 3091 C C . PRO B 1 174 ? -13.859 17.625 16.859 1 97.56 174 PRO B C 1
ATOM 3093 O O . PRO B 1 174 ? -12.945 18.016 17.594 1 97.56 174 PRO B O 1
ATOM 3096 N N . GLY B 1 175 ? -14.398 18.375 15.906 1 98.06 175 GLY B N 1
ATOM 3097 C CA . GLY B 1 175 ? -13.93 19.719 15.672 1 98.06 175 GLY B CA 1
ATOM 3098 C C . GLY B 1 175 ? -12.734 19.797 14.742 1 98.06 175 GLY B C 1
ATOM 3099 O O . GLY B 1 175 ? -12.297 20.875 14.367 1 98.06 175 GLY B O 1
ATOM 3100 N N . GLY B 1 176 ? -12.242 18.609 14.281 1 98.56 176 GLY B N 1
ATOM 3101 C CA . GLY B 1 176 ? -11.094 18.547 13.391 1 98.56 176 GLY B CA 1
ATOM 3102 C C . GLY B 1 176 ? -11.422 18.969 11.969 1 98.56 176 GLY B C 1
ATOM 3103 O O . GLY B 1 176 ? -12.594 19.047 11.594 1 98.56 176 GLY B O 1
ATOM 3104 N N . LEU B 1 177 ? -10.391 19.297 11.258 1 98.81 177 LEU B N 1
ATOM 3105 C CA . LEU B 1 177 ? -10.523 19.766 9.883 1 98.81 177 LEU B CA 1
ATOM 3106 C C . LEU B 1 177 ? -10.094 18.688 8.891 1 98.81 177 LEU B C 1
ATOM 3108 O O . LEU B 1 177 ? -9.023 18.094 9.039 1 98.81 177 LEU B O 1
ATOM 3112 N N . PHE B 1 178 ? -10.977 18.391 7.934 1 98.88 178 PHE B N 1
ATOM 3113 C CA . PHE B 1 178 ? -10.664 17.5 6.824 1 98.88 178 PHE B CA 1
ATOM 3114 C C . PHE B 1 178 ? -10.531 18.266 5.52 1 98.88 178 PHE B C 1
ATOM 3116 O O . PHE B 1 178 ? -11.398 19.078 5.176 1 98.88 178 PHE B O 1
ATOM 3123 N N . ILE B 1 179 ? -9.383 18.125 4.848 1 98.81 179 ILE B N 1
ATOM 3124 C CA . ILE B 1 179 ? -9.133 18.75 3.555 1 98.81 179 ILE B CA 1
ATOM 3125 C C . ILE B 1 179 ? -8.969 17.672 2.48 1 98.81 179 ILE B C 1
ATOM 3127 O O . ILE B 1 179 ? -8.172 16.75 2.635 1 98.81 179 ILE B O 1
ATOM 3131 N N . ALA B 1 180 ? -9.758 17.781 1.431 1 98 180 ALA B N 1
ATOM 3132 C CA . ALA B 1 180 ? -9.664 16.859 0.299 1 98 180 ALA B CA 1
ATOM 3133 C C . ALA B 1 180 ? -9.078 17.547 -0.925 1 98 180 ALA B C 1
ATOM 3135 O O . ALA B 1 180 ? -9.547 18.609 -1.331 1 98 180 ALA B O 1
ATOM 3136 N N . ASP B 1 181 ? -8.039 16.938 -1.448 1 96.81 181 ASP B N 1
ATOM 3137 C CA . ASP B 1 181 ? -7.406 17.453 -2.658 1 96.81 181 ASP B CA 1
ATOM 3138 C C . ASP B 1 181 ? -8.172 17.031 -3.906 1 96.81 181 ASP B C 1
ATOM 3140 O O . ASP B 1 181 ? -8.992 16.109 -3.85 1 96.81 181 ASP B O 1
ATOM 3144 N N . ASP B 1 182 ? -8.016 17.812 -5.016 1 94.69 182 ASP B N 1
ATOM 3145 C CA . ASP B 1 182 ? -8.523 17.531 -6.355 1 94.69 182 ASP B CA 1
ATOM 3146 C C . ASP B 1 182 ? -10.047 17.547 -6.379 1 94.69 182 ASP B C 1
ATOM 3148 O O . ASP B 1 182 ? -10.672 16.828 -7.148 1 94.69 182 ASP B O 1
ATOM 3152 N N . TYR B 1 183 ? -10.578 18.297 -5.484 1 94.31 183 TYR B N 1
ATOM 3153 C CA . TYR B 1 183 ? -12.016 18.516 -5.457 1 94.31 183 TYR B CA 1
ATOM 3154 C C . TYR B 1 183 ? -12.406 19.688 -6.355 1 94.31 183 TYR B C 1
ATOM 3156 O O . TYR B 1 183 ? -11.961 20.812 -6.145 1 94.31 183 TYR B O 1
ATOM 3164 N N . ASP B 1 184 ? -13.086 19.328 -7.363 1 88.25 184 ASP B N 1
ATOM 3165 C CA . ASP B 1 184 ? -13.523 20.375 -8.281 1 88.25 184 ASP B CA 1
ATOM 3166 C C . ASP B 1 184 ? -14.961 20.125 -8.742 1 88.25 184 ASP B C 1
ATOM 3168 O O . ASP B 1 184 ? -15.211 19.266 -9.594 1 88.25 184 ASP B O 1
ATOM 3172 N N . ARG B 1 185 ? -15.844 20.922 -8.312 1 79 185 ARG B N 1
ATOM 3173 C CA . ARG B 1 185 ? -17.266 20.766 -8.625 1 79 185 ARG B CA 1
ATOM 3174 C C . ARG B 1 185 ? -17.547 21.094 -10.086 1 79 185 ARG B C 1
ATOM 3176 O O . ARG B 1 185 ? -18.547 20.641 -10.648 1 79 185 ARG B O 1
ATOM 3183 N N . LEU B 1 186 ? -16.812 21.766 -10.656 1 72.38 186 LEU B N 1
ATOM 3184 C CA . LEU B 1 186 ? -17.062 22.203 -12.023 1 72.38 186 LEU B CA 1
ATOM 3185 C C . LEU B 1 186 ? -16.469 21.234 -13.031 1 72.38 186 LEU B C 1
ATOM 3187 O O . LEU B 1 186 ? -16.5 21.484 -14.234 1 72.38 186 LEU B O 1
ATOM 3191 N N . GLY B 1 187 ? -15.961 20.156 -12.547 1 66.56 187 GLY B N 1
ATOM 3192 C CA . GLY B 1 187 ? -15.562 19.141 -13.508 1 66.56 187 GLY B CA 1
ATOM 3193 C C . GLY B 1 187 ? -14.062 19 -13.633 1 66.56 187 GLY B C 1
ATOM 3194 O O . GLY B 1 187 ? -13.523 19 -14.742 1 66.56 187 GLY B O 1
ATOM 3195 N N . GLY B 1 188 ? -13.414 18.859 -12.734 1 73.81 188 GLY B N 1
ATOM 3196 C CA . GLY B 1 188 ? -11.969 18.703 -12.781 1 73.81 188 GLY B CA 1
ATOM 3197 C C . GLY B 1 188 ? -11.523 17.328 -13.234 1 73.81 188 GLY B C 1
ATOM 3198 O O . GLY B 1 188 ? -12.328 16.547 -13.758 1 73.81 188 GLY B O 1
ATOM 3199 N N . SER B 1 189 ? -10.242 17.047 -13.312 1 81.12 189 SER B N 1
ATOM 3200 C CA . SER B 1 189 ? -9.578 15.859 -13.852 1 81.12 189 SER B CA 1
ATOM 3201 C C . SER B 1 189 ? -10 14.602 -13.102 1 81.12 189 SER B C 1
ATOM 3203 O O . SER B 1 189 ? -9.852 13.484 -13.609 1 81.12 189 SER B O 1
ATOM 3205 N N . PHE B 1 190 ? -10.641 14.891 -11.891 1 90.5 190 PHE B N 1
ATOM 3206 C CA . PHE B 1 190 ? -10.922 13.719 -11.062 1 90.5 190 PHE B CA 1
ATOM 3207 C C . PHE B 1 190 ? -12.336 13.789 -10.492 1 90.5 190 PHE B C 1
ATOM 3209 O O . PHE B 1 190 ? -12.516 13.906 -9.281 1 90.5 190 PHE B O 1
ATOM 3216 N N . PRO B 1 191 ? -13.32 13.586 -11.312 1 91.62 191 PRO B N 1
ATOM 3217 C CA . PRO B 1 191 ? -14.711 13.703 -10.859 1 91.62 191 PRO B CA 1
ATOM 3218 C C . PRO B 1 191 ? -15.047 12.719 -9.742 1 91.62 191 PRO B C 1
ATOM 3220 O O . PRO B 1 191 ? -15.938 12.984 -8.93 1 91.62 191 PRO B O 1
ATOM 3223 N N . GLY B 1 192 ? -14.352 11.586 -9.664 1 93.25 192 GLY B N 1
ATOM 3224 C CA . GLY B 1 192 ? -14.562 10.609 -8.609 1 93.25 192 GLY B CA 1
ATOM 3225 C C . GLY B 1 192 ? -14.305 11.164 -7.223 1 93.25 192 GLY B C 1
ATOM 3226 O O . GLY B 1 192 ? -14.977 10.797 -6.262 1 93.25 192 GLY B O 1
ATOM 3227 N N . VAL B 1 193 ? -13.375 12.062 -7.133 1 95.69 193 VAL B N 1
ATOM 3228 C CA . VAL B 1 193 ? -13.062 12.695 -5.855 1 95.69 193 VAL B CA 1
ATOM 3229 C C . VAL B 1 193 ? -14.25 13.547 -5.395 1 95.69 193 VAL B C 1
ATOM 3231 O O . VAL B 1 193 ? -14.688 13.438 -4.246 1 95.69 193 VAL B O 1
ATOM 3234 N N . THR B 1 194 ? -14.75 14.336 -6.316 1 96.19 194 THR B N 1
ATOM 3235 C CA . THR B 1 194 ? -15.867 15.211 -5.996 1 96.19 194 THR B CA 1
ATOM 3236 C C . THR B 1 194 ? -17.094 14.398 -5.562 1 96.19 194 THR B C 1
ATOM 3238 O O . THR B 1 194 ? -17.719 14.711 -4.551 1 96.19 194 THR B O 1
ATOM 3241 N N . ARG B 1 195 ? -17.344 13.344 -6.277 1 96.31 195 ARG B N 1
ATOM 3242 C CA . ARG B 1 195 ? -18.5 12.516 -5.969 1 96.31 195 ARG B CA 1
ATOM 3243 C C . ARG B 1 195 ? -18.359 11.867 -4.594 1 96.31 195 ARG B C 1
ATOM 3245 O O . ARG B 1 195 ? -19.312 11.82 -3.82 1 96.31 195 ARG B O 1
ATOM 3252 N N . ALA B 1 196 ? -17.203 11.383 -4.266 1 97.12 196 ALA B N 1
ATOM 3253 C CA . ALA B 1 196 ? -16.953 10.711 -2.994 1 97.12 196 ALA B CA 1
ATOM 3254 C C . ALA B 1 196 ? -17.078 11.688 -1.827 1 97.12 196 ALA B C 1
ATOM 3256 O O . ALA B 1 196 ? -17.688 11.375 -0.804 1 97.12 196 ALA B O 1
ATOM 3257 N N . VAL B 1 197 ? -16.531 12.852 -1.994 1 97.69 197 VAL B N 1
ATOM 3258 C CA . VAL B 1 197 ? -16.531 13.852 -0.934 1 97.69 197 VAL B CA 1
ATOM 3259 C C . VAL B 1 197 ? -17.969 14.344 -0.703 1 97.69 197 VAL B C 1
ATOM 3261 O O . VAL B 1 197 ? -18.406 14.469 0.441 1 97.69 197 VAL B O 1
ATOM 3264 N N . ASP B 1 198 ? -18.656 14.609 -1.784 1 97.19 198 ASP B N 1
ATOM 3265 C CA . ASP B 1 198 ? -20.047 15.062 -1.672 1 97.19 198 ASP B CA 1
ATOM 3266 C C . ASP B 1 198 ? -20.906 14.023 -0.954 1 97.19 198 ASP B C 1
ATOM 3268 O O . ASP B 1 198 ? -21.672 14.367 -0.057 1 97.19 198 ASP B O 1
ATOM 3272 N N . ALA B 1 199 ? -20.797 12.828 -1.395 1 97.81 199 ALA B N 1
ATOM 3273 C CA . ALA B 1 199 ? -21.578 11.75 -0.785 1 97.81 199 ALA B CA 1
ATOM 3274 C C . ALA B 1 199 ? -21.25 11.609 0.698 1 97.81 199 ALA B C 1
ATOM 3276 O O . ALA B 1 199 ? -22.141 11.438 1.527 1 97.81 199 ALA B O 1
ATOM 3277 N N . PHE B 1 200 ? -20.016 11.672 0.988 1 98.31 200 PHE B N 1
ATOM 3278 C CA . PHE B 1 200 ? -19.578 11.523 2.367 1 98.31 200 PHE B CA 1
ATOM 3279 C C . PHE B 1 200 ? -20.125 12.648 3.24 1 98.31 200 PHE B C 1
ATOM 3281 O O . PHE B 1 200 ? -20.609 12.398 4.34 1 98.31 200 PHE B O 1
ATOM 3288 N N . CYS B 1 201 ? -19.969 13.867 2.773 1 97.62 201 CYS B N 1
ATOM 3289 C CA . CYS B 1 201 ? -20.422 15.023 3.533 1 97.62 201 CYS B CA 1
ATOM 3290 C C . CYS B 1 201 ? -21.938 15 3.705 1 97.62 201 CYS B C 1
ATOM 3292 O O . CYS B 1 201 ? -22.469 15.453 4.723 1 97.62 201 CYS B O 1
ATOM 3294 N N . ALA B 1 202 ? -22.609 14.461 2.734 1 97.31 202 ALA B N 1
ATOM 3295 C CA . ALA B 1 202 ? -24.062 14.352 2.814 1 97.31 202 ALA B CA 1
ATOM 3296 C C . ALA B 1 202 ? -24.484 13.344 3.881 1 97.31 202 ALA B C 1
ATOM 3298 O O . ALA B 1 202 ? -25.531 13.492 4.512 1 97.31 202 ALA B O 1
ATOM 3299 N N . GLU B 1 203 ? -23.641 12.359 4.113 1 97.06 203 GLU B N 1
ATOM 3300 C CA . GLU B 1 203 ? -23.984 11.258 5.008 1 97.06 203 GLU B CA 1
ATOM 3301 C C . GLU B 1 203 ? -23.406 11.477 6.402 1 97.06 203 GLU B C 1
ATOM 3303 O O . GLU B 1 203 ? -23.719 10.734 7.336 1 97.06 203 GLU B O 1
ATOM 3308 N N . SER B 1 204 ? -22.609 12.477 6.496 1 96.62 204 SER B N 1
ATOM 3309 C CA . SER B 1 204 ? -21.938 12.742 7.762 1 96.62 204 SER B CA 1
ATOM 3310 C C . SER B 1 204 ? -22.375 14.078 8.352 1 96.62 204 SER B C 1
ATOM 3312 O O . SER B 1 204 ? -23.016 14.891 7.668 1 96.62 204 SER B O 1
ATOM 3314 N N . VAL B 1 205 ? -22.109 14.234 9.648 1 96.12 205 VAL B N 1
ATOM 3315 C CA . VAL B 1 205 ? -22.422 15.5 10.305 1 96.12 205 VAL B CA 1
ATOM 3316 C C . VAL B 1 205 ? -21.203 16.422 10.25 1 96.12 205 VAL B C 1
ATOM 3318 O O . VAL B 1 205 ? -20.297 16.328 11.094 1 96.12 205 VAL B O 1
ATOM 3321 N N . VAL B 1 206 ? -21.281 17.312 9.312 1 98.12 206 VAL B N 1
ATOM 3322 C CA . VAL B 1 206 ? -20.125 18.156 9.07 1 98.12 206 VAL B CA 1
ATOM 3323 C C . VAL B 1 206 ? -20.562 19.609 8.922 1 98.12 206 VAL B C 1
ATOM 3325 O O . VAL B 1 206 ? -21.734 19.891 8.695 1 98.12 206 VAL B O 1
ATOM 3328 N N . LYS B 1 207 ? -19.734 20.531 9.227 1 98.25 207 LYS B N 1
ATOM 3329 C CA . LYS B 1 207 ? -19.828 21.906 8.758 1 98.25 207 LYS B CA 1
ATOM 3330 C C . LYS B 1 207 ? -19.062 22.109 7.461 1 98.25 207 LYS B C 1
ATOM 3332 O O . LYS B 1 207 ? -17.844 21.922 7.422 1 98.25 207 LYS B O 1
ATOM 3337 N N . GLY B 1 208 ? -19.781 22.484 6.375 1 96.56 208 GLY B N 1
ATOM 3338 C CA . GLY B 1 208 ? -19.234 22.469 5.027 1 96.56 208 GLY B CA 1
ATOM 3339 C C . GLY B 1 208 ? -19.938 21.469 4.117 1 96.56 208 GLY B C 1
ATOM 3340 O O . GLY B 1 208 ? -21.094 21.109 4.359 1 96.56 208 GLY B O 1
ATOM 3341 N N . PRO B 1 209 ? -19.203 21.219 3.074 1 97.12 209 PRO B N 1
ATOM 3342 C CA . PRO B 1 209 ? -17.844 21.531 2.598 1 97.12 209 PRO B CA 1
ATOM 3343 C C . PRO B 1 209 ? -17.766 22.891 1.918 1 97.12 209 PRO B C 1
ATOM 3345 O O . PRO B 1 209 ? -18.75 23.359 1.332 1 97.12 209 PRO B O 1
ATOM 3348 N N . TRP B 1 210 ? -16.641 23.453 2.031 1 97.06 210 TRP B N 1
ATOM 3349 C CA . TRP B 1 210 ? -16.266 24.625 1.264 1 97.06 210 TRP B CA 1
ATOM 3350 C C . TRP B 1 210 ? -15.211 24.281 0.212 1 97.06 210 TRP B C 1
ATOM 3352 O O . TRP B 1 210 ? -14.312 23.469 0.464 1 97.06 210 TRP B O 1
ATOM 3362 N N . SER B 1 211 ? -15.375 24.75 -0.946 1 95.31 211 SER B N 1
ATOM 3363 C CA . SER B 1 211 ? -14.438 24.453 -2.023 1 95.31 211 SER B CA 1
ATOM 3364 C C . SER B 1 211 ? -13.688 25.719 -2.451 1 95.31 211 SER B C 1
ATOM 3366 O O . SER B 1 211 ? -14.258 26.797 -2.496 1 95.31 211 SER B O 1
ATOM 3368 N N . PHE B 1 212 ? -12.406 25.547 -2.621 1 94.56 212 PHE B N 1
ATOM 3369 C CA . PHE B 1 212 ? -11.586 26.641 -3.111 1 94.56 212 PHE B CA 1
ATOM 3370 C C . PHE B 1 212 ? -10.367 26.109 -3.863 1 94.56 212 PHE B C 1
ATOM 3372 O O . PHE B 1 212 ? -9.602 25.297 -3.326 1 94.56 212 PHE B O 1
ATOM 3379 N N . GLN B 1 213 ? -10.164 26.516 -5.117 1 92.69 213 GLN B N 1
ATOM 3380 C CA . GLN B 1 213 ? -8.992 26.266 -5.953 1 92.69 213 GLN B CA 1
ATOM 3381 C C . GLN B 1 213 ? -8.562 24.797 -5.891 1 92.69 213 GLN B C 1
ATOM 3383 O O . GLN B 1 213 ? -7.406 24.5 -5.598 1 92.69 213 GLN B O 1
ATOM 3388 N N . GLY B 1 214 ? -9.453 23.875 -6.07 1 94.5 214 GLY B N 1
ATOM 3389 C CA . GLY B 1 214 ? -9.125 22.469 -6.289 1 94.5 214 GLY B CA 1
ATOM 3390 C C . GLY B 1 214 ? -9.086 21.656 -5.008 1 94.5 214 GLY B C 1
ATOM 3391 O O . GLY B 1 214 ? -8.711 20.484 -5.02 1 94.5 214 GLY B O 1
ATOM 3392 N N . LYS B 1 215 ? -9.5 22.297 -3.912 1 96.56 215 LYS B N 1
ATOM 3393 C CA . LYS B 1 215 ? -9.609 21.578 -2.645 1 96.56 215 LYS B CA 1
ATOM 3394 C C . LYS B 1 215 ? -10.961 21.828 -1.981 1 96.56 215 LYS B C 1
ATOM 3396 O O . LYS B 1 215 ? -11.609 22.844 -2.258 1 96.56 215 LYS B O 1
ATOM 3401 N N . ALA B 1 216 ? -11.359 20.906 -1.239 1 97.5 216 ALA B N 1
ATOM 3402 C CA . ALA B 1 216 ? -12.492 21.094 -0.341 1 97.5 216 ALA B CA 1
ATOM 3403 C C . ALA B 1 216 ? -12.086 20.891 1.114 1 97.5 216 ALA B C 1
ATOM 3405 O O . ALA B 1 216 ? -11.164 20.125 1.402 1 97.5 216 ALA B O 1
ATOM 3406 N N . LYS B 1 217 ? -12.719 21.625 1.99 1 98.5 217 LYS B N 1
ATOM 3407 C CA . LYS B 1 217 ? -12.516 21.375 3.414 1 98.5 217 LYS B CA 1
ATOM 3408 C C . LYS B 1 217 ? -13.844 21.312 4.16 1 98.5 217 LYS B C 1
ATOM 3410 O O . LYS B 1 217 ? -14.836 21.906 3.725 1 98.5 217 LYS B O 1
ATOM 3415 N N . PHE B 1 218 ? -13.891 20.594 5.234 1 98.69 218 PHE B N 1
ATOM 3416 C CA . PHE B 1 218 ? -15.055 20.531 6.109 1 98.69 218 PHE B CA 1
ATOM 3417 C C . PHE B 1 218 ? -14.641 20.172 7.531 1 98.69 218 PHE B C 1
ATOM 3419 O O . PHE B 1 218 ? -13.562 19.609 7.746 1 98.69 218 PHE B O 1
ATOM 3426 N N . ILE B 1 219 ? -15.445 20.531 8.508 1 98.69 219 ILE B N 1
ATOM 3427 C CA . ILE B 1 219 ? -15.164 20.344 9.93 1 98.69 219 ILE B CA 1
ATOM 3428 C C . ILE B 1 219 ? -16.031 19.219 10.484 1 98.69 219 ILE B C 1
ATOM 3430 O O . ILE B 1 219 ? -17.234 19.156 10.195 1 98.69 219 ILE B O 1
ATOM 3434 N N . LYS B 1 220 ? -15.422 18.312 11.156 1 98.44 220 LYS B N 1
ATOM 3435 C CA . LYS B 1 220 ? -16.156 17.234 11.82 1 98.44 220 LYS B CA 1
ATOM 3436 C C . LYS B 1 220 ? -16.953 17.766 13.008 1 98.44 220 LYS B C 1
ATOM 3438 O O . LYS B 1 220 ? -16.375 18.297 13.953 1 98.44 220 LYS B O 1
ATOM 3443 N N . LEU B 1 221 ? -18.297 17.594 12.82 1 95.62 221 LEU B N 1
ATOM 3444 C CA . LEU B 1 221 ? -19.125 18.016 13.945 1 95.62 221 LEU B CA 1
ATOM 3445 C C . LEU B 1 221 ? -19.453 16.828 14.844 1 95.62 221 LEU B C 1
ATOM 3447 O O . LEU B 1 221 ? -19.781 15.734 14.344 1 95.62 221 LEU B O 1
ATOM 3451 N N . GLY B 1 222 ? -19.328 16.812 16.219 1 78 222 GLY B N 1
ATOM 3452 C CA . GLY B 1 222 ? -19.766 15.805 17.172 1 78 222 GLY B CA 1
ATOM 3453 C C . GLY B 1 222 ? -18.703 14.75 17.469 1 78 222 GLY B C 1
ATOM 3454 O O . GLY B 1 222 ? -17.703 14.664 16.75 1 78 222 GLY B O 1
#

Secondary structure (DSSP, 8-state):
--HHHHHHHHHTT--TTSS--SSPPPP----SS-S-HHHHHHHHTT--SEEEEE--TTSHHHHHHHHHHHHTT---EEEEE--SS--HHHHHSHHHHHHT--BTTB--HHHHHHHHHHHTT-GGGEEEE-S-HHHHHHHHHHHT--EEEEEE-S--SHHHHHHHHHHHGGGEEEEEEEEEET--TTT-S-HHHHHHHHHHHHHS-EEEEEEETTEEEEEE--/--HHHHHHHHHTT--TTSS--SSPPPP----SS-S-HHHHHHHHTT--SEEEEE--TTSHHHHHHHHHHHHTT---EEEEE--SS--HHHHHSHHHHHHT--BTTB--HHHHHHHHHHHTT-GGGEEEE-S-HHHHHHHHHHHT--EEEEEE-S--SHHHHHHHHHHHGGGEEEEEEEEEET--TTT-S-HHHHHHHHHHHHHS-EEEEEEETTEEEEEE--

Solvent-accessible surface area (backbone atoms only — not comparable to full-atom values): 22888 Å² total; per-residue (Å²): 112,51,62,67,54,50,28,38,56,68,43,75,58,49,62,48,75,75,55,64,67,95,74,69,53,73,81,56,65,63,68,76,80,39,76,44,70,68,58,49,44,50,39,74,72,62,56,34,36,28,34,35,34,34,42,36,73,32,28,32,41,58,49,44,49,39,49,52,24,58,76,66,72,37,86,35,28,33,36,38,26,27,62,42,48,67,52,45,68,28,64,69,34,67,74,48,37,58,64,30,49,64,52,62,52,34,52,40,28,49,52,41,22,52,22,31,38,54,76,67,69,41,58,89,24,48,44,76,42,57,28,54,70,60,42,45,31,50,42,32,50,77,55,68,49,62,24,40,30,37,39,42,49,57,66,56,47,31,71,52,35,38,51,47,52,62,46,39,50,80,27,40,38,66,70,13,40,41,34,38,51,56,26,32,91,89,62,47,101,32,53,32,30,32,52,27,50,52,53,48,53,71,74,43,61,52,51,72,74,46,74,58,96,42,23,30,36,34,30,38,53,111,110,51,62,67,53,50,28,39,56,68,43,77,59,48,63,47,76,76,54,64,66,94,73,68,53,72,81,58,67,65,69,75,80,37,76,45,69,70,56,50,44,48,41,73,73,62,56,33,35,26,34,35,35,34,42,36,73,32,30,33,41,58,50,44,49,40,50,52,24,58,77,66,72,37,84,34,27,32,36,38,25,26,63,42,47,67,51,46,68,27,62,69,34,68,73,47,36,58,62,30,49,65,53,60,50,34,55,40,27,47,52,42,20,53,22,34,38,56,75,68,70,40,59,89,24,49,43,76,42,57,26,54,70,61,44,43,31,50,43,31,49,77,55,68,49,62,25,39,30,39,38,42,48,55,65,54,47,31,70,52,35,39,50,47,53,63,47,39,49,80,26,41,38,65,69,13,41,41,33,37,51,55,25,32,91,87,63,47,101,31,53,32,30,33,53,26,51,52,51,46,53,71,75,43,60,52,51,72,72,47,73,58,96,42,24,30,36,33,29,38,53,110

Organism: Methylorubrum extorquens (strain ATCC 14718 / DSM 1338 / JCM 2805 / NCIMB 9133 / AM1) (NCBI:txid272630)